Protein AF-A0A8H3CSJ6-F1 (afdb_monomer)

Structure (mmCIF, N/CA/C/O backbone):
data_AF-A0A8H3CSJ6-F1
#
_entry.id   AF-A0A8H3CSJ6-F1
#
loop_
_atom_site.group_PDB
_atom_site.id
_atom_site.type_symbol
_atom_site.label_atom_id
_atom_site.label_alt_id
_atom_site.label_comp_id
_atom_site.label_asym_id
_atom_site.label_entity_id
_atom_site.label_seq_id
_atom_site.pdbx_PDB_ins_code
_atom_site.Cartn_x
_atom_site.Cartn_y
_atom_site.Cartn_z
_atom_site.occupancy
_atom_site.B_iso_or_equiv
_atom_site.auth_seq_id
_atom_site.auth_comp_id
_atom_site.auth_asym_id
_atom_site.auth_atom_id
_atom_site.pdbx_PDB_model_num
ATOM 1 N N . MET A 1 1 ? 85.152 37.910 -17.059 1.00 31.69 1 MET A N 1
ATOM 2 C CA . MET A 1 1 ? 85.546 37.016 -15.948 1.00 31.69 1 MET A CA 1
ATOM 3 C C . MET A 1 1 ? 84.298 36.693 -15.149 1.00 31.69 1 MET A C 1
ATOM 5 O O . MET A 1 1 ? 83.543 37.608 -14.858 1.00 31.69 1 MET A O 1
ATOM 9 N N . SER A 1 2 ? 84.054 35.402 -14.923 1.00 34.91 2 SER A N 1
ATOM 10 C CA . SER A 1 2 ? 82.862 34.812 -14.300 1.00 34.91 2 SER A CA 1
ATOM 11 C C . SER A 1 2 ? 82.467 35.415 -12.955 1.00 34.91 2 SER A C 1
ATOM 13 O O . SER A 1 2 ? 83.353 35.704 -12.164 1.00 34.91 2 SER A O 1
ATOM 15 N N . TYR A 1 3 ? 81.162 35.417 -12.657 1.00 25.59 3 TYR A N 1
ATOM 16 C CA . TYR A 1 3 ? 80.629 34.898 -11.392 1.00 25.59 3 TYR A CA 1
ATOM 17 C C . TYR A 1 3 ? 79.232 34.289 -11.597 1.00 25.59 3 TYR A C 1
ATOM 19 O O . TYR A 1 3 ? 78.453 34.725 -12.438 1.00 25.59 3 TYR A O 1
ATOM 27 N N . SER A 1 4 ? 79.008 33.213 -10.850 1.00 28.86 4 SER A N 1
ATOM 28 C CA . SER A 1 4 ? 77.866 32.300 -10.814 1.00 28.86 4 SER A CA 1
ATOM 29 C C . SER A 1 4 ? 76.972 32.600 -9.596 1.00 28.86 4 SER A C 1
ATOM 31 O O . SER A 1 4 ? 77.434 33.279 -8.681 1.00 28.86 4 SER A O 1
ATOM 33 N N . GLN A 1 5 ? 75.795 31.951 -9.568 1.00 28.33 5 GLN A N 1
ATOM 34 C CA . GLN A 1 5 ? 74.904 31.619 -8.430 1.00 28.33 5 GLN A CA 1
ATOM 35 C C . GLN A 1 5 ? 73.711 32.559 -8.179 1.00 28.33 5 GLN A C 1
ATOM 37 O O . GLN A 1 5 ? 73.871 33.767 -8.238 1.00 28.33 5 GLN A O 1
ATOM 42 N N . VAL A 1 6 ? 72.483 32.124 -7.852 1.00 28.08 6 VAL A N 1
ATOM 43 C CA . VAL A 1 6 ? 71.784 30.824 -7.658 1.00 28.08 6 VAL A CA 1
ATOM 44 C C . VAL A 1 6 ? 70.265 31.164 -7.633 1.00 28.08 6 VAL A C 1
ATOM 46 O O . VAL A 1 6 ? 69.931 32.305 -7.307 1.00 28.08 6 VAL A O 1
ATOM 49 N N . PRO A 1 7 ? 69.331 30.248 -7.968 1.00 28.28 7 PRO A N 1
ATOM 50 C CA . PRO A 1 7 ? 67.890 30.527 -7.993 1.00 28.28 7 PRO A CA 1
ATOM 51 C C . PRO A 1 7 ? 67.292 30.556 -6.579 1.00 28.28 7 PRO A C 1
ATOM 53 O O . PRO A 1 7 ? 67.583 29.683 -5.763 1.00 28.28 7 PRO A O 1
ATOM 56 N N . THR A 1 8 ? 66.437 31.540 -6.302 1.00 30.16 8 THR A N 1
ATOM 57 C CA . THR A 1 8 ? 65.719 31.689 -5.030 1.00 30.16 8 THR A CA 1
ATOM 58 C C . THR A 1 8 ? 64.590 30.671 -4.898 1.00 30.16 8 THR A C 1
ATOM 60 O O . THR A 1 8 ? 63.797 30.470 -5.818 1.00 30.16 8 THR A O 1
ATOM 63 N N . THR A 1 9 ? 64.561 30.052 -3.726 1.00 31.62 9 THR A N 1
ATOM 64 C CA . THR A 1 9 ? 63.668 29.006 -3.235 1.00 31.62 9 THR A CA 1
ATOM 65 C C . THR A 1 9 ? 62.201 29.417 -3.136 1.00 31.62 9 THR A C 1
ATOM 67 O O . THR A 1 9 ? 61.870 30.577 -2.897 1.00 31.62 9 THR A O 1
ATOM 70 N N . GLU A 1 10 ? 61.348 28.404 -3.301 1.00 41.97 10 GLU A N 1
ATOM 71 C CA . GLU A 1 10 ? 59.942 28.348 -2.906 1.00 41.97 10 GLU A CA 1
ATOM 72 C C . GLU A 1 10 ? 59.722 28.846 -1.471 1.00 41.97 10 GLU A C 1
ATOM 74 O O . GLU A 1 10 ? 60.423 28.396 -0.572 1.00 41.97 10 GLU A O 1
ATOM 79 N N . GLU A 1 11 ? 58.709 29.689 -1.258 1.00 39.94 11 GLU A N 1
ATOM 80 C CA . GLU A 1 11 ? 57.775 29.589 -0.129 1.00 39.94 11 GLU A CA 1
ATOM 81 C C . GLU A 1 11 ? 56.570 30.530 -0.337 1.00 39.94 11 GLU A C 1
ATOM 83 O O . GLU A 1 11 ? 56.642 31.518 -1.066 1.00 39.94 11 GLU A O 1
ATOM 88 N N . ASP A 1 12 ? 55.447 30.164 0.285 1.00 38.66 12 ASP A N 1
ATOM 89 C CA . ASP A 1 12 ? 54.192 30.914 0.431 1.00 38.66 12 ASP A CA 1
ATOM 90 C C . ASP A 1 12 ? 53.223 31.031 -0.758 1.00 38.66 12 ASP A C 1
ATOM 92 O O . ASP A 1 12 ? 52.835 32.106 -1.218 1.00 38.66 12 ASP A O 1
ATOM 96 N N . ARG A 1 13 ? 52.635 29.888 -1.141 1.00 38.59 13 ARG A N 1
ATOM 97 C CA . ARG A 1 13 ? 51.234 29.877 -1.604 1.00 38.59 13 ARG A CA 1
ATOM 98 C C . ARG A 1 13 ? 50.317 29.542 -0.430 1.00 38.59 13 ARG A C 1
ATOM 100 O O . ARG A 1 13 ? 50.088 28.376 -0.123 1.00 38.59 13 ARG A O 1
ATOM 107 N N . GLY A 1 14 ? 49.797 30.580 0.221 1.00 35.53 14 GLY A N 1
ATOM 108 C CA . GLY A 1 14 ? 48.877 30.452 1.350 1.00 35.53 14 GLY A CA 1
ATOM 109 C C . GLY A 1 14 ? 47.605 29.659 1.023 1.00 35.53 14 GLY A C 1
ATOM 110 O O . GLY A 1 14 ? 47.104 29.674 -0.102 1.00 35.53 14 GLY A O 1
ATOM 111 N N . PHE A 1 15 ? 47.048 29.007 2.047 1.00 38.28 15 PHE A N 1
ATOM 112 C CA . PHE A 1 15 ? 45.800 28.224 2.039 1.00 38.28 15 PHE A CA 1
ATOM 113 C C . PHE A 1 15 ? 44.623 28.922 1.318 1.00 38.28 15 PHE A C 1
ATOM 115 O O . PHE A 1 15 ? 43.821 28.273 0.646 1.00 38.28 15 PHE A O 1
ATOM 122 N N . LEU A 1 16 ? 44.567 30.257 1.372 1.00 35.78 16 LEU A N 1
ATOM 123 C CA . LEU A 1 16 ? 43.549 31.077 0.704 1.00 35.78 16 LEU A CA 1
ATOM 124 C C . LEU A 1 16 ? 43.687 31.133 -0.831 1.00 35.78 16 LEU A C 1
ATOM 126 O O . LEU A 1 16 ? 42.684 31.309 -1.519 1.00 35.78 16 LEU A O 1
ATOM 130 N N . ALA A 1 17 ? 44.878 30.909 -1.398 1.00 41.12 17 ALA A N 1
ATOM 131 C CA . ALA A 1 17 ? 45.072 30.849 -2.852 1.00 41.12 17 ALA A CA 1
ATOM 132 C C . ALA A 1 17 ? 44.450 29.584 -3.477 1.00 41.12 17 ALA A C 1
ATOM 134 O O . ALA A 1 17 ? 44.108 29.577 -4.659 1.00 41.12 17 ALA A O 1
ATOM 135 N N . CYS A 1 18 ? 44.254 28.524 -2.682 1.00 44.62 18 CYS A N 1
ATOM 136 C CA . CYS A 1 18 ? 43.509 27.333 -3.096 1.00 44.62 18 CYS A CA 1
ATOM 137 C C . CYS A 1 18 ? 41.996 27.610 -3.178 1.00 44.62 18 CYS A C 1
ATOM 139 O O . CYS A 1 18 ? 41.322 27.092 -4.065 1.00 44.62 18 CYS A O 1
ATOM 141 N N . LEU A 1 19 ? 41.477 28.481 -2.303 1.00 39.69 19 LEU A N 1
ATOM 142 C CA . LEU A 1 19 ? 40.059 28.856 -2.255 1.00 39.69 19 LEU A CA 1
ATOM 143 C C . LEU A 1 19 ? 39.655 29.850 -3.355 1.00 39.69 19 LEU A C 1
ATOM 145 O O . LEU A 1 19 ? 38.495 29.868 -3.751 1.00 39.69 19 LEU A O 1
ATOM 149 N N . TYR A 1 20 ? 40.600 30.637 -3.881 1.00 38.25 20 TYR A N 1
ATOM 150 C CA . TYR A 1 20 ? 40.352 31.615 -4.952 1.00 38.25 20 TYR A CA 1
ATOM 151 C C . TYR A 1 20 ? 40.709 31.121 -6.360 1.00 38.25 20 TYR A C 1
ATOM 153 O O . TYR A 1 20 ? 40.625 31.879 -7.332 1.00 38.25 20 TYR A O 1
ATOM 161 N N . LYS A 1 21 ? 41.102 29.848 -6.509 1.00 37.47 21 LYS A N 1
ATOM 162 C CA . LYS A 1 21 ? 41.295 29.265 -7.835 1.00 37.47 21 LYS A CA 1
ATOM 163 C C . LYS A 1 21 ? 39.927 29.112 -8.491 1.00 37.47 21 LYS A C 1
ATOM 165 O O . LYS A 1 21 ? 39.160 28.222 -8.138 1.00 37.47 21 LYS A O 1
ATOM 170 N N . ASN A 1 22 ? 39.648 29.987 -9.454 1.00 39.75 22 ASN A N 1
ATOM 171 C CA . ASN A 1 22 ? 38.456 29.931 -10.288 1.00 39.75 22 ASN A CA 1
ATOM 172 C C . ASN A 1 22 ? 38.307 28.489 -10.837 1.00 39.75 22 ASN A C 1
ATOM 174 O O . ASN A 1 22 ? 39.217 28.027 -11.548 1.00 39.75 22 ASN A O 1
ATOM 178 N N . PRO A 1 23 ? 37.237 27.745 -10.483 1.00 48.97 23 PRO A N 1
ATOM 179 C CA . PRO A 1 23 ? 37.109 26.311 -10.776 1.00 48.97 23 PRO A CA 1
ATOM 180 C C . PRO A 1 23 ? 36.985 25.999 -12.277 1.00 48.97 23 PRO A C 1
ATOM 182 O O . PRO A 1 23 ? 36.924 24.834 -12.668 1.00 48.97 23 PRO A O 1
ATOM 185 N N . ASP A 1 24 ? 36.965 27.033 -13.116 1.00 44.69 24 ASP A N 1
ATOM 186 C CA . ASP A 1 24 ? 36.770 26.967 -14.563 1.00 44.69 24 ASP A CA 1
ATOM 187 C C . ASP A 1 24 ? 38.071 26.872 -15.374 1.00 44.69 24 ASP A C 1
ATOM 189 O O . ASP A 1 24 ? 38.022 26.790 -16.595 1.00 44.69 24 ASP A O 1
ATOM 193 N N . SER A 1 25 ? 39.247 26.876 -14.739 1.00 45.69 25 SER A N 1
ATOM 194 C CA . SER A 1 25 ? 40.476 27.265 -15.450 1.00 45.69 25 SER A CA 1
ATOM 195 C C . SER A 1 25 ? 41.419 26.164 -15.954 1.00 45.69 25 SER A C 1
ATOM 197 O O . SER A 1 25 ? 42.442 26.528 -16.520 1.00 45.69 25 SER A O 1
ATOM 199 N N . SER A 1 26 ? 41.196 24.847 -15.787 1.00 45.44 26 SER A N 1
ATOM 200 C CA . SER A 1 26 ? 42.234 23.896 -16.288 1.00 45.44 26 SER A CA 1
ATOM 201 C C . SER A 1 26 ? 41.904 22.411 -16.486 1.00 45.44 26 SER A C 1
ATOM 203 O O . SER A 1 26 ? 42.832 21.619 -16.639 1.00 45.44 26 SER A O 1
ATOM 205 N N . SER A 1 27 ? 40.647 21.961 -16.549 1.00 50.31 27 SER A N 1
ATOM 206 C CA . SER A 1 27 ? 40.427 20.604 -17.078 1.00 50.31 27 SER A CA 1
ATOM 207 C C . SER A 1 27 ? 39.079 20.447 -17.765 1.00 50.31 27 SER A C 1
ATOM 209 O O . SER A 1 27 ? 38.030 20.564 -17.133 1.00 50.31 27 SER A O 1
ATOM 211 N N . GLY A 1 28 ? 39.102 20.089 -19.053 1.00 49.66 28 GLY A N 1
ATOM 212 C CA . GLY A 1 28 ? 37.902 19.653 -19.777 1.00 49.66 28 GLY A CA 1
ATOM 213 C C . GLY A 1 28 ? 37.159 18.531 -19.038 1.00 49.66 28 GLY A C 1
ATOM 214 O O . GLY A 1 28 ? 35.939 18.455 -19.098 1.00 49.66 28 GLY A O 1
ATOM 215 N N . GLY A 1 29 ? 37.868 17.741 -18.219 1.00 50.50 29 GLY A N 1
ATOM 216 C CA . GLY A 1 29 ? 37.278 16.748 -17.323 1.00 50.50 29 GLY A CA 1
ATOM 217 C C . GLY A 1 29 ? 36.380 17.324 -16.217 1.00 50.50 29 GLY A C 1
ATOM 218 O O . GLY A 1 29 ? 35.370 16.710 -15.898 1.00 50.50 29 GLY A O 1
ATOM 219 N N . GLN A 1 30 ? 36.684 18.484 -15.625 1.00 49.53 30 GLN A N 1
ATOM 220 C CA . GLN A 1 30 ? 35.821 19.117 -14.609 1.00 49.53 30 GLN A CA 1
ATOM 221 C C . GLN A 1 30 ? 34.599 19.810 -15.222 1.00 49.53 30 GLN A C 1
ATOM 223 O O . GLN A 1 30 ? 33.528 19.804 -14.615 1.00 49.53 30 GLN A O 1
ATOM 228 N N . GLN A 1 31 ? 34.733 20.356 -16.430 1.00 45.75 31 GLN A N 1
ATOM 229 C CA . GLN A 1 31 ? 33.619 20.935 -17.187 1.00 45.75 31 GLN A CA 1
ATOM 230 C C . GLN A 1 31 ? 32.661 19.839 -17.687 1.00 45.75 31 GLN A C 1
ATOM 232 O O . GLN A 1 31 ? 31.451 19.945 -17.499 1.00 45.75 31 GLN A O 1
ATOM 237 N N . PHE A 1 32 ? 33.207 18.726 -18.192 1.00 48.03 32 PHE A N 1
ATOM 238 C CA . PHE A 1 32 ? 32.466 17.502 -18.516 1.00 48.03 32 PHE A CA 1
ATOM 239 C C . PHE A 1 32 ? 31.749 16.919 -17.286 1.00 48.03 32 PHE A C 1
ATOM 241 O O . PHE A 1 32 ? 30.570 16.579 -17.355 1.00 48.03 32 PHE A O 1
ATOM 248 N N . LYS A 1 33 ? 32.415 16.889 -16.120 1.00 51.12 33 LYS A N 1
ATOM 249 C CA . LYS A 1 33 ? 31.808 16.478 -14.838 1.00 51.12 33 LYS A CA 1
ATOM 250 C C . LYS A 1 33 ? 30.641 17.376 -14.421 1.00 51.12 33 LYS A C 1
ATOM 252 O O . LYS A 1 33 ? 29.641 16.860 -13.935 1.00 51.12 33 LYS A O 1
ATOM 257 N N . ARG A 1 34 ? 30.736 18.694 -14.626 1.00 54.09 34 ARG A N 1
ATOM 258 C CA . ARG A 1 34 ? 29.648 19.635 -14.307 1.00 54.09 34 ARG A CA 1
ATOM 259 C C . ARG A 1 34 ? 28.454 19.478 -15.247 1.00 54.09 34 ARG A C 1
ATOM 261 O O . ARG A 1 34 ? 27.321 19.489 -14.783 1.00 54.09 34 ARG A O 1
ATOM 268 N N . LEU A 1 35 ? 28.694 19.265 -16.540 1.00 48.34 35 LEU A N 1
ATOM 269 C CA . LEU A 1 35 ? 27.633 18.982 -17.515 1.00 48.34 35 LEU A CA 1
ATOM 270 C C . LEU A 1 35 ? 26.906 17.657 -17.218 1.00 48.34 35 LEU A C 1
ATOM 272 O O . LEU A 1 35 ? 25.707 17.570 -17.449 1.00 48.34 35 LEU A O 1
ATOM 276 N N . HIS A 1 36 ? 27.591 16.667 -16.633 1.00 51.31 36 HIS A N 1
ATOM 277 C CA . HIS A 1 36 ? 26.962 15.439 -16.128 1.00 51.31 36 HIS A CA 1
ATOM 278 C C . HIS A 1 36 ? 26.239 15.599 -14.778 1.00 51.31 36 HIS A C 1
ATOM 280 O O . HIS A 1 36 ? 25.322 14.829 -14.502 1.00 51.31 36 HIS A O 1
ATOM 286 N N . GLN A 1 37 ? 26.612 16.577 -13.941 1.00 55.19 37 GLN A N 1
ATOM 287 C CA . GLN A 1 37 ? 25.881 16.887 -12.701 1.00 55.19 37 GLN A CA 1
ATOM 288 C C . GLN A 1 37 ? 24.504 17.505 -12.982 1.00 55.19 37 GLN A C 1
ATOM 290 O O . GLN A 1 37 ? 23.554 17.255 -12.243 1.00 55.19 37 GLN A O 1
ATOM 295 N N . TRP A 1 38 ? 24.369 18.274 -14.065 1.00 57.50 38 TRP A N 1
ATOM 296 C CA . TRP A 1 38 ? 23.080 18.796 -14.516 1.00 57.50 38 TRP A CA 1
ATOM 297 C C . TRP A 1 38 ? 22.420 17.804 -15.471 1.00 57.50 38 TRP A C 1
ATOM 299 O O . TRP A 1 38 ? 22.536 17.918 -16.689 1.00 57.50 38 TRP A O 1
ATOM 309 N N . ARG A 1 39 ? 21.694 16.824 -14.919 1.00 67.94 39 ARG A N 1
ATOM 310 C CA . ARG A 1 39 ? 20.805 15.977 -15.727 1.00 67.94 39 ARG A CA 1
ATOM 311 C C . ARG A 1 39 ? 19.790 16.882 -16.432 1.00 67.94 39 ARG A C 1
ATOM 313 O O . ARG A 1 39 ? 19.062 17.603 -15.746 1.00 67.94 39 ARG A O 1
ATOM 320 N N . PRO A 1 40 ? 19.682 16.871 -17.767 1.00 72.06 40 PRO A N 1
ATOM 321 C CA . PRO A 1 40 ? 18.567 17.531 -18.419 1.00 72.06 40 PRO A CA 1
ATOM 322 C C . PRO A 1 40 ? 17.280 16.740 -18.151 1.00 72.06 40 PRO A C 1
ATOM 324 O O . PRO A 1 40 ? 17.291 15.570 -17.758 1.00 72.06 40 PRO A O 1
ATOM 327 N N . ILE A 1 41 ? 16.150 17.411 -18.364 1.00 76.94 41 ILE A N 1
ATOM 328 C CA . ILE A 1 41 ? 14.818 16.881 -18.046 1.00 76.94 41 ILE A CA 1
ATOM 329 C C . ILE A 1 41 ? 14.539 15.577 -18.811 1.00 76.94 41 ILE A C 1
ATOM 331 O O . ILE A 1 41 ? 13.927 14.655 -18.275 1.00 76.94 41 ILE A O 1
ATOM 335 N N . SER A 1 42 ? 15.010 15.485 -20.057 1.00 76.69 42 SER A N 1
ATOM 336 C CA . SER A 1 42 ? 14.818 14.323 -20.927 1.00 76.69 42 SER A CA 1
ATOM 337 C C . SER A 1 42 ? 15.917 14.233 -21.989 1.00 76.69 42 SER A C 1
ATOM 339 O O . SER A 1 42 ? 16.371 15.259 -22.496 1.00 76.69 42 SER A O 1
ATOM 341 N N . TRP A 1 43 ? 16.341 13.013 -22.331 1.00 73.56 43 TRP A N 1
ATOM 342 C CA . TRP A 1 43 ? 17.260 12.739 -23.450 1.00 73.56 43 TRP A CA 1
ATOM 343 C C . TRP A 1 43 ? 16.556 11.961 -24.559 1.00 73.56 43 TRP A C 1
ATOM 345 O O . TRP A 1 43 ? 15.585 11.240 -24.322 1.00 73.56 43 TRP A O 1
ATOM 355 N N . ASN A 1 44 ? 17.063 12.079 -25.783 1.00 74.31 44 ASN A N 1
ATOM 356 C CA . ASN A 1 44 ? 16.606 11.246 -26.885 1.00 74.31 44 ASN A CA 1
ATOM 357 C C . ASN A 1 44 ? 17.352 9.894 -26.863 1.00 74.31 44 ASN A C 1
ATOM 359 O O . ASN A 1 44 ? 18.565 9.894 -27.075 1.00 74.31 44 ASN A O 1
ATOM 363 N N . PRO A 1 45 ? 16.670 8.748 -26.659 1.00 70.38 45 PRO A N 1
ATOM 364 C CA . PRO A 1 45 ? 17.313 7.428 -26.650 1.00 70.38 45 PRO A CA 1
ATOM 365 C C . PRO A 1 45 ? 17.876 7.007 -28.015 1.00 70.38 45 PRO A C 1
ATOM 367 O O . PRO A 1 45 ? 18.708 6.108 -28.084 1.00 70.38 45 PRO A O 1
ATOM 370 N N . PHE A 1 46 ? 17.449 7.654 -29.104 1.00 71.62 46 PHE A N 1
ATOM 371 C CA . PHE A 1 46 ? 17.907 7.353 -30.465 1.00 71.62 46 PHE A CA 1
ATOM 372 C C . PHE A 1 46 ? 19.121 8.184 -30.903 1.00 71.62 46 PHE A C 1
ATOM 374 O O . PHE A 1 46 ? 19.563 8.062 -32.047 1.00 71.62 46 PHE A O 1
ATOM 381 N N . ASP A 1 47 ? 19.665 9.023 -30.018 1.00 65.25 47 ASP A N 1
ATOM 382 C CA . ASP A 1 47 ? 20.888 9.782 -30.269 1.00 65.25 47 ASP A CA 1
ATOM 383 C C . ASP A 1 47 ? 22.113 8.926 -29.898 1.00 65.25 47 ASP A C 1
ATOM 385 O O . ASP A 1 47 ? 22.609 8.938 -28.770 1.00 65.25 47 ASP A O 1
ATOM 389 N N . LEU A 1 48 ? 22.526 8.079 -30.842 1.00 60.47 48 LEU A N 1
ATOM 390 C CA . LEU A 1 48 ? 23.624 7.121 -30.678 1.00 60.47 48 LEU A CA 1
ATOM 391 C C . LEU A 1 48 ? 24.986 7.830 -30.765 1.00 60.47 48 LEU A C 1
ATOM 393 O O . LEU A 1 48 ? 25.107 8.835 -31.459 1.00 60.47 48 LEU A O 1
ATOM 397 N N . CYS A 1 49 ? 26.028 7.286 -30.123 1.00 51.53 49 CYS A N 1
ATOM 398 C CA . CYS A 1 49 ? 27.398 7.737 -30.386 1.00 51.53 49 CYS A CA 1
ATOM 399 C C . CYS A 1 49 ? 27.738 7.542 -31.875 1.00 51.53 49 CYS A C 1
ATOM 401 O O . CYS A 1 49 ? 27.638 6.431 -32.418 1.00 51.53 49 CYS A O 1
ATOM 403 N N . ASP A 1 50 ? 28.151 8.623 -32.528 1.00 42.03 50 ASP A N 1
ATOM 404 C CA . ASP A 1 50 ? 28.969 8.535 -33.730 1.00 42.03 50 ASP A CA 1
ATOM 405 C C . ASP A 1 50 ? 30.398 8.209 -33.275 1.00 42.03 50 ASP A C 1
ATOM 407 O O . ASP A 1 50 ? 30.884 8.778 -32.298 1.00 42.03 50 ASP A O 1
ATOM 411 N N . ASP A 1 51 ? 31.039 7.236 -33.926 1.00 39.88 51 ASP A N 1
ATOM 412 C CA . ASP A 1 51 ? 32.384 6.723 -33.601 1.00 39.88 51 ASP A CA 1
ATOM 413 C C . ASP A 1 51 ? 33.499 7.722 -33.976 1.00 39.88 51 ASP A C 1
ATOM 415 O O . ASP A 1 51 ? 34.640 7.351 -34.245 1.00 39.88 51 ASP A O 1
ATOM 419 N N . ASP A 1 52 ? 33.197 9.016 -33.958 1.00 36.72 52 ASP A N 1
ATOM 420 C CA . ASP A 1 52 ? 34.139 10.069 -34.300 1.00 36.72 52 ASP A CA 1
ATOM 421 C C . ASP A 1 52 ? 34.815 10.540 -33.012 1.00 36.72 52 ASP A C 1
ATOM 423 O O . ASP A 1 52 ? 34.677 11.673 -32.545 1.00 36.72 52 ASP A O 1
ATOM 427 N N . GLY A 1 53 ? 35.572 9.621 -32.415 1.00 36.72 53 GLY A N 1
ATOM 428 C CA . GLY A 1 53 ? 36.629 9.946 -31.470 1.00 36.72 53 GLY A CA 1
ATOM 429 C C . GLY A 1 53 ? 37.761 10.680 -32.184 1.00 36.72 53 GLY A C 1
ATOM 430 O O . GLY A 1 53 ? 38.850 10.138 -32.326 1.00 36.72 53 GLY A O 1
ATOM 431 N N . ILE A 1 54 ? 37.521 11.911 -32.638 1.00 30.39 54 ILE A N 1
ATOM 432 C CA . ILE A 1 54 ? 38.575 12.840 -33.043 1.00 30.39 54 ILE A CA 1
ATOM 433 C C . ILE A 1 54 ? 38.313 14.179 -32.360 1.00 30.39 54 ILE A C 1
ATOM 435 O O . ILE A 1 54 ? 37.274 14.812 -32.533 1.00 30.39 54 ILE A O 1
ATOM 439 N N . LEU A 1 55 ? 39.300 14.577 -31.556 1.00 33.12 55 LEU A N 1
ATOM 440 C CA . LEU A 1 55 ? 39.518 15.917 -31.025 1.00 33.12 55 LEU A CA 1
ATOM 441 C C . LEU A 1 55 ? 39.006 17.004 -31.987 1.00 33.12 55 LEU A C 1
ATOM 443 O O . LEU A 1 55 ? 39.677 17.332 -32.962 1.00 33.12 55 LEU A O 1
ATOM 447 N N . ARG A 1 56 ? 37.870 17.639 -31.675 1.00 25.75 56 ARG A N 1
ATOM 448 C CA . ARG A 1 56 ? 37.594 18.993 -32.177 1.00 25.75 56 ARG A CA 1
ATOM 449 C C . ARG A 1 56 ? 38.426 19.971 -31.357 1.00 25.75 56 ARG A C 1
ATOM 451 O O . ARG A 1 56 ? 37.939 20.586 -30.413 1.00 25.75 56 ARG A O 1
ATOM 458 N N . GLY A 1 57 ? 39.711 20.026 -31.705 1.00 25.12 57 GLY A N 1
ATOM 459 C CA . GLY A 1 57 ? 40.502 21.239 -31.568 1.00 25.12 57 GLY A CA 1
ATOM 460 C C . GLY A 1 57 ? 39.915 22.330 -32.461 1.00 25.12 57 GLY A C 1
ATOM 461 O O . GLY A 1 57 ? 39.192 22.049 -33.418 1.00 25.12 57 GLY A O 1
ATOM 462 N N . GLU A 1 58 ? 40.162 23.562 -32.050 1.00 28.16 58 GLU A N 1
ATOM 463 C CA . GLU A 1 58 ? 39.576 24.796 -32.554 1.00 28.16 58 GLU A CA 1
ATOM 464 C C . GLU A 1 58 ? 39.731 25.006 -34.066 1.00 28.16 58 GLU A C 1
ATOM 466 O O . GLU A 1 58 ? 40.535 24.369 -34.741 1.00 28.16 58 GLU A O 1
ATOM 471 N N . GLY A 1 59 ? 38.865 25.881 -34.577 1.00 27.80 59 GLY A N 1
ATOM 472 C CA . GLY A 1 59 ? 38.549 26.023 -35.987 1.00 27.80 59 GLY A CA 1
ATOM 473 C C . GLY A 1 59 ? 39.676 26.466 -36.905 1.00 27.80 59 GLY A C 1
ATOM 474 O O . GLY A 1 59 ? 40.607 27.145 -36.503 1.00 27.80 59 GLY A O 1
ATOM 475 N N . GLU A 1 60 ? 39.462 26.192 -38.186 1.00 27.27 60 GLU A N 1
ATOM 476 C CA . GLU A 1 60 ? 39.791 27.135 -39.243 1.00 27.27 60 GLU A CA 1
ATOM 477 C C . GLU A 1 60 ? 38.868 26.907 -40.445 1.00 27.27 60 GLU A C 1
ATOM 479 O O . GLU A 1 60 ? 38.404 25.805 -40.738 1.00 27.27 60 GLU A O 1
ATOM 484 N N . HIS A 1 61 ? 38.511 28.033 -41.038 1.00 25.81 61 HIS A N 1
ATOM 485 C CA . HIS A 1 61 ? 37.546 28.260 -42.096 1.00 25.81 61 HIS A CA 1
ATOM 486 C C . HIS A 1 61 ? 38.115 27.911 -43.483 1.00 25.81 61 HIS A C 1
ATOM 488 O O . HIS A 1 61 ? 39.287 28.165 -43.717 1.00 25.81 61 HIS A O 1
ATOM 494 N N . HIS A 1 62 ? 37.224 27.529 -44.414 1.00 25.62 62 HIS A N 1
ATOM 495 C CA . HIS A 1 62 ? 37.373 27.589 -45.886 1.00 25.62 62 HIS A CA 1
ATOM 496 C C . HIS A 1 62 ? 38.509 26.716 -46.476 1.00 25.62 62 HIS A C 1
ATOM 498 O O . HIS A 1 62 ? 39.669 26.832 -46.124 1.00 25.62 62 HIS A O 1
ATOM 504 N N . ILE A 1 63 ? 38.262 25.792 -47.404 1.00 26.50 63 ILE A N 1
ATOM 505 C CA . ILE A 1 63 ? 37.926 26.032 -48.813 1.00 26.50 63 ILE A CA 1
ATOM 506 C C . ILE A 1 63 ? 37.316 24.730 -49.359 1.00 26.50 63 ILE A C 1
ATOM 508 O O . ILE A 1 63 ? 37.920 23.665 -49.271 1.00 26.50 63 ILE A O 1
ATOM 512 N N . GLU A 1 64 ? 36.128 24.835 -49.942 1.00 27.77 64 GLU A N 1
ATOM 513 C CA . GLU A 1 64 ? 35.521 23.816 -50.791 1.00 27.77 64 GLU A CA 1
ATOM 514 C C . GLU A 1 64 ? 35.562 24.380 -52.215 1.00 27.77 64 GLU A C 1
ATOM 516 O O . GLU A 1 64 ? 34.805 25.297 -52.515 1.00 27.77 64 GLU A O 1
ATOM 521 N N . LEU A 1 65 ? 36.500 23.920 -53.050 1.00 28.30 65 LEU A N 1
ATOM 522 C CA . LEU A 1 65 ? 36.354 23.804 -54.507 1.00 28.30 65 LEU A CA 1
ATOM 523 C C . LEU A 1 65 ? 37.614 23.165 -55.113 1.00 28.30 65 LEU A C 1
ATOM 525 O O . LEU A 1 65 ? 38.722 23.500 -54.719 1.00 28.30 65 LEU A O 1
ATOM 529 N N . GLU A 1 66 ? 37.393 22.323 -56.123 1.00 29.58 66 GLU A N 1
ATOM 530 C CA . GLU A 1 66 ? 38.369 21.656 -57.005 1.00 29.58 66 GLU A CA 1
ATOM 531 C C . GLU A 1 66 ? 38.941 20.319 -56.515 1.00 29.58 66 GLU A C 1
ATOM 533 O O . GLU A 1 66 ? 39.812 20.239 -55.656 1.00 29.58 66 GLU A O 1
ATOM 538 N N . GLY A 1 67 ? 38.461 19.237 -57.143 1.00 29.28 67 GLY A N 1
ATOM 539 C CA . GLY A 1 67 ? 39.083 17.921 -57.013 1.00 29.28 67 GLY A CA 1
ATOM 540 C C . GLY A 1 67 ? 38.200 16.698 -57.254 1.00 29.28 67 GLY A C 1
ATOM 541 O O . GLY A 1 67 ? 38.582 15.624 -56.813 1.00 29.28 67 GLY A O 1
ATOM 542 N N . LEU A 1 68 ? 37.036 16.803 -57.909 1.00 26.36 68 LEU A N 1
ATOM 543 C CA . LEU A 1 68 ? 36.263 15.621 -58.328 1.00 26.36 68 LEU A CA 1
ATOM 544 C C . LEU A 1 68 ? 35.747 15.763 -59.765 1.00 26.36 68 LEU A C 1
ATOM 546 O O . LEU A 1 68 ? 34.549 15.765 -60.036 1.00 26.36 68 LEU A O 1
ATOM 550 N N . LEU A 1 69 ? 36.690 15.855 -60.697 1.00 33.69 69 LEU A N 1
ATOM 551 C CA . LEU A 1 69 ? 36.502 15.407 -62.071 1.00 33.69 69 LEU A CA 1
ATOM 552 C C . LEU A 1 69 ? 37.648 14.454 -62.398 1.00 33.69 69 LEU A C 1
ATOM 554 O O . LEU A 1 69 ? 38.681 14.899 -62.873 1.00 33.69 69 LEU A O 1
ATOM 558 N N . GLU A 1 70 ? 37.460 13.159 -62.142 1.00 27.42 70 GLU A N 1
ATOM 559 C CA . GLU A 1 70 ? 37.953 12.123 -63.053 1.00 27.42 70 GLU A CA 1
ATOM 560 C C . GLU A 1 70 ? 37.355 10.739 -62.747 1.00 27.42 70 GLU A C 1
ATOM 562 O O . GLU A 1 70 ? 37.423 10.228 -61.633 1.00 27.42 70 GLU A O 1
ATOM 567 N N . ASN A 1 71 ? 36.844 10.134 -63.822 1.00 24.02 71 ASN A N 1
ATOM 568 C CA . ASN A 1 71 ? 36.565 8.715 -64.061 1.00 24.02 71 ASN A CA 1
ATOM 569 C C . ASN A 1 71 ? 35.203 8.094 -63.651 1.00 24.02 71 ASN A C 1
ATOM 571 O O . ASN A 1 71 ? 35.016 7.656 -62.516 1.00 24.02 71 ASN A O 1
ATOM 575 N N . PRO A 1 72 ? 34.266 7.926 -64.613 1.00 29.84 72 PRO A N 1
ATOM 576 C CA . PRO A 1 72 ? 33.050 7.142 -64.451 1.00 29.84 72 PRO A CA 1
ATOM 577 C C . PRO A 1 72 ? 33.211 5.751 -65.080 1.00 29.84 72 PRO A C 1
ATOM 579 O O . PRO A 1 72 ? 32.948 5.581 -66.265 1.00 29.84 72 PRO A O 1
ATOM 582 N N . GLN A 1 73 ? 33.596 4.739 -64.298 1.00 27.78 73 GLN A N 1
ATOM 583 C CA . GLN A 1 73 ? 33.280 3.335 -64.598 1.00 27.78 73 GLN A CA 1
ATOM 584 C C . GLN A 1 73 ? 33.710 2.422 -63.444 1.00 27.78 73 GLN A C 1
ATOM 586 O O . GLN A 1 73 ? 34.890 2.120 -63.318 1.00 27.78 73 GLN A O 1
ATOM 591 N N . GLN A 1 74 ? 32.753 1.932 -62.646 1.00 25.38 74 GLN A N 1
ATOM 592 C CA . GLN A 1 74 ? 32.773 0.551 -62.141 1.00 25.38 74 GLN A CA 1
ATOM 593 C C . GLN A 1 74 ? 31.445 0.156 -61.474 1.00 25.38 74 GLN A C 1
ATOM 595 O O . GLN A 1 74 ? 31.047 0.673 -60.438 1.00 25.38 74 GLN A O 1
ATOM 600 N N . SER A 1 75 ? 30.779 -0.772 -62.162 1.00 23.91 75 SER A N 1
ATOM 601 C CA . SER A 1 75 ? 29.877 -1.835 -61.717 1.00 23.91 75 SER A CA 1
ATOM 602 C C . SER A 1 75 ? 29.093 -1.687 -60.410 1.00 23.91 75 SER A C 1
ATOM 604 O O . SER A 1 75 ? 29.600 -1.851 -59.302 1.00 23.91 75 SER A O 1
ATOM 606 N N . TYR A 1 76 ? 27.776 -1.589 -60.594 1.00 29.64 76 TYR A N 1
ATOM 607 C CA . TYR A 1 76 ? 26.746 -1.944 -59.627 1.00 29.64 76 TYR A CA 1
ATOM 608 C C . TYR A 1 76 ? 26.983 -3.350 -59.060 1.00 29.64 76 TYR A C 1
ATOM 610 O O . TYR A 1 76 ? 26.760 -4.351 -59.740 1.00 29.64 76 TYR A O 1
ATOM 618 N N . THR A 1 77 ? 27.385 -3.423 -57.793 1.00 26.77 77 THR A N 1
ATOM 619 C CA . THR A 1 77 ? 27.376 -4.673 -57.030 1.00 26.77 77 THR A CA 1
ATOM 620 C C . THR A 1 77 ? 26.824 -4.389 -55.636 1.00 26.77 77 THR A C 1
ATOM 622 O O . THR A 1 77 ? 27.457 -3.718 -54.834 1.00 26.77 77 THR A O 1
ATOM 625 N N . ASN A 1 78 ? 25.604 -4.877 -55.398 1.00 26.84 78 ASN A N 1
ATOM 626 C CA . ASN A 1 78 ? 24.996 -5.202 -54.105 1.00 26.84 78 ASN A CA 1
ATOM 627 C C . ASN A 1 78 ? 25.248 -4.220 -52.947 1.00 26.84 78 ASN A C 1
ATOM 629 O O . ASN A 1 78 ? 26.118 -4.434 -52.104 1.00 26.84 78 ASN A O 1
ATOM 633 N N . VAL A 1 79 ? 24.380 -3.211 -52.823 1.00 28.22 79 VAL A N 1
ATOM 634 C CA . VAL A 1 79 ? 24.176 -2.507 -51.550 1.00 28.22 79 VAL A CA 1
ATOM 635 C C . VAL A 1 79 ? 23.518 -3.493 -50.582 1.00 28.22 79 VAL A C 1
ATOM 637 O O . VAL A 1 79 ? 22.296 -3.629 -50.535 1.00 28.22 79 VAL A O 1
ATOM 640 N N . ALA A 1 80 ? 24.330 -4.229 -49.827 1.00 27.80 80 ALA A N 1
ATOM 641 C CA . ALA A 1 80 ? 23.856 -4.872 -48.615 1.00 27.80 80 ALA A CA 1
ATOM 642 C C . ALA A 1 80 ? 23.355 -3.760 -47.682 1.00 27.80 80 ALA A C 1
ATOM 644 O O . ALA A 1 80 ? 24.124 -2.873 -47.309 1.00 27.80 80 ALA A O 1
ATOM 645 N N . LEU A 1 81 ? 22.063 -3.782 -47.332 1.00 27.94 81 LEU A N 1
ATOM 646 C CA . LEU A 1 81 ? 21.542 -2.949 -46.249 1.00 27.94 81 LEU A CA 1
ATOM 647 C C . LEU A 1 81 ? 22.454 -3.157 -45.030 1.00 27.94 81 LEU A C 1
ATOM 649 O O . LEU A 1 81 ? 22.649 -4.312 -44.634 1.00 27.94 81 LEU A O 1
ATOM 653 N N . PRO A 1 82 ? 23.021 -2.095 -44.430 1.00 31.98 82 PRO A N 1
ATOM 654 C CA . PRO A 1 82 ? 23.835 -2.258 -43.244 1.00 31.98 82 PRO A CA 1
ATOM 655 C C . PRO A 1 82 ? 22.929 -2.830 -42.158 1.00 31.98 82 PRO A C 1
ATOM 657 O O . PRO A 1 82 ? 22.005 -2.170 -41.681 1.00 31.98 82 PRO A O 1
ATOM 660 N N . VAL A 1 83 ? 23.170 -4.088 -41.787 1.00 36.81 83 VAL A N 1
ATOM 661 C CA . VAL A 1 83 ? 22.616 -4.668 -40.567 1.00 36.81 83 VAL A CA 1
ATOM 662 C C . VAL A 1 83 ? 23.209 -3.842 -39.436 1.00 36.81 83 VAL A C 1
ATOM 664 O O . VAL A 1 83 ? 24.362 -4.035 -39.050 1.00 36.81 83 VAL A O 1
ATOM 667 N N . ALA A 1 84 ? 22.449 -2.848 -38.979 1.00 38.94 84 ALA A N 1
ATOM 668 C CA . ALA A 1 84 ? 22.843 -1.978 -37.890 1.00 38.94 84 ALA A CA 1
ATOM 669 C C . ALA A 1 84 ? 23.087 -2.857 -36.660 1.00 38.94 84 ALA A C 1
ATOM 671 O O . ALA A 1 84 ? 22.148 -3.371 -36.051 1.00 38.94 84 ALA A O 1
ATOM 672 N N . LYS A 1 85 ? 24.361 -3.071 -36.316 1.00 37.88 85 LYS A N 1
ATOM 673 C CA . LYS A 1 85 ? 24.731 -3.589 -34.999 1.00 37.88 85 LYS A CA 1
ATOM 674 C C . LYS A 1 85 ? 24.127 -2.632 -33.972 1.00 37.88 85 LYS A C 1
ATOM 676 O O . LYS A 1 85 ? 24.263 -1.418 -34.124 1.00 37.88 85 LYS A O 1
ATOM 681 N N . SER A 1 86 ? 23.433 -3.167 -32.969 1.00 43.59 86 SER A N 1
ATOM 682 C CA . SER A 1 86 ? 22.887 -2.373 -31.868 1.00 43.59 86 SER A CA 1
ATOM 683 C C . SER A 1 86 ? 24.031 -1.600 -31.214 1.00 43.59 86 SER A C 1
ATOM 685 O O . SER A 1 86 ? 24.899 -2.203 -30.580 1.00 43.59 86 SER A O 1
ATOM 687 N N . LYS A 1 87 ? 24.079 -0.282 -31.425 1.00 51.31 87 LYS A N 1
ATOM 688 C CA . LYS A 1 87 ? 25.058 0.580 -30.764 1.00 51.31 87 LYS A CA 1
ATOM 689 C C . LYS A 1 87 ? 24.675 0.701 -29.282 1.00 51.31 87 LYS A C 1
ATOM 691 O O . LYS A 1 87 ? 23.480 0.805 -28.994 1.00 51.31 87 LYS A O 1
ATOM 696 N N . PRO A 1 88 ? 25.644 0.675 -28.351 1.00 54.44 88 PRO A N 1
ATOM 697 C CA . PRO A 1 88 ? 25.361 0.913 -26.941 1.00 54.44 88 PRO A CA 1
ATOM 698 C C . PRO A 1 88 ? 24.754 2.311 -26.749 1.00 54.44 88 PRO A C 1
ATOM 700 O O . PRO A 1 88 ? 25.075 3.244 -27.491 1.00 54.44 88 PRO A O 1
ATOM 703 N N . LEU A 1 89 ? 23.865 2.446 -25.761 1.00 55.34 89 LEU A N 1
ATOM 704 C CA . LEU A 1 89 ? 23.276 3.734 -25.394 1.00 55.34 89 LEU A CA 1
ATOM 705 C C . LEU A 1 89 ? 24.381 4.726 -25.011 1.00 55.34 89 LEU A C 1
ATOM 707 O O . LEU A 1 89 ? 25.350 4.369 -24.342 1.00 55.34 89 LEU A O 1
ATOM 711 N N . ARG A 1 90 ? 24.206 5.988 -25.414 1.00 45.62 90 ARG A N 1
ATOM 712 C CA . ARG A 1 90 ? 25.187 7.066 -25.217 1.00 45.62 90 ARG A CA 1
ATOM 713 C C . ARG A 1 90 ? 25.495 7.345 -23.740 1.00 45.62 90 ARG A C 1
ATOM 715 O O . ARG A 1 90 ? 26.604 7.761 -23.431 1.00 45.62 90 ARG A O 1
ATOM 722 N N . ASN A 1 91 ? 24.540 7.088 -22.843 1.00 54.88 91 ASN A N 1
ATOM 723 C CA . ASN A 1 91 ? 24.713 7.203 -21.395 1.00 54.88 91 ASN A CA 1
ATOM 724 C C . ASN A 1 91 ? 24.010 6.043 -20.688 1.00 54.88 91 ASN A C 1
ATOM 726 O O . ASN A 1 91 ? 22.829 6.181 -20.356 1.00 54.88 91 ASN A O 1
ATOM 730 N N . PRO A 1 92 ? 24.695 4.911 -20.446 1.00 56.56 92 PRO A N 1
ATOM 731 C CA . PRO A 1 92 ? 24.187 3.939 -19.490 1.00 56.56 92 PRO A CA 1
ATOM 732 C C . PRO A 1 92 ? 24.097 4.663 -18.144 1.00 56.56 92 PRO A C 1
ATOM 734 O O . PRO A 1 92 ? 25.098 5.175 -17.642 1.00 56.56 92 PRO A O 1
ATOM 737 N N . GLY A 1 93 ? 22.888 4.834 -17.611 1.00 58.84 93 GLY A N 1
ATOM 738 C CA . GLY A 1 93 ? 22.749 5.534 -16.341 1.00 58.84 93 GLY A CA 1
ATOM 739 C C . GLY A 1 93 ? 23.276 4.717 -15.159 1.00 58.84 93 GLY A C 1
ATOM 740 O O . GLY A 1 93 ? 23.766 3.599 -15.325 1.00 58.84 93 GLY A O 1
ATOM 741 N N . PRO A 1 94 ? 23.244 5.296 -13.957 1.00 64.81 94 PRO A N 1
ATOM 742 C CA . PRO A 1 94 ? 23.980 4.788 -12.821 1.00 64.81 94 PRO A CA 1
ATOM 743 C C . PRO A 1 94 ? 23.410 3.457 -12.324 1.00 64.81 94 PRO A C 1
ATOM 745 O O . PRO A 1 94 ? 22.211 3.312 -12.096 1.00 64.81 94 PRO A O 1
ATOM 748 N N . THR A 1 95 ? 24.306 2.501 -12.082 1.00 68.31 95 THR A N 1
ATOM 749 C CA . THR A 1 95 ? 23.980 1.129 -11.667 1.00 68.31 95 THR A CA 1
ATOM 750 C C . THR A 1 95 ? 23.175 1.061 -10.365 1.00 68.31 95 THR A C 1
ATOM 752 O O . THR A 1 95 ? 22.393 0.133 -10.175 1.00 68.31 95 THR A O 1
ATOM 755 N N . TRP A 1 96 ? 23.336 2.045 -9.472 1.00 73.06 96 TRP A N 1
ATOM 756 C CA . TRP A 1 96 ? 22.672 2.054 -8.166 1.00 73.06 96 TRP A CA 1
ATOM 757 C C . TRP A 1 96 ? 21.150 2.198 -8.268 1.00 73.06 96 TRP A C 1
ATOM 759 O O . TRP A 1 96 ? 20.444 1.621 -7.450 1.00 73.06 96 TRP A O 1
ATOM 769 N N . VAL A 1 97 ? 20.635 2.931 -9.264 1.00 74.44 97 VAL A N 1
ATOM 770 C CA . VAL A 1 97 ? 19.191 3.189 -9.393 1.00 74.44 97 VAL A CA 1
ATOM 771 C C . VAL A 1 97 ? 18.448 1.887 -9.691 1.00 74.44 97 VAL A C 1
ATOM 773 O O . VAL A 1 97 ? 17.430 1.596 -9.066 1.00 74.44 97 VAL A O 1
ATOM 776 N N . ASN A 1 98 ? 19.008 1.070 -10.585 1.00 79.56 98 ASN A N 1
ATOM 777 C CA . ASN A 1 98 ? 18.469 -0.250 -10.910 1.00 79.56 98 ASN A CA 1
ATOM 778 C C . ASN A 1 98 ? 18.582 -1.198 -9.709 1.00 79.56 98 ASN A C 1
ATOM 780 O O . ASN A 1 98 ? 17.614 -1.860 -9.358 1.00 79.56 98 ASN A O 1
ATOM 784 N N . LEU A 1 99 ? 19.723 -1.183 -9.010 1.00 80.19 99 LEU A N 1
ATOM 785 C CA . LEU A 1 99 ? 19.918 -1.990 -7.802 1.00 80.19 99 LEU A CA 1
ATOM 786 C C . LEU A 1 99 ? 18.918 -1.627 -6.691 1.00 80.19 99 LEU A C 1
ATOM 788 O O . LEU A 1 99 ? 18.438 -2.495 -5.967 1.00 80.19 99 LEU A O 1
ATOM 792 N N . PHE A 1 100 ? 18.595 -0.343 -6.551 1.00 76.31 100 PHE A N 1
ATOM 793 C CA . PHE A 1 100 ? 17.636 0.144 -5.566 1.00 76.31 100 PHE A CA 1
ATOM 794 C C . PHE A 1 100 ? 16.199 -0.263 -5.907 1.00 76.31 100 PHE A C 1
ATOM 796 O O . PHE A 1 100 ? 15.427 -0.631 -5.023 1.00 76.31 100 PHE A O 1
ATOM 803 N N . TYR A 1 101 ? 15.855 -0.253 -7.195 1.00 83.75 101 TYR A N 1
ATOM 804 C CA . TYR A 1 101 ? 14.587 -0.783 -7.688 1.00 83.75 101 TYR A CA 1
ATOM 805 C C . TYR A 1 101 ? 14.460 -2.295 -7.433 1.00 83.75 101 TYR A C 1
ATOM 807 O O . TYR A 1 101 ? 13.435 -2.745 -6.916 1.00 83.75 101 TYR A O 1
ATOM 815 N N . ASP A 1 102 ? 15.521 -3.064 -7.703 1.00 87.31 102 ASP A N 1
ATOM 816 C CA . ASP A 1 102 ? 15.579 -4.506 -7.422 1.00 87.31 102 ASP A CA 1
ATOM 817 C C . ASP A 1 102 ? 15.386 -4.796 -5.925 1.00 87.31 102 ASP A C 1
ATOM 819 O O . ASP A 1 102 ? 14.685 -5.734 -5.543 1.00 87.31 102 ASP A O 1
ATOM 823 N N . LEU A 1 103 ? 15.957 -3.955 -5.061 1.00 84.69 103 LEU A N 1
ATOM 824 C CA . LEU A 1 103 ? 15.832 -4.070 -3.611 1.00 84.69 103 LEU A CA 1
ATOM 825 C C . LEU A 1 103 ? 14.416 -3.771 -3.095 1.00 84.69 103 LEU A C 1
ATOM 827 O O . LEU A 1 103 ? 13.948 -4.393 -2.146 1.00 84.69 103 LEU A O 1
ATOM 831 N N . ALA A 1 104 ? 13.696 -2.836 -3.712 1.00 82.94 104 ALA A N 1
ATOM 832 C CA . ALA A 1 104 ? 12.302 -2.584 -3.346 1.00 82.94 104 ALA A CA 1
ATOM 833 C C . ALA A 1 104 ? 11.375 -3.731 -3.764 1.00 82.94 104 ALA A C 1
ATOM 835 O O . ALA A 1 104 ? 10.427 -4.073 -3.047 1.00 82.94 104 ALA A O 1
ATOM 836 N N . TRP A 1 105 ? 11.678 -4.371 -4.895 1.00 87.69 105 TRP A N 1
ATOM 837 C CA . TRP A 1 105 ? 11.014 -5.608 -5.286 1.00 87.69 105 TRP A CA 1
ATOM 838 C C . TRP A 1 105 ? 11.255 -6.722 -4.250 1.00 87.69 105 TRP A C 1
ATOM 840 O O . TRP A 1 105 ? 10.287 -7.343 -3.802 1.00 87.69 105 TRP A O 1
ATOM 850 N N . THR A 1 106 ? 12.495 -6.935 -3.785 1.00 85.56 106 THR A N 1
ATOM 851 C CA . THR A 1 106 ? 12.770 -7.957 -2.751 1.00 85.56 106 THR A CA 1
ATOM 852 C C . THR A 1 106 ? 12.109 -7.634 -1.409 1.00 85.56 106 THR A C 1
ATOM 854 O O . THR A 1 106 ? 11.606 -8.546 -0.752 1.00 85.56 106 THR A O 1
ATOM 857 N N . ALA A 1 107 ? 12.025 -6.358 -1.017 1.00 82.31 107 ALA A N 1
ATOM 858 C CA . ALA A 1 107 ? 11.328 -5.938 0.203 1.00 82.31 107 ALA A CA 1
ATOM 859 C C . ALA A 1 107 ? 9.832 -6.313 0.182 1.00 82.31 107 ALA A C 1
ATOM 861 O O . ALA A 1 107 ? 9.285 -6.774 1.183 1.00 82.31 107 ALA A O 1
ATOM 862 N N . THR A 1 108 ? 9.182 -6.215 -0.984 1.00 82.88 108 THR A N 1
ATOM 863 C CA . THR A 1 108 ? 7.776 -6.629 -1.160 1.00 82.88 108 THR A CA 1
ATOM 864 C C . THR A 1 108 ? 7.570 -8.108 -0.825 1.00 82.88 108 THR A C 1
ATOM 866 O O . THR A 1 108 ? 6.585 -8.487 -0.190 1.00 82.88 108 THR A O 1
ATOM 869 N N . PHE A 1 109 ? 8.525 -8.948 -1.215 1.00 82.69 109 PHE A N 1
ATOM 870 C CA . PHE A 1 109 ? 8.500 -10.385 -0.960 1.00 82.69 109 PHE A CA 1
ATOM 871 C C . PHE A 1 109 ? 8.874 -10.746 0.480 1.00 82.69 109 PHE A C 1
ATOM 873 O O . PHE A 1 109 ? 8.281 -11.657 1.061 1.00 82.69 109 PHE A O 1
ATOM 880 N N . SER A 1 110 ? 9.831 -10.015 1.058 1.00 80.94 110 SER A N 1
ATOM 881 C CA . SER A 1 110 ? 10.200 -10.145 2.469 1.00 80.94 110 SER A CA 1
ATOM 882 C C . SER A 1 110 ? 8.978 -9.932 3.361 1.00 80.94 110 SER A C 1
ATOM 884 O O . SER A 1 110 ? 8.660 -10.793 4.178 1.00 80.94 110 SER A O 1
ATOM 886 N N . SER A 1 111 ? 8.208 -8.866 3.109 1.00 77.00 111 SER A N 1
ATOM 887 C CA . SER A 1 111 ? 6.963 -8.594 3.835 1.00 77.00 111 SER A CA 1
ATOM 888 C C . SER A 1 111 ? 5.942 -9.730 3.700 1.00 77.00 111 SER A C 1
ATOM 890 O O . SER A 1 111 ? 5.370 -10.169 4.694 1.00 77.00 111 SER A O 1
ATOM 892 N N . LEU A 1 112 ? 5.724 -10.266 2.497 1.00 74.56 112 LEU A N 1
ATOM 893 C CA . LEU A 1 112 ? 4.786 -11.381 2.310 1.00 74.56 112 LEU A CA 1
ATOM 894 C C . LEU A 1 112 ? 5.245 -12.651 3.054 1.00 74.56 112 LEU A C 1
ATOM 896 O O . LEU A 1 112 ? 4.431 -13.337 3.659 1.00 74.56 112 LEU A O 1
ATOM 900 N N . THR A 1 113 ? 6.545 -12.951 3.028 1.00 77.19 113 THR A N 1
ATOM 901 C CA . THR A 1 113 ? 7.109 -14.179 3.616 1.00 77.19 113 THR A CA 1
ATOM 902 C C . THR A 1 113 ? 7.179 -14.114 5.141 1.00 77.19 113 THR A C 1
ATOM 904 O O . THR A 1 113 ? 6.940 -15.116 5.802 1.00 77.19 113 THR A O 1
ATOM 907 N N . GLN A 1 114 ? 7.479 -12.945 5.712 1.00 72.25 114 GLN A N 1
ATOM 908 C CA . GLN A 1 114 ? 7.545 -12.752 7.166 1.00 72.25 114 GLN A CA 1
ATOM 909 C C . GLN A 1 114 ? 6.167 -12.784 7.838 1.00 72.25 114 GLN A C 1
ATOM 911 O O . GLN A 1 114 ? 6.083 -13.069 9.027 1.00 72.25 114 GLN A O 1
ATOM 916 N N . ASN A 1 115 ? 5.105 -12.464 7.096 1.00 64.94 115 ASN A N 1
ATOM 917 C CA . ASN A 1 115 ? 3.765 -12.268 7.650 1.00 64.94 115 ASN A CA 1
ATOM 918 C C . ASN A 1 115 ? 2.738 -13.314 7.176 1.00 64.94 115 ASN A C 1
ATOM 920 O O . ASN A 1 115 ? 1.560 -13.185 7.501 1.00 64.94 115 ASN A O 1
ATOM 924 N N . GLY A 1 116 ? 3.143 -14.288 6.357 1.00 64.56 116 GLY A N 1
ATOM 925 C CA . GLY A 1 116 ? 2.269 -15.353 5.872 1.00 64.56 116 GLY A CA 1
ATOM 926 C C . GLY A 1 116 ? 2.300 -16.568 6.797 1.00 64.56 116 GLY A C 1
ATOM 927 O O . GLY A 1 116 ? 3.354 -17.173 6.978 1.00 64.56 116 GLY A O 1
ATOM 928 N N . GLU A 1 117 ? 1.146 -16.952 7.338 1.00 65.25 117 GLU A N 1
ATOM 929 C CA . GLU A 1 117 ? 0.951 -18.269 7.949 1.00 65.25 117 GLU A CA 1
ATOM 930 C C . GLU A 1 117 ? 0.697 -19.271 6.812 1.00 65.25 117 GLU A C 1
ATOM 932 O O . GLU A 1 117 ? -0.331 -19.227 6.140 1.00 65.25 117 GLU A O 1
ATOM 937 N N . PHE A 1 118 ? 1.676 -20.130 6.515 1.00 67.69 118 PHE A N 1
ATOM 938 C CA . PHE A 1 118 ? 1.571 -21.141 5.453 1.00 67.69 118 PHE A CA 1
ATOM 939 C C . PHE A 1 118 ? 0.848 -22.396 5.954 1.00 67.69 118 PHE A C 1
ATOM 941 O O . PHE A 1 118 ? 1.364 -23.512 5.851 1.00 67.69 118 PHE A O 1
ATOM 948 N N . ASP A 1 119 ? -0.344 -22.207 6.511 1.00 70.62 119 ASP A N 1
ATOM 949 C CA . ASP A 1 119 ? -1.083 -23.276 7.178 1.00 70.62 119 ASP A CA 1
ATOM 950 C C . ASP A 1 119 ? -1.907 -24.108 6.188 1.00 70.62 119 ASP A C 1
ATOM 952 O O . ASP A 1 119 ? -2.138 -25.301 6.412 1.00 70.62 119 ASP A O 1
ATOM 956 N N . SER A 1 120 ? -2.317 -23.524 5.054 1.00 75.19 120 SER A N 1
ATOM 957 C CA . SER A 1 120 ? -3.101 -24.211 4.029 1.00 75.19 120 SER A CA 1
ATOM 958 C C . SER A 1 120 ? -2.420 -24.268 2.655 1.00 75.19 120 SER A C 1
ATOM 960 O O . SER A 1 120 ? -1.579 -23.453 2.264 1.00 75.19 120 SER A O 1
ATOM 962 N N . THR A 1 121 ? -2.834 -25.249 1.846 1.00 81.31 121 THR A N 1
ATOM 963 C CA . THR A 1 121 ? -2.394 -25.371 0.446 1.00 81.31 121 THR A CA 1
ATOM 964 C C . THR A 1 121 ? -2.812 -24.170 -0.400 1.00 81.31 121 THR A C 1
ATOM 966 O O . THR A 1 121 ? -2.140 -23.844 -1.378 1.00 81.31 121 THR A O 1
ATOM 969 N N . TRP A 1 122 ? -3.924 -23.520 -0.047 1.00 81.44 122 TRP A N 1
ATOM 970 C CA . TRP A 1 122 ? -4.430 -22.354 -0.764 1.00 81.44 122 TRP A CA 1
ATOM 971 C C . TRP A 1 122 ? -3.590 -21.109 -0.492 1.00 81.44 122 TRP A C 1
ATOM 973 O O . TRP A 1 122 ? -3.333 -20.368 -1.437 1.00 81.44 122 TRP A O 1
ATOM 983 N N . ASP A 1 123 ? -3.035 -20.962 0.712 1.00 79.62 123 ASP A N 1
ATOM 984 C CA . ASP A 1 123 ? -2.115 -19.864 1.043 1.00 79.62 123 ASP A CA 1
ATOM 985 C C . ASP A 1 123 ? -0.844 -19.935 0.185 1.00 79.62 123 ASP A C 1
ATOM 987 O O . ASP A 1 123 ? -0.376 -18.929 -0.350 1.00 79.62 123 ASP A O 1
ATOM 991 N N . THR A 1 124 ? -0.340 -21.150 -0.065 1.00 83.38 124 THR A N 1
ATOM 992 C CA . THR A 1 124 ? 0.808 -21.372 -0.964 1.00 83.38 124 THR A CA 1
ATOM 993 C C . THR A 1 124 ? 0.482 -21.000 -2.415 1.00 83.38 124 THR A C 1
ATOM 995 O O . THR A 1 124 ? 1.311 -20.417 -3.119 1.00 83.38 124 THR A O 1
ATOM 998 N N . VAL A 1 125 ? -0.728 -21.316 -2.890 1.00 86.62 125 VAL A N 1
ATOM 999 C CA . VAL A 1 125 ? -1.175 -20.931 -4.240 1.00 86.62 125 VAL A CA 1
ATOM 1000 C C . VAL A 1 125 ? -1.327 -19.414 -4.340 1.00 86.62 125 VAL A C 1
ATOM 1002 O O . VAL A 1 125 ? -0.848 -18.818 -5.306 1.00 86.62 125 VAL A O 1
ATOM 1005 N N . SER A 1 126 ? -1.942 -18.785 -3.340 1.00 84.06 126 SER A N 1
ATOM 1006 C CA . SER A 1 126 ? -2.113 -17.333 -3.253 1.00 84.06 126 SER A CA 1
ATOM 1007 C C . SER A 1 126 ? -0.767 -16.609 -3.270 1.00 84.06 126 SER A C 1
ATOM 1009 O O . SER A 1 126 ? -0.577 -15.666 -4.044 1.00 84.06 126 SER A O 1
ATOM 1011 N N . TYR A 1 127 ? 0.209 -17.131 -2.529 1.00 84.50 127 TYR A N 1
ATOM 1012 C CA . TYR A 1 127 ? 1.593 -16.674 -2.551 1.00 84.50 127 TYR A CA 1
ATOM 1013 C C . TYR A 1 127 ? 2.241 -16.802 -3.935 1.00 84.50 127 TYR A C 1
ATOM 1015 O O . TYR A 1 127 ? 2.806 -15.835 -4.450 1.00 84.50 127 TYR A O 1
ATOM 1023 N N . ALA A 1 128 ? 2.137 -17.970 -4.577 1.00 87.88 128 ALA A N 1
ATOM 1024 C CA . ALA A 1 128 ? 2.733 -18.207 -5.892 1.00 87.88 128 ALA A CA 1
ATOM 1025 C C . ALA A 1 128 ? 2.132 -17.291 -6.971 1.00 87.88 128 ALA A C 1
ATOM 1027 O O . ALA A 1 128 ? 2.859 -16.742 -7.803 1.00 87.88 128 ALA A O 1
ATOM 1028 N N . VAL A 1 129 ? 0.812 -17.082 -6.940 1.00 88.44 129 VAL A N 1
ATOM 1029 C CA . VAL A 1 129 ? 0.125 -16.149 -7.843 1.00 88.44 129 VAL A CA 1
ATOM 1030 C C . VAL A 1 129 ? 0.644 -14.731 -7.627 1.00 88.44 129 VAL A C 1
ATOM 1032 O O . VAL A 1 129 ? 1.035 -14.078 -8.596 1.00 88.44 129 VAL A O 1
ATOM 1035 N N . PHE A 1 130 ? 0.701 -14.267 -6.376 1.00 87.19 130 PHE A N 1
ATOM 1036 C CA . PHE A 1 130 ? 1.216 -12.939 -6.056 1.00 87.19 130 PHE A CA 1
ATOM 1037 C C . PHE A 1 130 ? 2.664 -12.759 -6.531 1.00 87.19 130 PHE A C 1
ATOM 1039 O O . PHE A 1 130 ? 2.983 -11.758 -7.177 1.00 87.19 130 PHE A O 1
ATOM 1046 N N . PHE A 1 131 ? 3.520 -13.757 -6.291 1.00 88.19 131 PHE A N 1
ATOM 1047 C CA . PHE A 1 131 ? 4.907 -13.759 -6.744 1.00 88.19 131 PHE A CA 1
ATOM 1048 C C . PHE A 1 131 ? 5.011 -13.576 -8.259 1.00 88.19 131 PHE A C 1
ATOM 1050 O O . PHE A 1 131 ? 5.756 -12.713 -8.711 1.00 88.19 131 PHE A O 1
ATOM 1057 N N . VAL A 1 132 ? 4.236 -14.322 -9.053 1.00 90.50 132 VAL A N 1
ATOM 1058 C CA . VAL A 1 132 ? 4.256 -14.201 -10.522 1.00 90.50 132 VAL A CA 1
ATOM 1059 C C . VAL A 1 132 ? 3.830 -12.802 -10.979 1.00 90.50 132 VAL A C 1
ATOM 1061 O O . VAL A 1 132 ? 4.455 -12.240 -11.880 1.00 90.50 132 VAL A O 1
ATOM 1064 N N . VAL A 1 133 ? 2.806 -12.208 -10.353 1.00 90.12 133 VAL A N 1
ATOM 1065 C CA . VAL A 1 133 ? 2.344 -10.849 -10.696 1.00 90.12 133 VAL A CA 1
ATOM 1066 C C . VAL A 1 133 ? 3.416 -9.801 -10.394 1.00 90.12 133 VAL A C 1
ATOM 1068 O O . VAL A 1 133 ? 3.724 -8.965 -11.248 1.00 90.12 133 VAL A O 1
ATOM 1071 N N . VAL A 1 134 ? 3.998 -9.844 -9.195 1.00 90.12 134 VAL A N 1
ATOM 1072 C CA . VAL A 1 134 ? 5.017 -8.883 -8.746 1.00 90.12 134 VAL A CA 1
ATOM 1073 C C . VAL A 1 134 ? 6.344 -9.082 -9.475 1.00 90.12 134 VAL A C 1
ATOM 1075 O O . VAL A 1 134 ? 6.993 -8.109 -9.854 1.00 90.12 134 VAL A O 1
ATOM 1078 N N . TRP A 1 135 ? 6.721 -10.327 -9.757 1.00 91.12 135 TRP A N 1
ATOM 1079 C CA . TRP A 1 135 ? 7.855 -10.641 -10.620 1.00 91.12 135 TRP A CA 1
ATOM 1080 C C . TRP A 1 135 ? 7.658 -10.078 -12.027 1.00 91.12 135 TRP A C 1
ATOM 1082 O O . TRP A 1 135 ? 8.573 -9.464 -12.567 1.00 91.12 135 TRP A O 1
ATOM 1092 N N . TRP A 1 136 ? 6.460 -10.207 -12.610 1.00 92.31 136 TRP A N 1
ATOM 1093 C CA . TRP A 1 136 ? 6.189 -9.624 -13.924 1.00 92.31 136 TRP A CA 1
ATOM 1094 C C . TRP A 1 136 ? 6.206 -8.088 -13.899 1.00 92.31 136 TRP A C 1
ATOM 1096 O O . TRP A 1 136 ? 6.731 -7.473 -14.826 1.00 92.31 136 TRP A O 1
ATOM 1106 N N . LEU A 1 137 ? 5.687 -7.447 -12.839 1.00 92.12 137 LEU A N 1
ATOM 1107 C CA . LEU A 1 137 ? 5.835 -5.997 -12.621 1.00 92.12 137 LEU A CA 1
ATOM 1108 C C . LEU A 1 137 ? 7.306 -5.572 -12.718 1.00 92.12 137 LEU A C 1
ATOM 1110 O O . LEU A 1 137 ? 7.627 -4.698 -13.523 1.00 92.12 137 LEU A O 1
ATOM 1114 N N . TRP A 1 138 ? 8.187 -6.248 -11.982 1.00 92.31 138 TRP A N 1
ATOM 1115 C CA . TRP A 1 138 ? 9.628 -6.003 -12.023 1.00 92.31 138 TRP A CA 1
ATOM 1116 C C . TRP A 1 138 ? 10.238 -6.291 -13.403 1.00 92.31 138 TRP A C 1
ATOM 1118 O O . TRP A 1 138 ? 10.905 -5.432 -13.978 1.00 92.31 138 TRP A O 1
ATOM 1128 N N . ALA A 1 139 ? 9.954 -7.457 -13.988 1.00 90.50 139 ALA A N 1
ATOM 1129 C CA . ALA A 1 139 ? 10.537 -7.879 -15.260 1.00 90.50 139 ALA A CA 1
ATOM 1130 C C . ALA A 1 139 ? 10.161 -6.931 -16.410 1.00 90.50 139 ALA A C 1
ATOM 1132 O O . ALA A 1 139 ? 11.007 -6.577 -17.230 1.00 90.50 139 ALA A O 1
ATOM 1133 N N . SER A 1 140 ? 8.902 -6.482 -16.458 1.00 90.69 140 SER A N 1
ATOM 1134 C CA . SER A 1 140 ? 8.410 -5.542 -17.475 1.00 90.69 140 SER A CA 1
ATOM 1135 C C . SER A 1 140 ? 9.127 -4.183 -17.431 1.00 90.69 140 SER A C 1
ATOM 1137 O O . SER A 1 140 ? 9.415 -3.615 -18.490 1.00 90.69 140 SER A O 1
ATOM 1139 N N . GLN A 1 141 ? 9.467 -3.706 -16.226 1.00 90.88 141 GLN A N 1
ATOM 1140 C CA . GLN A 1 141 ? 10.235 -2.482 -16.001 1.00 90.88 141 GLN A CA 1
ATOM 1141 C C . GLN A 1 141 ? 11.713 -2.683 -16.352 1.00 90.88 141 GLN A C 1
ATOM 1143 O O . GLN A 1 141 ? 12.263 -1.915 -17.137 1.00 90.88 141 GLN A O 1
ATOM 1148 N N . ALA A 1 142 ? 12.333 -3.761 -15.866 1.00 86.69 142 ALA A N 1
ATOM 1149 C CA . ALA A 1 142 ? 13.730 -4.079 -16.158 1.00 86.69 142 ALA A CA 1
ATOM 1150 C C . ALA A 1 142 ? 13.980 -4.219 -17.671 1.00 86.69 142 ALA A C 1
ATOM 1152 O O . ALA A 1 142 ? 14.956 -3.688 -18.199 1.00 86.69 142 ALA A O 1
ATOM 1153 N N . LEU A 1 143 ? 13.061 -4.861 -18.403 1.00 85.88 143 LEU A N 1
ATOM 1154 C CA . LEU A 1 143 ? 13.123 -4.960 -19.866 1.00 85.88 143 LEU A CA 1
ATOM 1155 C C . LEU A 1 143 ? 13.033 -3.597 -20.562 1.00 85.88 143 LEU A C 1
ATOM 1157 O O . LEU A 1 143 ? 13.630 -3.416 -21.625 1.00 85.88 143 LEU A O 1
ATOM 1161 N N . TYR A 1 144 ? 12.282 -2.646 -20.006 1.00 86.94 144 TYR A N 1
ATOM 1162 C CA . TYR A 1 144 ? 12.255 -1.280 -20.522 1.00 86.94 144 TYR A CA 1
ATOM 1163 C C . TYR A 1 144 ? 13.596 -0.579 -20.262 1.00 86.94 144 TYR A C 1
ATOM 1165 O O . TYR A 1 144 ? 14.204 -0.058 -21.202 1.00 86.94 144 TYR A O 1
ATOM 1173 N N . ASP A 1 145 ? 14.099 -0.641 -19.028 1.00 83.12 145 ASP A N 1
ATOM 1174 C CA . ASP A 1 145 ? 15.327 0.050 -18.630 1.00 83.12 145 ASP A CA 1
ATOM 1175 C C . ASP A 1 145 ? 16.560 -0.486 -19.378 1.00 83.12 145 ASP A C 1
ATOM 1177 O O . ASP A 1 145 ? 17.406 0.290 -19.823 1.00 83.12 145 ASP A O 1
ATOM 1181 N N . MET A 1 146 ? 16.629 -1.794 -19.650 1.00 77.62 146 MET A N 1
ATOM 1182 C CA . MET A 1 146 ? 17.698 -2.388 -20.467 1.00 77.62 146 MET A CA 1
ATOM 1183 C C . MET A 1 146 ? 17.776 -1.815 -21.890 1.00 77.62 146 MET A C 1
ATOM 1185 O O . MET A 1 146 ? 18.857 -1.779 -22.476 1.00 77.62 146 MET A O 1
ATOM 1189 N N . ASN A 1 147 ? 16.643 -1.398 -22.464 1.00 76.88 147 ASN A N 1
ATOM 1190 C CA . ASN A 1 147 ? 16.565 -0.971 -23.861 1.00 76.88 147 ASN A CA 1
ATOM 1191 C C . ASN A 1 147 ? 16.574 0.553 -24.035 1.00 76.88 147 ASN A C 1
ATOM 1193 O O . ASN A 1 147 ? 17.071 1.040 -25.051 1.00 76.88 147 ASN A O 1
ATOM 1197 N N . PHE A 1 148 ? 16.007 1.305 -23.085 1.00 79.88 148 PHE A N 1
ATOM 1198 C CA . PHE A 1 148 ? 15.680 2.724 -23.285 1.00 79.88 148 PHE A CA 1
ATOM 1199 C C . PHE A 1 148 ? 16.107 3.657 -22.147 1.00 79.88 148 PHE A C 1
ATOM 1201 O O . PHE A 1 148 ? 15.796 4.847 -22.205 1.00 79.88 148 PHE A O 1
ATOM 1208 N N . TYR A 1 149 ? 16.828 3.174 -21.133 1.00 80.12 149 TYR A N 1
ATOM 1209 C CA . TYR A 1 149 ? 17.242 4.014 -20.009 1.00 80.12 149 TYR A CA 1
ATOM 1210 C C . TYR A 1 149 ? 18.301 5.050 -20.415 1.00 80.12 149 TYR A C 1
ATOM 1212 O O . TYR A 1 149 ? 19.410 4.707 -20.820 1.00 80.12 149 TYR A O 1
ATOM 1220 N N . THR A 1 150 ? 17.973 6.338 -20.279 1.00 71.25 150 THR A N 1
ATOM 1221 C CA . THR A 1 150 ? 18.825 7.456 -20.741 1.00 71.25 150 THR A CA 1
ATOM 1222 C C . THR A 1 150 ? 19.329 8.381 -19.633 1.00 71.25 150 THR A C 1
ATOM 1224 O O . THR A 1 150 ? 19.711 9.515 -19.911 1.00 71.25 150 THR A O 1
ATOM 1227 N N . ASN A 1 151 ? 19.338 7.920 -18.380 1.00 74.94 151 ASN A N 1
ATOM 1228 C CA . ASN A 1 151 ? 19.879 8.655 -17.232 1.00 74.94 151 ASN A CA 1
ATOM 1229 C C . ASN A 1 151 ? 19.399 10.120 -17.082 1.00 74.94 151 ASN A C 1
ATOM 1231 O O . ASN A 1 151 ? 20.198 11.046 -16.930 1.00 74.94 151 ASN A O 1
ATOM 1235 N N . ASP A 1 152 ? 18.091 10.352 -17.142 1.00 79.88 152 ASP A N 1
ATOM 1236 C CA . ASP A 1 152 ? 17.491 11.689 -17.078 1.00 79.88 152 ASP A CA 1
ATOM 1237 C C . ASP A 1 152 ? 16.532 11.841 -15.893 1.00 79.88 152 ASP A C 1
ATOM 1239 O O . ASP A 1 152 ? 16.199 10.864 -15.220 1.00 79.88 152 ASP A O 1
ATOM 1243 N N . TRP A 1 153 ? 16.093 13.075 -15.614 1.00 81.81 153 TRP A N 1
ATOM 1244 C CA . TRP A 1 153 ? 15.156 13.333 -14.511 1.00 81.81 153 TRP A CA 1
ATOM 1245 C C . TRP A 1 153 ? 13.827 12.599 -14.677 1.00 81.81 153 TRP A C 1
ATOM 1247 O O . TRP A 1 153 ? 13.223 12.213 -13.680 1.00 81.81 153 TRP A O 1
ATOM 1257 N N . PHE A 1 154 ? 13.381 12.378 -15.915 1.00 86.69 154 PHE A N 1
ATOM 1258 C CA . PHE A 1 154 ? 12.165 11.620 -16.182 1.00 86.69 154 PHE A CA 1
ATOM 1259 C C . PHE A 1 154 ? 12.284 10.158 -15.735 1.00 86.69 154 PHE A C 1
ATOM 1261 O O . PHE A 1 154 ? 11.428 9.690 -14.992 1.00 86.69 154 PHE A O 1
ATOM 1268 N N . HIS A 1 155 ? 13.330 9.432 -16.146 1.00 84.81 155 HIS A N 1
ATOM 1269 C CA . HIS A 1 155 ? 13.532 8.043 -15.720 1.00 84.81 155 HIS A CA 1
ATOM 1270 C C . HIS A 1 155 ? 13.787 7.960 -14.219 1.00 84.81 155 HIS A C 1
ATOM 1272 O O . HIS A 1 155 ? 13.241 7.091 -13.549 1.00 84.81 155 HIS A O 1
ATOM 1278 N N . LEU A 1 156 ? 14.567 8.898 -13.688 1.00 84.69 156 LEU A N 1
ATOM 1279 C CA . LEU A 1 156 ? 14.873 8.988 -12.269 1.00 84.69 156 LEU A CA 1
ATOM 1280 C C . LEU A 1 156 ? 13.587 9.184 -11.430 1.00 84.69 156 LEU A C 1
ATOM 1282 O O . LEU A 1 156 ? 13.320 8.412 -10.512 1.00 84.69 156 LEU A O 1
ATOM 1286 N N . GLY A 1 157 ? 12.721 10.128 -11.815 1.00 87.25 157 GLY A N 1
ATOM 1287 C CA . GLY A 1 157 ? 11.406 10.317 -11.191 1.00 87.25 157 GLY A CA 1
ATOM 1288 C C . GLY A 1 157 ? 10.447 9.144 -11.420 1.00 87.25 157 GLY A C 1
ATOM 1289 O O . GLY A 1 157 ? 9.683 8.785 -10.531 1.00 87.25 157 GLY A O 1
ATOM 1290 N N . SER A 1 158 ? 10.510 8.497 -12.583 1.00 88.81 158 SER A N 1
ATOM 1291 C CA . SER A 1 158 ? 9.701 7.314 -12.870 1.00 88.81 158 SER A CA 1
ATOM 1292 C C . SER A 1 158 ? 10.073 6.134 -11.975 1.00 88.81 158 SER A C 1
ATOM 1294 O O . SER A 1 158 ? 9.180 5.463 -11.476 1.00 88.81 158 SER A O 1
ATOM 1296 N N . ILE A 1 159 ? 11.365 5.900 -11.736 1.00 86.94 159 ILE A N 1
ATOM 1297 C CA . ILE A 1 159 ? 11.837 4.836 -10.842 1.00 86.94 159 ILE A CA 1
ATOM 1298 C C . ILE A 1 159 ? 11.468 5.153 -9.390 1.00 86.94 159 ILE A C 1
ATOM 1300 O O . ILE A 1 159 ? 11.084 4.247 -8.659 1.00 86.94 159 ILE A O 1
ATOM 1304 N N . PHE A 1 160 ? 11.474 6.428 -8.986 1.00 88.19 160 PHE A N 1
ATOM 1305 C CA . PHE A 1 160 ? 10.933 6.843 -7.687 1.00 88.19 160 PHE A CA 1
ATOM 1306 C C . PHE A 1 160 ? 9.441 6.509 -7.530 1.00 88.19 160 PHE A C 1
ATOM 1308 O O . PHE A 1 160 ? 9.032 5.973 -6.501 1.00 88.19 160 PHE A O 1
ATOM 1315 N N . LEU A 1 161 ? 8.618 6.772 -8.550 1.00 90.56 161 LEU A N 1
ATOM 1316 C CA . LEU A 1 161 ? 7.202 6.391 -8.515 1.00 90.56 161 LEU A CA 1
ATOM 1317 C C . LEU A 1 161 ? 7.034 4.864 -8.458 1.00 90.56 161 LEU A C 1
ATOM 1319 O O . LEU A 1 161 ? 6.225 4.361 -7.679 1.00 90.56 161 LEU A O 1
ATOM 1323 N N . GLN A 1 162 ? 7.844 4.127 -9.218 1.00 90.50 162 GLN A N 1
ATOM 1324 C CA . GLN A 1 162 ? 7.886 2.661 -9.218 1.00 90.50 162 GLN A CA 1
ATOM 1325 C C . GLN A 1 162 ? 8.313 2.084 -7.856 1.00 90.50 162 GLN A C 1
ATOM 1327 O O . GLN A 1 162 ? 7.767 1.076 -7.409 1.00 90.50 162 GLN A O 1
ATOM 1332 N N . LEU A 1 163 ? 9.247 2.742 -7.167 1.00 87.50 163 LEU A N 1
ATOM 1333 C CA . LEU A 1 163 ? 9.644 2.423 -5.796 1.00 87.50 163 LEU A CA 1
ATOM 1334 C C . LEU A 1 163 ? 8.458 2.575 -4.837 1.00 87.50 163 LEU A C 1
ATOM 1336 O O . LEU A 1 163 ? 8.191 1.683 -4.034 1.00 87.50 163 LEU A O 1
ATOM 1340 N N . GLY A 1 164 ? 7.711 3.677 -4.961 1.00 85.94 164 GLY A N 1
ATOM 1341 C CA . GLY A 1 164 ? 6.488 3.912 -4.192 1.00 85.94 164 GLY A CA 1
ATOM 1342 C C . GLY A 1 164 ? 5.431 2.828 -4.419 1.00 85.94 164 GLY A C 1
ATOM 1343 O O . GLY A 1 164 ? 4.798 2.383 -3.464 1.00 85.94 164 GLY A O 1
ATOM 1344 N N . VAL A 1 165 ? 5.286 2.336 -5.656 1.00 91.00 165 VAL A N 1
ATOM 1345 C CA . VAL A 1 165 ? 4.399 1.205 -5.979 1.00 91.00 165 VAL A CA 1
ATOM 1346 C C . VAL A 1 165 ? 4.799 -0.056 -5.216 1.00 91.00 165 VAL A C 1
ATOM 1348 O O . VAL A 1 165 ? 3.935 -0.690 -4.611 1.00 91.00 165 VAL A O 1
ATOM 1351 N N . PHE A 1 166 ? 6.081 -0.430 -5.215 1.00 89.12 166 PHE A N 1
ATOM 1352 C CA . PHE A 1 166 ? 6.528 -1.607 -4.465 1.00 89.12 166 PHE A CA 1
ATOM 1353 C C . PHE A 1 166 ? 6.417 -1.412 -2.953 1.00 89.12 166 PHE A C 1
ATOM 1355 O O . PHE A 1 166 ? 5.997 -2.336 -2.266 1.00 89.12 166 PHE A O 1
ATOM 1362 N N . GLY A 1 167 ? 6.669 -0.207 -2.437 1.00 84.75 167 GLY A N 1
ATOM 1363 C CA . GLY A 1 167 ? 6.407 0.117 -1.031 1.00 84.75 167 GLY A CA 1
ATOM 1364 C C . GLY A 1 167 ? 4.934 -0.072 -0.642 1.00 84.75 167 GLY A C 1
ATOM 1365 O O . GLY A 1 167 ? 4.640 -0.683 0.384 1.00 84.75 167 GLY A O 1
ATOM 1366 N N . LEU A 1 168 ? 3.996 0.377 -1.485 1.00 85.88 168 LEU A N 1
ATOM 1367 C CA . LEU A 1 168 ? 2.555 0.177 -1.272 1.00 85.88 168 LEU A CA 1
ATOM 1368 C C . LEU A 1 168 ? 2.146 -1.297 -1.359 1.00 85.88 168 LEU A C 1
ATOM 1370 O O . LEU A 1 168 ? 1.303 -1.747 -0.581 1.00 85.88 168 LEU A O 1
ATOM 1374 N N . LEU A 1 169 ? 2.729 -2.056 -2.292 1.00 88.75 169 LEU A N 1
ATOM 1375 C CA . LEU A 1 169 ? 2.502 -3.499 -2.382 1.00 88.75 169 LEU A CA 1
ATOM 1376 C C . LEU A 1 169 ? 3.016 -4.197 -1.121 1.00 88.75 169 LEU A C 1
ATOM 1378 O O . LEU A 1 169 ? 2.255 -4.925 -0.497 1.00 88.75 169 LEU A O 1
ATOM 1382 N N . ALA A 1 170 ? 4.246 -3.906 -0.693 1.00 84.00 170 ALA A N 1
ATOM 1383 C CA . ALA A 1 170 ? 4.856 -4.460 0.516 1.00 84.00 170 ALA A CA 1
ATOM 1384 C C . ALA A 1 170 ? 4.028 -4.191 1.784 1.00 84.00 170 ALA A C 1
ATOM 1386 O O . ALA A 1 170 ? 3.972 -5.038 2.672 1.00 84.00 170 ALA A O 1
ATOM 1387 N N . ALA A 1 171 ? 3.365 -3.036 1.856 1.00 80.75 171 ALA A N 1
ATOM 1388 C CA . ALA A 1 171 ? 2.502 -2.658 2.972 1.00 80.75 171 ALA A CA 1
ATOM 1389 C C . ALA A 1 171 ? 1.158 -3.404 3.012 1.00 80.75 171 ALA A C 1
ATOM 1391 O O . ALA A 1 171 ? 0.548 -3.512 4.071 1.00 80.75 171 ALA A O 1
ATOM 1392 N N . THR A 1 172 ? 0.665 -3.883 1.868 1.00 81.56 172 THR A N 1
ATOM 1393 C CA . THR A 1 172 ? -0.705 -4.417 1.724 1.00 81.56 172 THR A CA 1
ATOM 1394 C C . THR A 1 172 ? -0.756 -5.904 1.404 1.00 81.56 172 THR A C 1
ATOM 1396 O O . THR A 1 172 ? -1.835 -6.463 1.230 1.00 81.56 172 THR A O 1
ATOM 1399 N N . THR A 1 173 ? 0.400 -6.567 1.366 1.00 76.56 173 THR A N 1
ATOM 1400 C CA . THR A 1 173 ? 0.531 -8.007 1.112 1.00 76.56 173 THR A CA 1
ATOM 1401 C C . THR A 1 173 ? 0.063 -8.897 2.260 1.00 76.56 173 THR A C 1
ATOM 1403 O O . THR A 1 173 ? -0.224 -10.070 2.027 1.00 76.56 173 THR A O 1
ATOM 1406 N N . ARG A 1 174 ? -0.005 -8.383 3.495 1.00 71.19 174 ARG A N 1
ATOM 1407 C CA . ARG A 1 174 ? -0.434 -9.172 4.660 1.00 71.19 174 ARG A CA 1
ATOM 1408 C C . ARG A 1 174 ? -1.889 -9.618 4.498 1.00 71.19 174 ARG A C 1
ATOM 1410 O O . ARG A 1 174 ? -2.771 -8.792 4.273 1.00 71.19 174 ARG A O 1
ATOM 1417 N N . GLY A 1 175 ? -2.121 -10.926 4.609 1.00 64.94 175 GLY A N 1
ATOM 1418 C CA . GLY A 1 175 ? -3.446 -11.523 4.420 1.00 64.94 175 GLY A CA 1
ATOM 1419 C C . GLY A 1 175 ? -3.923 -11.547 2.964 1.00 64.94 175 GLY A C 1
ATOM 1420 O O . GLY A 1 175 ? -5.126 -11.639 2.723 1.00 64.94 175 GLY A O 1
ATOM 1421 N N . PHE A 1 176 ? -3.019 -11.432 1.980 1.00 76.81 176 PHE A N 1
ATOM 1422 C CA . PHE A 1 176 ? -3.394 -11.619 0.581 1.00 76.81 176 PHE A CA 1
ATOM 1423 C C . PHE A 1 176 ? -3.771 -13.076 0.319 1.00 76.81 176 PHE A C 1
ATOM 1425 O O . PHE A 1 176 ? -2.915 -13.958 0.286 1.00 76.81 176 PHE A O 1
ATOM 1432 N N . ASP A 1 177 ? -5.049 -13.293 0.035 1.00 76.62 177 ASP A N 1
ATOM 1433 C CA . ASP A 1 177 ? -5.551 -14.582 -0.398 1.00 76.62 177 ASP A CA 1
ATOM 1434 C C . ASP A 1 177 ? -6.441 -14.449 -1.649 1.00 76.62 177 ASP A C 1
ATOM 1436 O O . ASP A 1 177 ? -7.310 -13.580 -1.774 1.00 76.62 177 ASP A O 1
ATOM 1440 N N . VAL A 1 178 ? -6.178 -15.316 -2.626 1.00 79.44 178 VAL A N 1
ATOM 1441 C CA . VAL A 1 178 ? -6.889 -15.404 -3.905 1.00 79.44 178 VAL A CA 1
ATOM 1442 C C . VAL A 1 178 ? -8.233 -16.113 -3.737 1.00 79.44 178 VAL A C 1
ATOM 1444 O O . VAL A 1 178 ? -9.138 -15.911 -4.551 1.00 79.44 178 VAL A O 1
ATOM 1447 N N . THR A 1 179 ? -8.393 -16.930 -2.694 1.00 77.69 179 THR A N 1
ATOM 1448 C CA . THR A 1 179 ? -9.640 -17.656 -2.432 1.00 77.69 179 THR A CA 1
ATOM 1449 C C . THR A 1 179 ? -10.687 -16.820 -1.700 1.00 77.69 179 THR A C 1
ATOM 1451 O O . THR A 1 179 ? -11.872 -17.167 -1.702 1.00 77.69 179 THR A O 1
ATOM 1454 N N . THR A 1 180 ? -10.290 -15.662 -1.182 1.00 77.88 180 THR A N 1
ATOM 1455 C CA . THR A 1 180 ? -11.160 -14.703 -0.515 1.00 77.88 180 THR A CA 1
ATOM 1456 C C . THR A 1 180 ? -12.246 -14.191 -1.474 1.00 77.88 180 THR A C 1
ATOM 1458 O O . THR A 1 180 ? -11.978 -13.734 -2.592 1.00 77.88 180 THR A O 1
ATOM 1461 N N . TYR A 1 181 ? -13.505 -14.271 -1.033 1.00 76.38 181 TYR A N 1
ATOM 1462 C CA . TYR A 1 181 ? -14.740 -14.052 -1.808 1.00 76.38 181 TYR A CA 1
ATOM 1463 C C . TYR A 1 181 ? -15.040 -15.100 -2.897 1.00 76.38 181 TYR A C 1
ATOM 1465 O O . TYR A 1 181 ? -16.013 -14.949 -3.644 1.00 76.38 181 TYR A O 1
ATOM 1473 N N . ILE A 1 182 ? -14.239 -16.166 -3.005 1.00 76.88 182 ILE A N 1
ATOM 1474 C CA . ILE A 1 182 ? -14.490 -17.310 -3.898 1.00 76.88 182 ILE A CA 1
ATOM 1475 C C . ILE A 1 182 ? -14.864 -18.555 -3.092 1.00 76.88 182 ILE A C 1
ATOM 1477 O O . ILE A 1 182 ? -15.859 -19.201 -3.419 1.00 76.88 182 ILE A O 1
ATOM 1481 N N . LEU A 1 183 ? -14.065 -18.888 -2.076 1.00 78.00 183 LEU A N 1
ATOM 1482 C CA . LEU A 1 183 ? -14.229 -20.066 -1.220 1.00 78.00 183 LEU A CA 1
ATOM 1483 C C . LEU A 1 183 ? -14.592 -19.697 0.220 1.00 78.00 183 LEU A C 1
ATOM 1485 O O . LEU A 1 183 ? -15.331 -20.443 0.854 1.00 78.00 183 LEU A O 1
ATOM 1489 N N . HIS A 1 184 ? -14.124 -18.553 0.719 1.00 80.56 184 HIS A N 1
ATOM 1490 C CA . HIS A 1 184 ? -14.450 -18.082 2.063 1.00 80.56 184 HIS A CA 1
ATOM 1491 C C . HIS A 1 184 ? -14.559 -16.554 2.121 1.00 80.56 184 HIS A C 1
ATOM 1493 O O . HIS A 1 184 ? -14.064 -15.846 1.237 1.00 80.56 184 HIS A O 1
ATOM 1499 N N . SER A 1 185 ? -15.217 -16.044 3.159 1.00 81.31 185 SER A N 1
ATOM 1500 C CA . SER A 1 185 ? -15.183 -14.623 3.515 1.00 81.31 185 SER A CA 1
ATOM 1501 C C . SER A 1 185 ? -14.002 -14.331 4.456 1.00 81.31 185 SER A C 1
ATOM 1503 O O . SER A 1 185 ? -13.581 -15.223 5.198 1.00 81.31 185 SER A O 1
ATOM 1505 N N . PRO A 1 186 ? -13.448 -13.107 4.449 1.00 80.06 186 PRO A N 1
ATOM 1506 C CA . PRO A 1 186 ? -12.487 -12.661 5.458 1.00 80.06 186 PRO A CA 1
ATOM 1507 C C . PRO A 1 186 ? -12.960 -12.946 6.893 1.00 80.06 186 PRO A C 1
ATOM 1509 O O . PRO A 1 186 ? -14.143 -12.807 7.205 1.00 80.06 186 PRO A O 1
ATOM 1512 N N . GLY A 1 187 ? -12.040 -13.396 7.751 1.00 71.94 187 GLY A N 1
ATOM 1513 C CA . GLY A 1 187 ? -12.325 -13.702 9.159 1.00 71.94 187 GLY A CA 1
ATOM 1514 C C . GLY A 1 187 ? -13.127 -14.985 9.412 1.00 71.94 187 GLY A C 1
ATOM 1515 O O . GLY A 1 187 ? -13.348 -15.340 10.565 1.00 71.94 187 GLY A O 1
ATOM 1516 N N . MET A 1 188 ? -13.548 -15.711 8.369 1.00 78.44 188 MET A N 1
ATOM 1517 C CA . MET A 1 188 ? -14.291 -16.966 8.507 1.00 78.44 188 MET A CA 1
ATOM 1518 C C . MET A 1 188 ? -13.634 -18.088 7.708 1.00 78.44 188 MET A C 1
ATOM 1520 O O . MET A 1 188 ? -13.567 -18.051 6.483 1.00 78.44 188 MET A O 1
ATOM 1524 N N . SER A 1 189 ? -13.184 -19.131 8.402 1.00 72.88 189 SER A N 1
ATOM 1525 C CA . SER A 1 189 ? -12.556 -20.288 7.760 1.00 72.88 189 SER A CA 1
ATOM 1526 C C . SER A 1 189 ? -13.603 -21.174 7.082 1.00 72.88 189 SER A C 1
ATOM 1528 O O . SER A 1 189 ? -14.460 -21.754 7.746 1.00 72.88 189 SER A O 1
ATOM 1530 N N . GLY A 1 190 ? -13.543 -21.287 5.751 1.00 73.31 190 GLY A N 1
ATOM 1531 C CA . GLY A 1 190 ? -14.369 -22.221 4.970 1.00 73.31 190 GLY A CA 1
ATOM 1532 C C . GLY A 1 190 ? -15.857 -21.865 4.840 1.00 73.31 190 GLY A C 1
ATOM 1533 O O . GLY A 1 190 ? -16.620 -22.660 4.291 1.00 73.31 190 GLY A O 1
ATOM 1534 N N . VAL A 1 191 ? -16.279 -20.686 5.312 1.00 80.62 191 VAL A N 1
ATOM 1535 C CA . VAL A 1 191 ? -17.654 -20.184 5.175 1.00 80.62 191 VAL A CA 1
ATOM 1536 C C . VAL A 1 191 ? -17.665 -18.986 4.235 1.00 80.62 191 VAL A C 1
ATOM 1538 O O . VAL A 1 191 ? -16.924 -18.021 4.422 1.00 80.62 191 VAL A O 1
ATOM 1541 N N . LEU A 1 192 ? -18.528 -19.044 3.222 1.00 83.56 192 LEU A N 1
ATOM 1542 C CA . LEU A 1 192 ? -18.734 -17.968 2.263 1.00 83.56 192 LEU A CA 1
ATOM 1543 C C . LEU A 1 192 ? -20.033 -17.228 2.588 1.00 83.56 192 LEU A C 1
ATOM 1545 O O . LEU A 1 192 ? -21.125 -17.693 2.268 1.00 83.56 192 LEU A O 1
ATOM 1549 N N . ASP A 1 193 ? -19.891 -16.056 3.190 1.00 82.50 193 ASP A N 1
ATOM 1550 C CA . ASP A 1 193 ? -20.996 -15.171 3.551 1.00 82.50 193 ASP A CA 1
ATOM 1551 C C . ASP A 1 193 ? -20.607 -13.712 3.233 1.00 82.50 193 ASP A C 1
ATOM 1553 O O . ASP A 1 193 ? -20.014 -13.013 4.066 1.00 82.50 193 ASP A O 1
ATOM 1557 N N . PRO A 1 194 ? -20.790 -13.279 1.969 1.00 79.62 194 PRO A N 1
ATOM 1558 C CA . PRO A 1 194 ? -20.431 -11.942 1.523 1.00 79.62 194 PRO A CA 1
ATOM 1559 C C . PRO A 1 194 ? -21.512 -10.944 1.949 1.00 79.62 194 PRO A C 1
ATOM 1561 O O . PRO A 1 194 ? -22.576 -10.859 1.334 1.00 79.62 194 PRO A O 1
ATOM 1564 N N . MET A 1 195 ? -21.214 -10.160 2.980 1.00 79.19 195 MET A N 1
ATOM 1565 C CA . MET A 1 195 ? -22.093 -9.106 3.489 1.00 79.19 195 MET A CA 1
ATOM 1566 C C . MET A 1 195 ? -21.555 -7.720 3.109 1.00 79.19 195 MET A C 1
ATOM 1568 O O . MET A 1 195 ? -20.340 -7.547 2.953 1.00 79.19 195 MET A O 1
ATOM 1572 N N . PRO A 1 196 ? -22.420 -6.708 2.922 1.00 81.69 196 PRO A N 1
ATOM 1573 C CA . PRO A 1 196 ? -21.950 -5.335 2.862 1.00 81.69 196 PRO A CA 1
ATOM 1574 C C . PRO A 1 196 ? -21.381 -4.943 4.229 1.00 81.69 196 PRO A C 1
ATOM 1576 O O . PRO A 1 196 ? -21.808 -5.431 5.274 1.00 81.69 196 PRO A O 1
ATOM 1579 N N . MET A 1 197 ? -20.425 -4.019 4.218 1.00 78.31 197 MET A N 1
ATOM 1580 C CA . MET A 1 197 ? -19.713 -3.599 5.427 1.00 78.31 197 MET A CA 1
ATOM 1581 C C . MET A 1 197 ? -20.643 -3.070 6.529 1.00 78.31 197 MET A C 1
ATOM 1583 O O . MET A 1 197 ? -20.351 -3.181 7.712 1.00 78.31 197 MET A O 1
ATOM 1587 N N . THR A 1 198 ? -21.787 -2.516 6.130 1.00 78.62 198 THR A N 1
ATOM 1588 C CA . THR A 1 198 ? -22.796 -1.931 7.016 1.00 78.62 198 THR A CA 1
ATOM 1589 C C . THR A 1 198 ? -23.542 -2.930 7.886 1.00 78.62 198 THR A C 1
ATOM 1591 O O . THR A 1 198 ? -24.199 -2.485 8.830 1.00 78.62 198 THR A O 1
ATOM 1594 N N . ASP A 1 199 ? -23.485 -4.214 7.534 1.00 82.44 199 ASP A N 1
ATOM 1595 C CA . ASP A 1 199 ? -24.289 -5.278 8.139 1.00 82.44 199 ASP A CA 1
ATOM 1596 C C . ASP A 1 199 ? -23.436 -6.171 9.058 1.00 82.44 199 ASP A C 1
ATOM 1598 O O . ASP A 1 199 ? -23.966 -7.030 9.760 1.00 82.44 199 ASP A O 1
ATOM 1602 N N . ILE A 1 200 ? -22.115 -5.958 9.084 1.00 81.56 200 ILE A N 1
ATOM 1603 C CA . ILE A 1 200 ? -21.185 -6.682 9.952 1.00 81.56 200 ILE A CA 1
ATOM 1604 C C . ILE A 1 200 ? -21.174 -6.004 11.323 1.00 81.56 200 ILE A C 1
ATOM 1606 O O . ILE A 1 200 ? -20.698 -4.881 11.472 1.00 81.56 200 ILE A O 1
ATOM 1610 N N . THR A 1 201 ? -21.705 -6.697 12.327 1.00 80.94 201 THR A N 1
ATOM 1611 C CA . THR A 1 201 ? -21.792 -6.201 13.711 1.00 80.94 201 THR A CA 1
ATOM 1612 C C . THR A 1 201 ? -20.665 -6.704 14.609 1.00 80.94 201 THR A C 1
ATOM 1614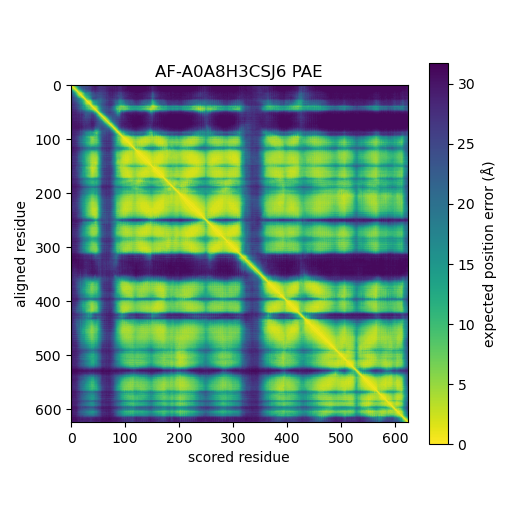 O O . THR A 1 201 ? -20.460 -6.159 15.690 1.00 80.94 201 THR A O 1
ATOM 1617 N N . ASP A 1 202 ? -19.978 -7.769 14.196 1.00 83.94 202 ASP A N 1
ATOM 1618 C CA . ASP A 1 202 ? -18.881 -8.373 14.947 1.00 83.94 202 ASP A CA 1
ATOM 1619 C C . ASP A 1 202 ? -17.561 -7.623 14.676 1.00 83.94 202 ASP A C 1
ATOM 1621 O O . ASP A 1 202 ? -17.164 -7.532 13.508 1.00 83.94 202 ASP A O 1
ATOM 1625 N N . PRO A 1 203 ? -16.881 -7.081 15.706 1.00 82.44 203 PRO A N 1
ATOM 1626 C CA . PRO A 1 203 ? -15.670 -6.285 15.519 1.00 82.44 203 PRO A CA 1
ATOM 1627 C C . PRO A 1 203 ? -14.508 -7.031 14.851 1.00 82.44 203 PRO A C 1
ATOM 1629 O O . PRO A 1 203 ? -13.839 -6.470 13.981 1.00 82.44 203 PRO A O 1
ATOM 1632 N N . ASP A 1 204 ? -14.281 -8.299 15.199 1.00 82.44 204 ASP A N 1
ATOM 1633 C CA . ASP A 1 204 ? -13.151 -9.070 14.661 1.00 82.44 204 ASP A CA 1
ATOM 1634 C C . ASP A 1 204 ? -13.374 -9.417 13.180 1.00 82.44 204 ASP A C 1
ATOM 1636 O O . ASP A 1 204 ? -12.495 -9.236 12.322 1.00 82.44 204 ASP A O 1
ATOM 1640 N N . ARG A 1 205 ? -14.604 -9.821 12.836 1.00 84.56 205 ARG A N 1
ATOM 1641 C CA . ARG A 1 205 ? -15.027 -9.989 11.441 1.00 84.56 205 ARG A CA 1
ATOM 1642 C C . ARG A 1 205 ? -14.968 -8.673 10.661 1.00 84.56 205 ARG A C 1
ATOM 1644 O O . ARG A 1 205 ? -14.562 -8.670 9.502 1.00 84.56 205 ARG A O 1
ATOM 1651 N N . TYR A 1 206 ? -15.350 -7.551 11.267 1.00 84.12 206 TYR A N 1
ATOM 1652 C CA . TYR A 1 206 ? -15.305 -6.251 10.598 1.00 84.12 206 TYR A CA 1
ATOM 1653 C C . TYR A 1 206 ? -13.877 -5.826 10.256 1.00 84.12 206 TYR A C 1
ATOM 1655 O O . TYR A 1 206 ? -13.611 -5.424 9.124 1.00 84.12 206 TYR A O 1
ATOM 1663 N N . ASN A 1 207 ? -12.948 -5.953 11.205 1.00 81.19 207 ASN A N 1
ATOM 1664 C CA . ASN A 1 207 ? -11.551 -5.565 11.012 1.00 81.19 207 ASN A CA 1
ATOM 1665 C C . ASN A 1 207 ? -10.859 -6.415 9.941 1.00 81.19 207 ASN A C 1
ATOM 1667 O O . ASN A 1 207 ? -10.127 -5.884 9.098 1.00 81.19 207 ASN A O 1
ATOM 1671 N N . SER A 1 208 ? -11.125 -7.724 9.925 1.00 82.31 208 SER A N 1
ATOM 1672 C CA . SER A 1 208 ? -10.604 -8.626 8.890 1.00 82.31 208 SER A CA 1
ATOM 1673 C C . SER A 1 208 ? -11.190 -8.317 7.506 1.00 82.31 208 SER A C 1
ATOM 1675 O O . SER A 1 208 ? -10.442 -8.240 6.527 1.00 82.31 208 SER A O 1
ATOM 1677 N N . GLU A 1 209 ? -12.494 -8.040 7.414 1.00 84.81 209 GLU A N 1
ATOM 1678 C CA . GLU A 1 209 ? -13.149 -7.608 6.172 1.00 84.81 209 GLU A CA 1
ATOM 1679 C C . GLU A 1 209 ? -12.600 -6.260 5.675 1.00 84.81 209 GLU A C 1
ATOM 1681 O O . GLU A 1 209 ? -12.280 -6.118 4.491 1.00 84.81 209 GLU A O 1
ATOM 1686 N N . MET A 1 210 ? -12.449 -5.278 6.572 1.00 82.31 210 MET A N 1
ATOM 1687 C CA . MET A 1 210 ? -11.919 -3.943 6.267 1.00 82.31 210 MET A CA 1
ATOM 1688 C C . MET A 1 210 ? -10.528 -4.042 5.673 1.00 82.31 210 MET A C 1
ATOM 1690 O O . MET A 1 210 ? -10.277 -3.547 4.571 1.00 82.31 210 MET A O 1
ATOM 1694 N N . THR A 1 211 ? -9.649 -4.744 6.381 1.00 80.75 211 THR A N 1
ATOM 1695 C CA . THR A 1 211 ? -8.260 -4.928 5.982 1.00 80.75 211 THR A CA 1
ATOM 1696 C C . THR A 1 211 ? -8.191 -5.633 4.630 1.00 80.75 211 THR A C 1
ATOM 1698 O O . THR A 1 211 ? -7.544 -5.129 3.716 1.00 80.75 211 THR A O 1
ATOM 1701 N N . ALA A 1 212 ? -8.939 -6.723 4.428 1.00 83.88 212 ALA A N 1
ATOM 1702 C CA . ALA A 1 212 ? -8.955 -7.437 3.151 1.00 83.88 212 ALA A CA 1
ATOM 1703 C C . ALA A 1 212 ? -9.466 -6.566 1.987 1.00 83.88 212 ALA A C 1
ATOM 1705 O O . ALA A 1 212 ? -8.878 -6.559 0.900 1.00 83.88 212 ALA A O 1
ATOM 1706 N N . ARG A 1 213 ? -10.547 -5.797 2.189 1.00 85.00 213 ARG A N 1
ATOM 1707 C CA . ARG A 1 213 ? -11.102 -4.903 1.155 1.00 85.00 213 ARG A CA 1
ATOM 1708 C C . ARG A 1 213 ? -10.145 -3.768 0.816 1.00 85.00 213 ARG A C 1
ATOM 1710 O O . ARG A 1 213 ? -9.942 -3.485 -0.368 1.00 85.00 213 ARG A O 1
ATOM 1717 N N . VAL A 1 214 ? -9.574 -3.106 1.820 1.00 83.69 214 VAL A N 1
ATOM 1718 C CA . VAL A 1 214 ? -8.639 -1.992 1.621 1.00 83.69 214 VAL A CA 1
ATOM 1719 C C . VAL A 1 214 ? -7.350 -2.489 0.971 1.00 83.69 214 VAL A C 1
ATOM 1721 O O . VAL A 1 214 ? -6.958 -1.937 -0.058 1.00 83.69 214 VAL A O 1
ATOM 1724 N N . SER A 1 215 ? -6.757 -3.575 1.469 1.00 84.88 215 SER A N 1
ATOM 1725 C CA . SER A 1 215 ? -5.551 -4.177 0.890 1.00 84.88 215 SER A CA 1
ATOM 1726 C C . SER A 1 215 ? -5.756 -4.567 -0.573 1.00 84.88 215 SER A C 1
ATOM 1728 O O . SER A 1 215 ? -4.975 -4.156 -1.430 1.00 84.88 215 SER A O 1
ATOM 1730 N N . LEU A 1 216 ? -6.856 -5.251 -0.919 1.00 86.81 216 LEU A N 1
ATOM 1731 C CA . LEU A 1 216 ? -7.149 -5.596 -2.317 1.00 86.81 216 LEU A CA 1
ATOM 1732 C C . LEU A 1 216 ? -7.314 -4.361 -3.212 1.00 86.81 216 LEU A C 1
ATOM 1734 O O . LEU A 1 216 ? -6.853 -4.369 -4.355 1.00 86.81 216 LEU A O 1
ATOM 1738 N N . ARG A 1 217 ? -7.951 -3.292 -2.716 1.00 87.44 217 ARG A N 1
ATOM 1739 C CA . ARG A 1 217 ? -8.108 -2.031 -3.462 1.00 87.44 217 ARG A CA 1
ATOM 1740 C C . ARG A 1 217 ? -6.765 -1.352 -3.711 1.00 87.44 217 ARG A C 1
ATOM 1742 O O . ARG A 1 217 ? -6.554 -0.847 -4.815 1.00 87.44 217 ARG A O 1
ATOM 1749 N N . VAL A 1 218 ? -5.878 -1.340 -2.717 1.00 87.75 218 VAL A N 1
ATOM 1750 C CA . VAL A 1 218 ? -4.536 -0.757 -2.838 1.00 87.75 218 VAL A CA 1
ATOM 1751 C C . VAL A 1 218 ? -3.671 -1.595 -3.774 1.00 87.75 218 VAL A C 1
ATOM 1753 O O . VAL A 1 218 ? -3.085 -1.024 -4.684 1.00 87.75 218 VAL A O 1
ATOM 1756 N N . ILE A 1 219 ? -3.658 -2.927 -3.659 1.00 89.75 219 ILE A N 1
ATOM 1757 C CA . ILE A 1 219 ? -2.917 -3.808 -4.584 1.00 89.75 219 ILE A CA 1
ATOM 1758 C C . ILE A 1 219 ? -3.390 -3.588 -6.026 1.00 89.75 219 ILE A C 1
ATOM 1760 O O . ILE A 1 219 ? -2.577 -3.370 -6.925 1.00 89.75 219 ILE A O 1
ATOM 1764 N N . ALA A 1 220 ? -4.707 -3.591 -6.249 1.00 91.06 220 ALA A N 1
ATOM 1765 C CA . ALA A 1 220 ? -5.304 -3.348 -7.560 1.00 91.06 220 ALA A CA 1
ATOM 1766 C C . ALA A 1 220 ? -4.887 -1.995 -8.150 1.00 91.06 220 ALA A C 1
ATOM 1768 O O . ALA A 1 220 ? -4.531 -1.907 -9.327 1.00 91.06 220 ALA A O 1
ATOM 1769 N N . PHE A 1 221 ? -4.909 -0.951 -7.321 1.00 91.69 221 PHE A N 1
ATOM 1770 C CA . PHE A 1 221 ? -4.485 0.388 -7.706 1.00 91.69 221 PHE A CA 1
ATOM 1771 C C . PHE A 1 221 ? -2.984 0.451 -8.012 1.00 91.69 221 PHE A C 1
ATOM 1773 O O . PHE A 1 221 ? -2.603 0.980 -9.053 1.00 91.69 221 PHE A O 1
ATOM 1780 N N . SER A 1 222 ? -2.145 -0.132 -7.154 1.00 92.19 222 SER A N 1
ATOM 1781 C CA . SER A 1 222 ? -0.686 -0.184 -7.294 1.00 92.19 222 SER A CA 1
ATOM 1782 C C . SER A 1 222 ? -0.257 -0.904 -8.576 1.00 92.19 222 SER A C 1
ATOM 1784 O O . SER A 1 222 ? 0.620 -0.427 -9.296 1.00 92.19 222 SER A O 1
ATOM 1786 N N . ILE A 1 223 ? -0.915 -2.014 -8.928 1.00 92.56 223 ILE A N 1
ATOM 1787 C CA . ILE A 1 223 ? -0.664 -2.698 -10.204 1.00 92.56 223 ILE A CA 1
ATOM 1788 C C . ILE A 1 223 ? -1.079 -1.795 -11.374 1.00 92.56 223 ILE A C 1
ATOM 1790 O O . ILE A 1 223 ? -0.298 -1.612 -12.307 1.00 92.56 223 ILE A O 1
ATOM 1794 N N . ALA A 1 224 ? -2.272 -1.191 -11.324 1.00 93.50 224 ALA A N 1
ATOM 1795 C CA . ALA A 1 224 ? -2.771 -0.336 -12.402 1.00 93.50 224 ALA A CA 1
ATOM 1796 C C . ALA A 1 224 ? -1.883 0.901 -12.634 1.00 93.50 224 ALA A C 1
ATOM 1798 O O . ALA A 1 224 ? -1.526 1.193 -13.777 1.00 93.50 224 ALA A O 1
ATOM 1799 N N . ILE A 1 225 ? -1.477 1.602 -11.569 1.00 94.00 225 ILE A N 1
ATOM 1800 C CA . ILE A 1 225 ? -0.635 2.802 -11.670 1.00 94.00 225 ILE A CA 1
ATOM 1801 C C . ILE A 1 225 ? 0.772 2.467 -12.178 1.00 94.00 225 ILE A C 1
ATOM 1803 O O . ILE A 1 225 ? 1.305 3.210 -12.998 1.00 94.00 225 ILE A O 1
ATOM 1807 N N . SER A 1 226 ? 1.331 1.312 -11.801 1.00 94.69 226 SER A N 1
ATOM 1808 C CA . SER A 1 226 ? 2.601 0.821 -12.354 1.00 94.69 226 SER A CA 1
ATOM 1809 C C . SER A 1 226 ? 2.552 0.707 -13.880 1.00 94.69 226 SER A C 1
ATOM 1811 O O . SER A 1 226 ? 3.455 1.172 -14.580 1.00 94.69 226 SER A O 1
ATOM 1813 N N . ARG A 1 227 ? 1.443 0.175 -14.421 1.00 93.81 227 ARG A N 1
ATOM 1814 C CA . ARG A 1 227 ? 1.235 0.076 -15.877 1.00 93.81 227 ARG A CA 1
ATOM 1815 C C . ARG A 1 227 ? 1.080 1.432 -16.543 1.00 93.81 227 ARG A C 1
ATOM 1817 O O . ARG A 1 227 ? 1.597 1.605 -17.641 1.00 93.81 227 ARG A O 1
ATOM 1824 N N . VAL A 1 228 ? 0.446 2.404 -15.885 1.00 94.94 228 VAL A N 1
ATOM 1825 C CA . VAL A 1 228 ? 0.383 3.786 -16.392 1.00 94.94 228 VAL A CA 1
ATOM 1826 C C . VAL A 1 228 ? 1.777 4.385 -16.500 1.00 94.94 228 VAL A C 1
ATOM 1828 O O . VAL A 1 228 ? 2.105 4.968 -17.530 1.00 94.94 228 VAL A O 1
ATOM 1831 N N . ILE A 1 229 ? 2.610 4.224 -15.470 1.00 94.62 229 ILE A N 1
ATOM 1832 C CA . ILE A 1 229 ? 3.963 4.783 -15.473 1.00 94.62 229 ILE A CA 1
ATOM 1833 C C . ILE A 1 229 ? 4.799 4.148 -16.596 1.00 94.62 229 ILE A C 1
ATOM 1835 O O . ILE A 1 229 ? 5.403 4.866 -17.395 1.00 94.62 229 ILE A O 1
ATOM 1839 N N . LEU A 1 230 ? 4.747 2.820 -16.737 1.00 93.12 230 LEU A N 1
ATOM 1840 C CA . LEU A 1 230 ? 5.429 2.092 -17.815 1.00 93.12 230 LEU A CA 1
ATOM 1841 C C . LEU A 1 230 ? 4.875 2.444 -19.211 1.00 93.12 230 LEU A C 1
ATOM 1843 O O . LEU A 1 230 ? 5.617 2.535 -20.191 1.00 93.12 230 LEU A O 1
ATOM 1847 N N . LEU A 1 231 ? 3.568 2.690 -19.325 1.00 93.88 231 LEU A N 1
ATOM 1848 C CA . LEU A 1 231 ? 2.948 3.150 -20.566 1.00 93.88 231 LEU A CA 1
ATOM 1849 C C . LEU A 1 231 ? 3.455 4.545 -20.950 1.00 93.88 231 LEU A C 1
ATOM 1851 O O . LEU A 1 231 ? 3.808 4.761 -22.108 1.00 93.88 231 LEU A O 1
ATOM 1855 N N . LEU A 1 232 ? 3.535 5.481 -20.001 1.00 93.25 232 LEU A N 1
ATOM 1856 C CA . LEU A 1 232 ? 4.073 6.826 -20.240 1.00 93.25 232 LEU A CA 1
ATOM 1857 C C . LEU A 1 232 ? 5.534 6.776 -20.704 1.00 93.25 232 LEU A C 1
ATOM 1859 O O . LEU A 1 232 ? 5.910 7.496 -21.630 1.00 93.25 232 LEU A O 1
ATOM 1863 N N . GLN A 1 233 ? 6.334 5.889 -20.111 1.00 92.00 233 GLN A N 1
ATOM 1864 C CA . GLN A 1 233 ? 7.707 5.604 -20.526 1.00 92.00 233 GLN A CA 1
ATOM 1865 C C . GLN A 1 233 ? 7.785 5.133 -21.995 1.00 92.00 233 GLN A C 1
ATOM 1867 O O . GLN A 1 233 ? 8.487 5.738 -22.809 1.00 92.00 233 GLN A O 1
ATOM 1872 N N . HIS A 1 234 ? 7.004 4.122 -22.391 1.00 89.75 234 HIS A N 1
ATOM 1873 C CA . HIS A 1 234 ? 6.991 3.631 -23.781 1.00 89.75 234 HIS A CA 1
ATOM 1874 C C . HIS A 1 234 ? 6.409 4.634 -24.786 1.00 89.75 234 HIS A C 1
ATOM 1876 O O . HIS A 1 234 ? 6.925 4.768 -25.899 1.00 89.75 234 HIS A O 1
ATOM 1882 N N . LEU A 1 235 ? 5.360 5.374 -24.413 1.00 90.31 235 LEU A N 1
ATOM 1883 C CA . LEU A 1 235 ? 4.784 6.432 -25.253 1.00 90.31 235 LEU A CA 1
ATOM 1884 C C . LEU A 1 235 ? 5.799 7.544 -25.520 1.00 90.31 235 LEU A C 1
ATOM 1886 O O . LEU A 1 235 ? 5.900 8.037 -26.646 1.00 90.31 235 LEU A O 1
ATOM 1890 N N . ARG A 1 236 ? 6.596 7.902 -24.510 1.00 89.19 236 ARG A N 1
ATOM 1891 C CA . ARG A 1 236 ? 7.704 8.844 -24.661 1.00 89.19 236 ARG A CA 1
ATOM 1892 C C . ARG A 1 236 ? 8.722 8.326 -25.681 1.00 89.19 236 ARG A C 1
ATOM 1894 O O . ARG A 1 236 ? 9.093 9.072 -26.587 1.00 89.19 236 ARG A O 1
ATOM 1901 N N . VAL A 1 237 ? 9.164 7.072 -25.568 1.00 86.75 237 VAL A N 1
ATOM 1902 C CA . VAL A 1 237 ? 10.119 6.475 -26.522 1.00 86.75 237 VAL A CA 1
ATOM 1903 C C . VAL A 1 237 ? 9.562 6.512 -27.949 1.00 86.75 237 VAL A C 1
ATOM 1905 O O . VAL A 1 237 ? 10.264 6.926 -28.871 1.00 86.75 237 VAL A O 1
ATOM 1908 N N . LEU A 1 238 ? 8.284 6.178 -28.142 1.00 85.69 238 LEU A N 1
ATOM 1909 C CA . LEU A 1 238 ? 7.628 6.298 -29.448 1.00 85.69 238 LEU A CA 1
ATOM 1910 C C . LEU A 1 238 ? 7.620 7.738 -29.980 1.00 85.69 238 LEU A C 1
ATOM 1912 O O . LEU A 1 238 ? 7.904 7.957 -31.161 1.00 85.69 238 LEU A O 1
ATOM 1916 N N . ALA A 1 239 ? 7.336 8.722 -29.124 1.00 85.69 239 ALA A N 1
ATOM 1917 C CA . ALA A 1 239 ? 7.349 10.130 -29.507 1.00 85.69 239 ALA A CA 1
ATOM 1918 C C . ALA A 1 239 ? 8.745 10.577 -29.976 1.00 85.69 239 ALA A C 1
ATOM 1920 O O . ALA A 1 239 ? 8.864 11.211 -31.029 1.00 85.69 239 ALA A O 1
ATOM 1921 N N . TYR A 1 240 ? 9.809 10.183 -29.265 1.00 83.25 240 TYR A N 1
ATOM 1922 C CA . TYR A 1 240 ? 11.189 10.463 -29.679 1.00 83.25 240 TYR A CA 1
ATOM 1923 C C . TYR A 1 240 ? 11.573 9.750 -30.974 1.00 83.25 240 TYR A C 1
ATOM 1925 O O . TYR A 1 240 ? 12.231 10.358 -31.822 1.00 83.25 240 TYR A O 1
ATOM 1933 N N . ALA A 1 241 ? 11.138 8.504 -31.177 1.00 81.69 241 ALA A N 1
ATOM 1934 C CA . ALA A 1 241 ? 11.380 7.782 -32.425 1.00 81.69 241 ALA A CA 1
ATOM 1935 C C . ALA A 1 241 ? 10.769 8.537 -33.614 1.00 81.69 241 ALA A C 1
ATOM 1937 O O . ALA A 1 241 ? 11.443 8.802 -34.613 1.00 81.69 241 ALA A O 1
ATOM 1938 N N . HIS A 1 242 ? 9.509 8.957 -33.477 1.00 82.00 242 HIS A N 1
ATOM 1939 C CA . HIS A 1 242 ? 8.793 9.684 -34.522 1.00 82.00 242 HIS A CA 1
ATOM 1940 C C . HIS A 1 242 ? 9.393 11.077 -34.777 1.00 82.00 242 HIS A C 1
ATOM 1942 O O . HIS A 1 242 ? 9.525 11.503 -35.927 1.00 82.00 242 HIS A O 1
ATOM 1948 N N . PHE A 1 243 ? 9.800 11.789 -33.721 1.00 82.00 243 PHE A N 1
ATOM 1949 C CA . PHE A 1 243 ? 10.463 13.088 -33.847 1.00 82.00 243 PHE A CA 1
ATOM 1950 C C . PHE A 1 243 ? 11.832 12.973 -34.536 1.00 82.00 243 PHE A C 1
ATOM 1952 O O . PHE A 1 243 ? 12.151 13.772 -35.416 1.00 82.00 243 PHE A O 1
ATOM 1959 N N . THR A 1 244 ? 12.612 11.939 -34.207 1.00 76.44 244 THR A N 1
ATOM 1960 C CA . THR A 1 244 ? 13.939 11.694 -34.797 1.00 76.44 244 THR A CA 1
ATOM 1961 C C . THR A 1 244 ? 13.845 11.390 -36.292 1.00 76.44 244 THR A C 1
ATOM 1963 O O . THR A 1 244 ? 14.592 11.964 -37.086 1.00 76.44 244 THR A O 1
ATOM 1966 N N . VAL A 1 245 ? 12.878 10.556 -36.695 1.00 76.75 245 VAL A N 1
ATOM 1967 C CA . VAL A 1 245 ? 12.599 10.265 -38.113 1.00 76.75 245 VAL A CA 1
ATOM 1968 C C . VAL A 1 245 ? 12.153 11.524 -38.861 1.00 76.75 245 VAL A C 1
ATOM 1970 O O . VAL A 1 245 ? 12.605 11.772 -39.977 1.00 76.75 245 VAL A O 1
ATOM 1973 N N . ARG A 1 246 ? 11.309 12.361 -38.242 1.00 75.62 246 ARG A N 1
ATOM 1974 C CA . ARG A 1 246 ? 10.842 13.621 -38.845 1.00 75.62 246 ARG A CA 1
ATOM 1975 C C . ARG A 1 246 ? 11.971 14.639 -39.039 1.00 75.62 246 ARG A C 1
ATOM 1977 O O . ARG A 1 246 ? 11.939 15.382 -40.018 1.00 75.62 246 ARG A O 1
ATOM 1984 N N . SER A 1 247 ? 12.935 14.683 -38.118 1.00 70.50 247 SER A N 1
ATOM 1985 C CA . SER A 1 247 ? 14.057 15.631 -38.139 1.00 70.50 247 SER A CA 1
ATOM 1986 C C . SER A 1 247 ? 15.148 15.247 -39.153 1.00 70.50 247 SER A C 1
ATOM 1988 O O . SER A 1 247 ? 15.657 16.108 -39.866 1.00 70.50 247 SER A O 1
ATOM 1990 N N . ARG A 1 248 ? 15.456 13.949 -39.319 1.00 67.00 248 ARG A N 1
ATOM 1991 C CA . ARG A 1 248 ? 16.473 13.437 -40.272 1.00 67.00 248 ARG A CA 1
ATOM 1992 C C . ARG A 1 248 ? 15.947 13.300 -41.712 1.00 67.00 248 ARG A C 1
ATOM 1994 O O . ARG A 1 248 ? 16.132 12.273 -42.369 1.00 67.00 248 ARG A O 1
ATOM 2001 N N . ARG A 1 249 ? 15.267 14.341 -42.199 1.00 46.38 249 ARG A N 1
ATOM 2002 C CA . ARG A 1 249 ? 14.566 14.403 -43.492 1.00 46.38 249 ARG A CA 1
ATOM 2003 C C . ARG A 1 249 ? 15.557 14.272 -44.665 1.00 46.38 249 ARG A C 1
ATOM 2005 O O . ARG A 1 249 ? 16.069 15.266 -45.158 1.00 46.38 249 ARG A O 1
ATOM 2012 N N . GLY A 1 250 ? 15.841 13.038 -45.088 1.00 50.94 250 GLY A N 1
ATOM 2013 C CA . GLY A 1 250 ? 16.746 12.745 -46.212 1.00 50.94 250 GLY A CA 1
ATOM 2014 C C . GLY A 1 250 ? 17.196 11.284 -46.334 1.00 50.94 250 GLY A C 1
ATOM 2015 O O . GLY A 1 250 ? 17.558 10.855 -47.423 1.00 50.94 250 GLY A O 1
ATOM 2016 N N . SER A 1 251 ? 17.119 10.492 -45.260 1.00 52.69 251 SER A N 1
ATOM 2017 C CA . SER A 1 251 ? 17.445 9.059 -45.284 1.00 52.69 251 SER A CA 1
ATOM 2018 C C . SER A 1 251 ? 16.226 8.235 -44.857 1.00 52.69 251 SER A C 1
ATOM 2020 O O . SER A 1 251 ? 15.476 8.652 -43.972 1.00 52.69 251 SER A O 1
ATOM 2022 N N . ALA A 1 252 ? 15.976 7.108 -45.531 1.00 52.41 252 ALA A N 1
ATOM 2023 C CA . ALA A 1 252 ? 14.761 6.291 -45.428 1.00 52.41 252 ALA A CA 1
ATOM 2024 C C . ALA A 1 252 ? 14.669 5.508 -44.101 1.00 52.41 252 ALA A C 1
ATOM 2026 O O . ALA A 1 252 ? 14.641 4.278 -44.076 1.00 52.41 252 ALA A O 1
ATOM 2027 N N . TYR A 1 253 ? 14.634 6.216 -42.975 1.00 61.12 253 TYR A N 1
ATOM 2028 C CA . TYR A 1 253 ? 14.448 5.623 -41.658 1.00 61.12 253 TYR A CA 1
ATOM 2029 C C . TYR A 1 253 ? 12.955 5.394 -41.395 1.00 61.12 253 TYR A C 1
ATOM 2031 O O . TYR A 1 253 ? 12.171 6.338 -41.332 1.00 61.12 253 TYR A O 1
ATOM 2039 N N . TYR A 1 254 ? 12.555 4.132 -41.227 1.00 65.44 254 TYR A N 1
ATOM 2040 C CA . TYR A 1 254 ? 11.220 3.749 -40.766 1.00 65.44 254 TYR A CA 1
ATOM 2041 C C . TYR A 1 254 ? 11.273 3.363 -39.285 1.00 65.44 254 TYR A C 1
ATOM 2043 O O . TYR A 1 254 ? 12.224 2.722 -38.835 1.00 65.44 254 TYR A O 1
ATOM 2051 N N . VAL A 1 255 ? 10.244 3.726 -38.514 1.00 69.38 255 VAL A N 1
ATOM 2052 C CA . VAL A 1 255 ? 10.130 3.257 -37.126 1.00 69.38 255 VAL A CA 1
ATOM 2053 C C . VAL A 1 255 ? 9.839 1.750 -37.155 1.00 69.38 255 VAL A C 1
ATOM 2055 O O . VAL A 1 255 ? 8.886 1.331 -37.821 1.00 69.38 255 VAL A O 1
ATOM 2058 N N . PRO A 1 256 ? 10.630 0.905 -36.472 1.00 73.56 256 PRO A N 1
ATOM 2059 C CA . PRO A 1 256 ? 10.419 -0.534 -36.504 1.00 73.56 256 PRO A CA 1
ATOM 2060 C C . PRO A 1 256 ? 9.057 -0.897 -35.897 1.00 73.56 256 PRO A C 1
ATOM 2062 O O . PRO A 1 256 ? 8.684 -0.416 -34.826 1.00 73.56 256 PRO A O 1
ATOM 2065 N N . LYS A 1 257 ? 8.322 -1.806 -36.556 1.00 70.31 257 LYS A N 1
ATOM 2066 C CA . LYS A 1 257 ? 7.024 -2.314 -36.062 1.00 70.31 257 LYS A CA 1
ATOM 2067 C C . LYS A 1 257 ? 7.130 -2.923 -34.656 1.00 70.31 257 LYS A C 1
ATOM 2069 O O . LYS A 1 257 ? 6.187 -2.821 -33.883 1.00 70.31 257 LYS A O 1
ATOM 2074 N N . SER A 1 258 ? 8.294 -3.483 -34.316 1.00 69.62 258 SER A N 1
ATOM 2075 C CA . SER A 1 258 ? 8.608 -4.040 -32.991 1.00 69.62 258 SER A CA 1
ATOM 2076 C C . SER A 1 258 ? 8.454 -3.017 -31.851 1.00 69.62 258 SER A C 1
ATOM 2078 O O . SER A 1 258 ? 8.030 -3.387 -30.763 1.00 69.62 258 SER A O 1
ATOM 2080 N N . LEU A 1 259 ? 8.671 -1.720 -32.110 1.00 79.94 259 LEU A N 1
ATOM 2081 C CA . LEU A 1 259 ? 8.549 -0.668 -31.092 1.00 79.94 259 LEU A CA 1
ATOM 2082 C C . LEU A 1 259 ? 7.087 -0.316 -30.749 1.00 79.94 259 LEU A C 1
ATOM 2084 O O . LEU A 1 259 ? 6.816 0.206 -29.676 1.00 79.94 259 LEU A O 1
ATOM 2088 N N . HIS A 1 260 ? 6.136 -0.607 -31.644 1.00 78.50 260 HIS A N 1
ATOM 2089 C CA . HIS A 1 260 ? 4.718 -0.283 -31.441 1.00 78.50 260 HIS A CA 1
ATOM 2090 C C . HIS A 1 260 ? 3.950 -1.380 -30.691 1.00 78.50 260 HIS A C 1
ATOM 2092 O O . HIS A 1 260 ? 2.901 -1.104 -30.117 1.00 78.50 260 HIS A O 1
ATOM 2098 N N . ILE A 1 261 ? 4.453 -2.618 -30.688 1.00 83.50 261 ILE A N 1
ATOM 2099 C CA . ILE A 1 261 ? 3.757 -3.769 -30.098 1.00 83.50 261 ILE A CA 1
ATOM 2100 C C . ILE A 1 261 ? 3.641 -3.629 -28.562 1.00 83.50 261 ILE A C 1
ATOM 2102 O O . ILE A 1 261 ? 2.504 -3.638 -28.076 1.00 83.50 261 ILE A O 1
ATOM 2106 N N . PRO A 1 262 ? 4.736 -3.389 -27.796 1.00 84.94 262 PRO A N 1
ATOM 2107 C CA . PRO A 1 262 ? 4.673 -3.225 -26.339 1.00 84.94 262 PRO A CA 1
ATOM 2108 C C . PRO A 1 262 ? 3.652 -2.183 -25.850 1.00 84.94 262 PRO A C 1
ATOM 2110 O O . PRO A 1 262 ? 2.803 -2.551 -25.036 1.00 84.94 262 PRO A O 1
ATOM 2113 N N . PRO A 1 263 ? 3.629 -0.931 -26.359 1.00 87.25 263 PRO A N 1
ATOM 2114 C CA . PRO A 1 263 ? 2.685 0.078 -25.881 1.00 87.25 263 PRO A CA 1
ATOM 2115 C C . PRO A 1 263 ? 1.227 -0.252 -26.215 1.00 87.25 263 PRO A C 1
ATOM 2117 O O . PRO A 1 263 ? 0.359 0.012 -25.391 1.00 87.25 263 PRO A O 1
ATOM 2120 N N . ILE A 1 264 ? 0.926 -0.872 -27.363 1.00 88.50 264 ILE A N 1
ATOM 2121 C CA . ILE A 1 264 ? -0.452 -1.285 -27.693 1.00 88.50 264 ILE A CA 1
ATOM 2122 C C . ILE A 1 264 ? -0.945 -2.348 -26.702 1.00 88.50 264 ILE A C 1
ATOM 2124 O O . ILE A 1 264 ? -2.049 -2.232 -26.168 1.00 88.50 264 ILE A O 1
ATOM 2128 N N . GLY A 1 265 ? -0.113 -3.356 -26.416 1.00 88.62 265 GLY A N 1
ATOM 2129 C CA . GLY A 1 265 ? -0.425 -4.366 -25.401 1.00 88.62 265 GLY A CA 1
ATOM 2130 C C . GLY A 1 265 ? -0.588 -3.759 -24.005 1.00 88.62 265 GLY A C 1
ATOM 2131 O O . GLY A 1 265 ? -1.529 -4.106 -23.293 1.00 88.62 265 GLY A O 1
ATOM 2132 N N . LEU A 1 266 ? 0.266 -2.795 -23.645 1.00 91.69 266 LEU A N 1
ATOM 2133 C CA . LEU A 1 266 ? 0.190 -2.071 -22.374 1.00 91.69 266 LEU A CA 1
ATOM 2134 C C . LEU A 1 266 ? -1.067 -1.210 -22.246 1.00 91.69 266 LEU A C 1
ATOM 2136 O O . LEU A 1 266 ? -1.631 -1.167 -21.160 1.00 91.69 266 LEU A O 1
ATOM 2140 N N . VAL A 1 267 ? -1.551 -0.561 -23.310 1.00 94.12 267 VAL A N 1
ATOM 2141 C CA . VAL A 1 267 ? -2.821 0.194 -23.269 1.00 94.12 267 VAL A CA 1
ATOM 2142 C C . VAL A 1 267 ? -3.989 -0.733 -22.932 1.00 94.12 267 VAL A C 1
ATOM 2144 O O . VAL A 1 267 ? -4.789 -0.420 -22.050 1.00 94.12 267 VAL A O 1
ATOM 2147 N N . ILE A 1 268 ? -4.064 -1.893 -23.593 1.00 93.31 268 ILE A N 1
ATOM 2148 C CA . ILE A 1 268 ? -5.118 -2.888 -23.346 1.00 93.31 268 ILE A CA 1
ATOM 2149 C C . ILE A 1 268 ? -5.000 -3.443 -21.920 1.00 93.31 268 ILE A C 1
ATOM 2151 O O . ILE A 1 268 ? -5.984 -3.458 -21.184 1.00 93.31 268 ILE A O 1
ATOM 2155 N N . SER A 1 269 ? -3.791 -3.839 -21.510 1.00 93.94 269 SER A N 1
ATOM 2156 C CA . SER A 1 269 ? -3.494 -4.330 -20.156 1.00 93.94 269 SER A CA 1
ATOM 2157 C C . SER A 1 269 ? -3.883 -3.301 -19.085 1.00 93.94 269 SER A C 1
ATOM 2159 O O . SER A 1 269 ? -4.619 -3.614 -18.151 1.00 93.94 269 SER A O 1
ATOM 2161 N N . THR A 1 270 ? -3.496 -2.035 -19.270 1.00 93.62 270 THR A N 1
ATOM 2162 C CA . THR A 1 270 ? -3.813 -0.928 -18.354 1.00 93.62 270 THR A CA 1
ATOM 2163 C C . THR A 1 270 ? -5.323 -0.748 -18.209 1.00 93.62 270 THR A C 1
ATOM 2165 O O . THR A 1 270 ? -5.823 -0.659 -17.088 1.00 93.62 270 THR A O 1
ATOM 2168 N N . ALA A 1 271 ? -6.076 -0.759 -19.315 1.00 94.50 271 ALA A N 1
ATOM 2169 C CA . ALA A 1 271 ? -7.534 -0.664 -19.268 1.00 94.50 271 ALA A CA 1
ATOM 2170 C C . ALA A 1 271 ? -8.159 -1.819 -18.465 1.00 94.50 271 ALA A C 1
ATOM 2172 O O . ALA A 1 271 ? -9.023 -1.583 -17.621 1.00 94.50 271 ALA A O 1
ATOM 2173 N N . LEU A 1 272 ? -7.684 -3.054 -18.664 1.00 93.94 272 LEU A N 1
ATOM 2174 C CA . LEU A 1 272 ? -8.158 -4.226 -17.920 1.00 93.94 272 LEU A CA 1
ATOM 2175 C C . LEU A 1 272 ? -7.865 -4.116 -16.417 1.00 93.94 272 LEU A C 1
ATOM 2177 O O . LEU A 1 272 ? -8.744 -4.411 -15.604 1.00 93.94 272 LEU A O 1
ATOM 2181 N N . PHE A 1 273 ? -6.680 -3.630 -16.035 1.00 93.50 273 PHE A N 1
ATOM 2182 C CA . PHE A 1 273 ? -6.334 -3.403 -14.630 1.00 93.50 273 PHE A CA 1
ATOM 2183 C C . PHE A 1 273 ? -7.189 -2.309 -13.978 1.00 93.50 273 PHE A C 1
ATOM 2185 O O . PHE A 1 273 ? -7.636 -2.494 -12.846 1.00 93.50 273 PHE A O 1
ATOM 2192 N N . PHE A 1 274 ? -7.501 -1.215 -14.682 1.00 93.94 274 PHE A N 1
ATOM 2193 C CA . PHE A 1 274 ? -8.412 -0.184 -14.163 1.00 93.94 274 PHE A CA 1
ATOM 2194 C C . PHE A 1 274 ? -9.856 -0.669 -14.036 1.00 93.94 274 PHE A C 1
ATOM 2196 O O . PHE A 1 274 ? -10.525 -0.326 -13.060 1.00 93.94 274 PHE A O 1
ATOM 2203 N N . ILE A 1 275 ? -10.341 -1.484 -14.978 1.00 93.25 275 ILE A N 1
ATOM 2204 C CA . ILE A 1 275 ? -11.673 -2.100 -14.877 1.00 93.25 275 ILE A CA 1
ATOM 2205 C C . ILE A 1 275 ? -11.719 -3.029 -13.660 1.00 93.25 275 ILE A C 1
ATOM 2207 O O . ILE A 1 275 ? -12.655 -2.953 -12.862 1.00 93.25 275 ILE A O 1
ATOM 2211 N N . ALA A 1 276 ? -10.690 -3.857 -13.466 1.00 90.69 276 ALA A N 1
ATOM 2212 C CA . ALA A 1 276 ? -10.591 -4.725 -12.298 1.00 90.69 276 ALA A CA 1
ATOM 2213 C C . ALA A 1 276 ? -10.525 -3.923 -10.987 1.00 90.69 276 ALA A C 1
ATOM 2215 O O . ALA A 1 276 ? -11.231 -4.252 -10.035 1.00 90.69 276 ALA A O 1
ATOM 2216 N N . TRP A 1 277 ? -9.766 -2.824 -10.950 1.00 92.12 277 TRP A N 1
ATOM 2217 C CA . TRP A 1 277 ? -9.761 -1.904 -9.810 1.00 92.12 277 TRP A CA 1
ATOM 2218 C C . TRP A 1 277 ? -11.147 -1.287 -9.555 1.00 92.12 277 TRP A C 1
ATOM 2220 O O . TRP A 1 277 ? -11.616 -1.257 -8.415 1.00 92.12 277 TRP A O 1
ATOM 2230 N N . GLY A 1 278 ? -11.865 -0.881 -10.604 1.00 90.19 278 GLY A N 1
ATOM 2231 C CA . GLY A 1 278 ? -13.251 -0.418 -10.504 1.00 90.19 278 GLY A CA 1
ATOM 2232 C C . GLY A 1 278 ? -14.175 -1.456 -9.859 1.00 90.19 278 GLY A C 1
ATOM 2233 O O . GLY A 1 278 ? -14.941 -1.122 -8.954 1.00 90.19 278 GLY A O 1
ATOM 2234 N N . ILE A 1 279 ? -14.036 -2.730 -10.242 1.00 90.19 279 ILE A N 1
ATOM 2235 C CA . ILE A 1 279 ? -14.789 -3.842 -9.644 1.00 90.19 279 ILE A CA 1
ATOM 2236 C C . ILE A 1 279 ? -14.441 -4.006 -8.159 1.00 90.19 279 ILE A C 1
ATOM 2238 O O . ILE A 1 279 ? -15.358 -4.147 -7.352 1.00 90.19 279 ILE A O 1
ATOM 2242 N N . THR A 1 280 ? -13.163 -3.914 -7.766 1.00 86.94 280 THR A N 1
ATOM 2243 C CA . THR A 1 280 ? -12.751 -4.017 -6.345 1.00 86.94 280 THR A CA 1
ATOM 2244 C C . THR A 1 280 ? -13.283 -2.890 -5.454 1.00 86.94 280 THR A C 1
ATOM 2246 O O . THR A 1 280 ? -13.404 -3.063 -4.240 1.00 86.94 280 THR A O 1
ATOM 2249 N N . ARG A 1 281 ? -13.627 -1.729 -6.028 1.00 85.94 281 ARG A N 1
ATOM 2250 C CA . ARG A 1 281 ? -14.274 -0.639 -5.279 1.00 85.94 281 ARG A CA 1
ATOM 2251 C C . ARG A 1 281 ? -15.772 -0.851 -5.091 1.00 85.94 281 ARG A C 1
ATOM 2253 O O . ARG A 1 281 ? -16.331 -0.326 -4.136 1.00 85.94 281 ARG A O 1
ATOM 2260 N N . SER A 1 282 ? -16.408 -1.602 -5.983 1.00 86.44 282 SER A N 1
ATOM 2261 C CA . SER A 1 282 ? -17.842 -1.875 -5.929 1.00 86.44 282 SER A CA 1
ATOM 2262 C C . SER A 1 282 ? -18.181 -3.037 -4.988 1.00 86.44 282 SER A C 1
ATOM 2264 O O . SER A 1 282 ? -17.418 -3.996 -4.883 1.00 86.44 282 SER A O 1
ATOM 2266 N N . GLU A 1 283 ? -19.383 -3.024 -4.408 1.00 80.81 283 GLU A N 1
ATOM 2267 C CA . GLU A 1 283 ? -19.928 -4.170 -3.652 1.00 80.81 283 GLU A CA 1
ATOM 2268 C C . GLU A 1 283 ? -20.070 -5.435 -4.518 1.00 80.81 283 GLU A C 1
ATOM 2270 O O . GLU A 1 283 ? -20.118 -6.556 -4.015 1.00 80.81 283 GLU A O 1
ATOM 2275 N N . PHE A 1 284 ? -20.087 -5.285 -5.848 1.00 82.19 284 PHE A N 1
ATOM 2276 C CA . PHE A 1 284 ? -20.062 -6.419 -6.767 1.00 82.19 284 PHE A CA 1
ATOM 2277 C C . PHE A 1 284 ? -18.759 -7.225 -6.652 1.00 82.19 284 PHE A C 1
ATOM 2279 O O . PHE A 1 284 ? -18.795 -8.444 -6.807 1.00 82.19 284 PHE A O 1
ATOM 2286 N N . GLY A 1 285 ? -17.629 -6.587 -6.325 1.00 77.19 285 GLY A N 1
ATOM 2287 C CA . GLY A 1 285 ? -16.327 -7.247 -6.172 1.00 77.19 285 GLY A CA 1
ATOM 2288 C C . GLY A 1 285 ? -16.225 -8.209 -4.981 1.00 77.19 285 GLY A C 1
ATOM 2289 O O . GLY A 1 285 ? -15.350 -9.078 -4.995 1.00 77.19 285 GLY A O 1
ATOM 2290 N N . ALA A 1 286 ? -17.122 -8.074 -3.996 1.00 77.81 286 ALA A N 1
ATOM 2291 C CA . ALA A 1 286 ? -17.251 -8.968 -2.841 1.00 77.81 286 ALA A CA 1
ATOM 2292 C C . ALA A 1 286 ? -18.193 -10.160 -3.107 1.00 77.81 286 ALA A C 1
ATOM 2294 O O . ALA A 1 286 ? -18.236 -11.113 -2.335 1.00 77.81 286 ALA A O 1
ATOM 2295 N N . ARG A 1 287 ? -18.942 -10.148 -4.219 1.00 82.81 287 ARG A N 1
ATOM 2296 C CA . ARG A 1 287 ? -19.756 -11.294 -4.653 1.00 82.81 287 ARG A CA 1
ATOM 2297 C C . ARG A 1 287 ? -18.895 -12.295 -5.416 1.00 82.81 287 ARG A C 1
ATOM 2299 O O . ARG A 1 287 ? -17.997 -11.896 -6.151 1.00 82.81 287 ARG A O 1
ATOM 2306 N N . VAL A 1 288 ? -19.262 -13.576 -5.379 1.00 83.38 288 VAL A N 1
ATOM 2307 C CA . VAL A 1 288 ? -18.543 -14.662 -6.080 1.00 83.38 288 VAL A CA 1
ATOM 2308 C C . VAL A 1 288 ? -18.307 -14.362 -7.563 1.00 83.38 288 VAL A C 1
ATOM 2310 O O . VAL A 1 288 ? -17.215 -14.576 -8.088 1.00 83.38 288 VAL A O 1
ATOM 2313 N N . SER A 1 289 ? -19.320 -13.841 -8.260 1.00 85.31 289 SER A N 1
ATOM 2314 C CA . SER A 1 289 ? -19.216 -13.510 -9.685 1.00 85.31 289 SER A CA 1
ATOM 2315 C C . SER A 1 289 ? -18.237 -12.365 -9.948 1.00 85.31 289 SER A C 1
ATOM 2317 O O . SER A 1 289 ? -17.440 -12.447 -10.882 1.00 85.31 289 SER A O 1
ATOM 2319 N N . GLY A 1 290 ? -18.267 -11.312 -9.127 1.00 84.62 290 GLY A N 1
ATOM 2320 C CA . GLY A 1 290 ? -17.353 -10.180 -9.268 1.00 84.62 290 GLY A CA 1
ATOM 2321 C C . GLY A 1 290 ? -15.935 -10.521 -8.829 1.00 84.62 290 GLY A C 1
ATOM 2322 O O . GLY A 1 290 ? -14.983 -10.096 -9.482 1.00 84.62 290 GLY A O 1
ATOM 2323 N N . ALA A 1 291 ? -15.789 -11.366 -7.806 1.00 84.38 291 ALA A N 1
ATOM 2324 C CA . ALA A 1 291 ? -14.510 -11.900 -7.363 1.00 84.38 291 ALA A CA 1
ATOM 2325 C C . ALA A 1 291 ? -13.841 -12.767 -8.441 1.00 84.38 291 ALA A C 1
ATOM 2327 O O . ALA A 1 291 ? -12.650 -12.627 -8.695 1.00 84.38 291 ALA A O 1
ATOM 2328 N N . ARG A 1 292 ? -14.596 -13.603 -9.161 1.00 87.81 292 ARG A N 1
ATOM 2329 C CA . ARG A 1 292 ? -14.055 -14.336 -10.319 1.00 87.81 292 ARG A CA 1
ATOM 2330 C C . ARG A 1 292 ? -13.677 -13.392 -11.458 1.00 87.81 292 ARG A C 1
ATOM 2332 O O . ARG A 1 292 ? -12.597 -13.520 -12.029 1.00 87.81 292 ARG A O 1
ATOM 2339 N N . LEU A 1 293 ? -14.540 -12.421 -11.767 1.00 90.12 293 LEU A N 1
ATOM 2340 C CA . LEU A 1 293 ? -14.313 -11.485 -12.867 1.00 90.12 293 LEU A CA 1
ATOM 2341 C C . LEU A 1 293 ? -13.049 -10.638 -12.660 1.00 90.12 293 LEU A C 1
ATOM 2343 O O . LEU A 1 293 ? -12.272 -10.494 -13.600 1.00 90.12 293 LEU A O 1
ATOM 2347 N N . LYS A 1 294 ? -12.798 -10.122 -11.446 1.00 89.25 294 LYS A N 1
ATOM 2348 C CA . LYS A 1 294 ? -11.596 -9.311 -11.161 1.00 89.25 294 LYS A CA 1
ATOM 2349 C C . LYS A 1 294 ? -10.297 -10.090 -11.419 1.00 89.25 294 LYS A C 1
ATOM 2351 O O . LYS A 1 294 ? -9.413 -9.561 -12.089 1.00 89.25 294 LYS A O 1
ATOM 2356 N N . TYR A 1 295 ? -10.198 -11.348 -10.975 1.00 88.56 295 TYR A N 1
ATOM 2357 C CA . TYR A 1 295 ? -8.987 -12.156 -11.174 1.00 88.56 295 TYR A CA 1
ATOM 2358 C C . TYR A 1 295 ? -8.820 -12.602 -12.629 1.00 88.56 295 TYR A C 1
ATOM 2360 O O . TYR A 1 295 ? -7.701 -12.609 -13.135 1.00 88.56 295 TYR A O 1
ATOM 2368 N N . ILE A 1 296 ? -9.918 -12.903 -13.335 1.00 91.19 296 ILE A N 1
ATOM 2369 C CA . ILE A 1 296 ? -9.877 -13.194 -14.778 1.00 91.19 296 ILE A CA 1
ATOM 2370 C C . ILE A 1 296 ? -9.355 -11.978 -15.550 1.00 91.19 296 ILE A C 1
ATOM 2372 O O . ILE A 1 296 ? -8.485 -12.121 -16.409 1.00 91.19 296 ILE A O 1
ATOM 2376 N N . LEU A 1 297 ? -9.841 -10.776 -15.225 1.00 91.69 297 LEU A N 1
ATOM 2377 C CA . LEU A 1 297 ? -9.377 -9.539 -15.853 1.00 91.69 297 LEU A CA 1
ATOM 2378 C C . LEU A 1 297 ? -7.886 -9.296 -15.587 1.00 91.69 297 LEU A C 1
ATOM 2380 O O . LEU A 1 297 ? -7.151 -9.022 -16.534 1.00 91.69 297 LEU A O 1
ATOM 2384 N N . TRP A 1 298 ? -7.415 -9.484 -14.351 1.00 90.12 298 TRP A N 1
ATOM 2385 C CA . TRP A 1 298 ? -5.984 -9.401 -14.022 1.00 90.12 298 TRP A CA 1
ATOM 2386 C C . TRP A 1 298 ? -5.134 -10.401 -14.800 1.00 90.12 298 TRP A C 1
ATOM 2388 O O . TRP A 1 298 ? -4.138 -10.016 -15.413 1.00 90.12 298 TRP A O 1
ATOM 2398 N N . ALA A 1 299 ? -5.535 -11.674 -14.809 1.00 90.88 299 ALA A N 1
ATOM 2399 C CA . ALA A 1 299 ? -4.815 -12.722 -15.522 1.00 90.88 299 ALA A CA 1
ATOM 2400 C C . ALA A 1 299 ? -4.757 -12.424 -17.027 1.00 90.88 299 ALA A C 1
ATOM 2402 O O . ALA A 1 299 ? -3.698 -12.534 -17.641 1.00 90.88 299 ALA A O 1
ATOM 2403 N N . SER A 1 300 ? -5.871 -11.975 -17.615 1.00 92.38 300 SER A N 1
ATOM 2404 C CA . SER A 1 300 ? -5.920 -11.606 -19.032 1.00 92.38 300 SER A CA 1
ATOM 2405 C C . SER A 1 300 ? -5.012 -10.416 -19.363 1.00 92.38 300 SER A C 1
ATOM 2407 O O . SER A 1 300 ? -4.294 -10.470 -20.360 1.00 92.38 300 SER A O 1
ATOM 2409 N N . GLY A 1 301 ? -4.970 -9.387 -18.505 1.00 91.44 301 GLY A N 1
ATOM 2410 C CA . GLY A 1 301 ? -4.081 -8.234 -18.667 1.00 91.44 301 GLY A CA 1
ATOM 2411 C C . GLY A 1 301 ? -2.608 -8.641 -18.670 1.00 91.44 301 GLY A C 1
ATOM 2412 O O . GLY A 1 301 ? -1.876 -8.287 -19.596 1.00 91.44 301 GLY A O 1
ATOM 2413 N N . LEU A 1 302 ? -2.198 -9.476 -17.706 1.00 91.12 302 LEU A N 1
ATOM 2414 C CA . LEU A 1 302 ? -0.835 -10.019 -17.646 1.00 91.12 302 LEU A CA 1
ATOM 2415 C C . LEU A 1 302 ? -0.483 -10.843 -18.885 1.00 91.12 302 LEU A C 1
ATOM 2417 O O . LEU A 1 302 ? 0.577 -10.644 -19.470 1.00 91.12 302 LEU A O 1
ATOM 2421 N N . VAL A 1 303 ? -1.366 -11.746 -19.317 1.00 92.75 303 VAL A N 1
ATOM 2422 C CA . VAL A 1 303 ? -1.110 -12.602 -20.487 1.00 92.75 303 VAL A CA 1
ATOM 2423 C C . VAL A 1 303 ? -0.962 -11.772 -21.763 1.00 92.75 303 VAL A C 1
ATOM 2425 O O . VAL A 1 303 ? -0.056 -12.035 -22.554 1.00 92.75 303 VAL A O 1
ATOM 2428 N N . ILE A 1 304 ? -1.803 -10.751 -21.959 1.00 92.25 304 ILE A N 1
ATOM 2429 C CA . ILE A 1 304 ? -1.709 -9.835 -23.109 1.00 92.25 304 ILE A CA 1
ATOM 2430 C C . ILE A 1 304 ? -0.368 -9.096 -23.103 1.00 92.25 304 ILE A C 1
ATOM 2432 O O . ILE A 1 304 ? 0.266 -8.948 -24.149 1.00 92.25 304 ILE A O 1
ATOM 2436 N N . GLU A 1 305 ? 0.090 -8.665 -21.931 1.00 90.38 305 GLU A N 1
ATOM 2437 C CA . GLU A 1 305 ? 1.365 -7.973 -21.772 1.00 90.38 305 GLU A CA 1
ATOM 2438 C C . GLU A 1 305 ? 2.556 -8.899 -22.054 1.00 90.38 305 GLU A C 1
ATOM 2440 O O . GLU A 1 305 ? 3.398 -8.574 -22.894 1.00 90.38 305 GLU A O 1
ATOM 2445 N N . ILE A 1 306 ? 2.583 -10.096 -21.458 1.00 89.44 306 ILE A N 1
ATOM 2446 C CA . ILE A 1 306 ? 3.605 -11.126 -21.714 1.00 89.44 306 ILE A CA 1
ATOM 2447 C C . ILE A 1 306 ? 3.662 -11.464 -23.208 1.00 89.44 306 ILE A C 1
ATOM 2449 O O . ILE A 1 306 ? 4.735 -11.530 -23.818 1.00 89.44 306 ILE A O 1
ATOM 2453 N N . PHE A 1 307 ? 2.500 -11.628 -23.839 1.00 88.19 307 PHE A N 1
ATOM 2454 C CA . PHE A 1 307 ? 2.412 -11.905 -25.267 1.00 88.19 307 PHE A CA 1
ATOM 2455 C C . PHE A 1 307 ? 2.932 -10.741 -26.122 1.00 88.19 307 PHE A C 1
ATOM 2457 O O . PHE A 1 307 ? 3.580 -10.958 -27.144 1.00 88.19 307 PHE A O 1
ATOM 2464 N N . SER A 1 308 ? 2.709 -9.500 -25.696 1.00 85.50 308 SER A N 1
ATOM 2465 C CA . SER A 1 308 ? 3.227 -8.311 -26.373 1.00 85.50 308 SER A CA 1
ATOM 2466 C C . SER A 1 308 ? 4.762 -8.248 -26.339 1.00 85.50 308 SER A C 1
ATOM 2468 O O . SER A 1 308 ? 5.409 -8.081 -27.377 1.00 85.50 308 SER A O 1
ATOM 2470 N N . TYR A 1 309 ? 5.364 -8.485 -25.170 1.00 81.81 309 TYR A N 1
ATOM 2471 C CA . TYR A 1 309 ? 6.821 -8.463 -24.991 1.00 81.81 309 TYR A CA 1
ATOM 2472 C C . TYR A 1 309 ? 7.530 -9.631 -25.692 1.00 81.81 309 TYR A C 1
ATOM 2474 O O . TYR A 1 309 ? 8.586 -9.441 -26.295 1.00 81.81 309 TYR A O 1
ATOM 2482 N N . THR A 1 310 ? 6.939 -10.830 -25.706 1.00 79.50 310 THR A N 1
ATOM 2483 C CA . THR A 1 310 ? 7.503 -11.988 -26.434 1.00 79.50 310 THR A CA 1
ATOM 2484 C C . THR A 1 310 ? 7.479 -11.814 -27.955 1.00 79.50 310 THR A C 1
ATOM 2486 O O . THR A 1 310 ? 8.289 -12.414 -28.666 1.00 79.50 310 THR A O 1
ATOM 2489 N N . GLN A 1 311 ? 6.599 -10.958 -28.482 1.00 71.81 311 GLN A N 1
ATOM 2490 C CA . GLN A 1 311 ? 6.569 -10.627 -29.906 1.00 71.81 311 GLN A CA 1
ATOM 2491 C C . GLN A 1 311 ? 7.601 -9.570 -30.324 1.00 71.81 311 GLN A C 1
ATOM 2493 O O . GLN A 1 311 ? 7.942 -9.507 -31.506 1.00 71.81 311 GLN A O 1
ATOM 2498 N N . MET A 1 312 ? 8.158 -8.799 -29.385 1.00 63.56 312 MET A N 1
ATOM 2499 C CA . MET A 1 312 ? 9.173 -7.773 -29.655 1.00 63.56 312 MET A CA 1
ATOM 2500 C C . MET A 1 312 ? 10.440 -8.327 -30.362 1.00 63.56 312 MET A C 1
ATOM 2502 O O . MET A 1 312 ? 10.835 -7.746 -31.379 1.00 63.56 312 MET A O 1
ATOM 2506 N N . PRO A 1 313 ? 11.040 -9.471 -29.954 1.00 56.81 313 PRO A N 1
ATOM 2507 C CA . PRO A 1 313 ? 12.172 -10.091 -30.667 1.00 56.81 313 PRO A CA 1
ATOM 2508 C C . PRO A 1 313 ? 11.772 -10.995 -31.855 1.00 56.81 313 PRO A C 1
ATOM 2510 O O . PRO A 1 313 ? 12.634 -11.481 -32.597 1.00 56.81 313 PRO A O 1
ATOM 2513 N N . ARG A 1 314 ? 10.472 -11.248 -32.074 1.00 45.34 314 ARG A N 1
ATOM 2514 C CA . ARG A 1 314 ? 9.971 -12.316 -32.964 1.00 45.34 314 ARG A CA 1
ATOM 2515 C C . ARG A 1 314 ? 10.108 -12.040 -34.469 1.00 45.34 314 ARG A C 1
ATOM 2517 O O . ARG A 1 314 ? 9.760 -12.901 -35.267 1.00 45.34 314 ARG A O 1
ATOM 2524 N N . ASN A 1 315 ? 10.685 -10.909 -34.877 1.00 48.88 315 ASN A N 1
ATOM 2525 C CA . ASN A 1 315 ? 10.937 -10.615 -36.295 1.00 48.88 315 ASN A CA 1
ATOM 2526 C C . ASN A 1 315 ? 12.362 -10.963 -36.774 1.00 48.88 315 ASN A C 1
ATOM 2528 O O . ASN A 1 315 ? 12.718 -10.622 -37.897 1.00 48.88 315 ASN A O 1
ATOM 2532 N N . GLY A 1 316 ? 13.167 -11.674 -35.971 1.00 46.00 316 GLY A N 1
ATOM 2533 C CA . GLY A 1 316 ? 14.471 -12.194 -36.422 1.00 46.00 316 GLY A CA 1
ATOM 2534 C C . GLY A 1 316 ? 14.899 -13.546 -35.840 1.00 46.00 316 GLY A C 1
ATOM 2535 O O . GLY A 1 316 ? 15.656 -14.271 -36.482 1.00 46.00 316 GLY A O 1
ATOM 2536 N N . TRP A 1 317 ? 14.418 -13.922 -34.651 1.00 38.91 317 TRP A N 1
ATOM 2537 C CA . TRP A 1 317 ? 14.957 -15.083 -33.928 1.00 38.91 317 TRP A CA 1
ATOM 2538 C C . TRP A 1 317 ? 14.353 -16.436 -34.355 1.00 38.91 317 TRP A C 1
ATOM 2540 O O . TRP A 1 317 ? 15.095 -17.389 -34.579 1.00 38.91 317 TRP A O 1
ATOM 2550 N N . LEU A 1 318 ? 13.031 -16.516 -34.578 1.00 36.94 318 LEU A N 1
ATOM 2551 C CA . LEU A 1 318 ? 12.369 -17.770 -34.985 1.00 36.94 318 LEU A CA 1
ATOM 2552 C C . LEU A 1 318 ? 12.792 -18.247 -36.387 1.00 36.94 318 LEU A C 1
ATOM 2554 O O . LEU A 1 318 ? 12.893 -19.447 -36.619 1.00 36.94 318 LEU A O 1
ATOM 2558 N N . TRP A 1 319 ? 13.087 -17.321 -37.308 1.00 38.16 319 TRP A N 1
ATOM 2559 C CA . TRP A 1 319 ? 13.552 -17.660 -38.661 1.00 38.16 319 TRP A CA 1
ATOM 2560 C C . TRP A 1 319 ? 14.980 -18.233 -38.638 1.00 38.16 319 TRP A C 1
ATOM 2562 O O . TRP A 1 319 ? 15.274 -19.202 -39.332 1.00 38.16 319 TRP A O 1
ATOM 2572 N N . LYS A 1 320 ? 15.854 -17.700 -37.769 1.00 43.16 320 LYS A N 1
ATOM 2573 C CA . LYS A 1 320 ? 17.228 -18.195 -37.580 1.00 43.16 320 LYS A CA 1
ATOM 2574 C C . LYS A 1 320 ? 17.284 -19.593 -36.963 1.00 43.16 320 LYS A C 1
ATOM 2576 O O . LYS A 1 320 ? 18.185 -20.351 -37.294 1.00 43.16 320 LYS A O 1
ATOM 2581 N N . TRP A 1 321 ? 16.339 -19.933 -36.088 1.00 38.50 321 TRP A N 1
ATOM 2582 C CA . TRP A 1 321 ? 16.286 -21.255 -35.460 1.00 38.50 321 TRP A CA 1
ATOM 2583 C C . TRP A 1 321 ? 15.612 -22.315 -36.348 1.00 38.50 321 TRP A C 1
ATOM 2585 O O . TRP A 1 321 ? 16.069 -23.451 -36.378 1.00 38.50 321 TRP A O 1
ATOM 2595 N N . LEU A 1 322 ? 14.581 -21.951 -37.124 1.00 37.88 322 LEU A N 1
ATOM 2596 C CA . LEU A 1 322 ? 13.878 -22.899 -38.004 1.00 37.88 322 LEU A CA 1
ATOM 2597 C C . LEU A 1 322 ? 14.593 -23.177 -39.338 1.00 37.88 322 LEU A C 1
ATOM 2599 O O . LEU A 1 322 ? 14.352 -24.223 -39.931 1.00 37.88 322 LEU A O 1
ATOM 2603 N N . TRP A 1 323 ? 15.461 -22.273 -39.810 1.00 41.34 323 TRP A N 1
ATOM 2604 C CA . TRP A 1 323 ? 16.085 -22.375 -41.140 1.00 41.34 323 TRP A CA 1
ATOM 2605 C C . TRP A 1 323 ? 17.572 -21.979 -41.182 1.00 41.34 323 TRP A C 1
ATOM 2607 O O . TRP A 1 323 ? 18.160 -21.890 -42.258 1.00 41.34 323 TRP A O 1
ATOM 2617 N N . GLY A 1 324 ? 18.212 -21.766 -40.028 1.00 33.34 324 GLY A N 1
ATOM 2618 C CA . GLY A 1 324 ? 19.663 -21.585 -39.916 1.00 33.34 324 GLY A CA 1
ATOM 2619 C C . GLY A 1 324 ? 20.403 -22.916 -40.008 1.00 33.34 324 GLY A C 1
ATOM 2620 O O . GLY A 1 324 ? 20.997 -23.373 -39.035 1.00 33.34 324 GLY A O 1
ATOM 2621 N N . GLY A 1 325 ? 20.317 -23.560 -41.169 1.00 33.75 325 GLY A N 1
ATOM 2622 C CA . GLY A 1 325 ? 21.097 -24.743 -41.492 1.00 33.75 325 GLY A CA 1
ATOM 2623 C C . GLY A 1 325 ? 22.562 -24.382 -41.714 1.00 33.75 325 GLY A C 1
ATOM 2624 O O . GLY A 1 325 ? 22.871 -23.643 -42.639 1.00 33.75 325 GLY A O 1
ATOM 2625 N N . GLY A 1 326 ? 23.422 -24.950 -40.866 1.00 37.62 326 GLY A N 1
ATOM 2626 C CA . GLY A 1 326 ? 24.802 -25.322 -41.173 1.00 37.62 326 GLY A CA 1
ATOM 2627 C C . GLY A 1 326 ? 25.786 -24.190 -41.450 1.00 37.62 326 GLY A C 1
ATOM 2628 O O . GLY A 1 326 ? 25.900 -23.747 -42.577 1.00 37.62 326 GLY A O 1
ATOM 2629 N N . ASP A 1 327 ? 26.608 -23.864 -40.452 1.00 32.16 327 ASP A N 1
ATOM 2630 C CA . ASP A 1 327 ? 28.042 -23.698 -40.703 1.00 32.16 327 ASP A CA 1
ATOM 2631 C C . ASP A 1 327 ? 28.833 -24.206 -39.497 1.00 32.16 327 ASP A C 1
ATOM 2633 O O . ASP A 1 327 ? 29.077 -23.535 -38.494 1.00 32.16 327 ASP A O 1
ATOM 2637 N N . SER A 1 328 ? 29.196 -25.479 -39.603 1.00 35.78 328 SER A N 1
ATOM 2638 C CA . SER A 1 328 ? 30.172 -26.158 -38.771 1.00 35.78 328 SER A CA 1
ATOM 2639 C C . SER A 1 328 ? 31.579 -25.708 -39.169 1.00 35.78 328 SER A C 1
ATOM 2641 O O . SER A 1 328 ? 32.195 -26.315 -40.046 1.00 35.78 328 SER A O 1
ATOM 2643 N N . HIS A 1 329 ? 32.133 -24.693 -38.505 1.00 33.09 329 HIS A N 1
ATOM 2644 C CA . HIS A 1 329 ? 33.580 -24.474 -38.532 1.00 33.09 329 HIS A CA 1
ATOM 2645 C C . HIS A 1 329 ? 34.257 -25.217 -37.380 1.00 33.09 329 HIS A C 1
ATOM 2647 O O . HIS A 1 329 ? 34.508 -24.709 -36.291 1.00 33.09 329 HIS A O 1
ATOM 2653 N N . LEU A 1 330 ? 34.528 -26.480 -37.701 1.00 30.19 330 LEU A N 1
ATOM 2654 C CA . LEU A 1 330 ? 35.490 -27.386 -37.097 1.00 30.19 330 LEU A CA 1
ATOM 2655 C C . LEU A 1 330 ? 36.843 -26.671 -36.896 1.00 30.19 330 LEU A C 1
ATOM 2657 O O . LEU A 1 330 ? 37.506 -26.290 -37.864 1.00 30.19 330 LEU A O 1
ATOM 2661 N N . GLY A 1 331 ? 37.256 -26.492 -35.640 1.00 32.50 331 GLY A N 1
ATOM 2662 C CA . GLY A 1 331 ? 38.583 -25.991 -35.290 1.00 32.50 331 GLY A CA 1
ATOM 2663 C C . GLY A 1 331 ? 39.672 -26.969 -35.736 1.00 32.50 331 GLY A C 1
ATOM 2664 O O . GLY A 1 331 ? 39.719 -28.107 -35.276 1.00 32.50 331 GLY A O 1
ATOM 2665 N N . LYS A 1 332 ? 40.552 -26.527 -36.639 1.00 28.78 332 LYS A N 1
ATOM 2666 C CA . LYS A 1 332 ? 41.800 -27.226 -36.981 1.00 28.78 332 LYS A CA 1
ATOM 2667 C C . LYS A 1 332 ? 42.895 -26.862 -35.963 1.00 28.78 332 LYS A C 1
ATOM 2669 O O . LYS A 1 332 ? 43.061 -25.672 -35.694 1.00 28.78 332 LYS A O 1
ATOM 2674 N N . PRO A 1 333 ? 43.665 -27.829 -35.432 1.00 31.28 333 PRO A N 1
ATOM 2675 C CA . PRO A 1 333 ? 44.789 -27.558 -34.543 1.00 31.28 333 PRO A CA 1
ATOM 2676 C C . PRO A 1 333 ? 46.126 -27.391 -35.295 1.00 31.28 333 PRO A C 1
ATOM 2678 O O . PRO A 1 333 ? 46.376 -28.067 -36.287 1.00 31.28 333 PRO A O 1
ATOM 2681 N N . LEU A 1 334 ? 46.959 -26.504 -34.733 1.00 30.73 334 LEU A N 1
ATOM 2682 C CA . LEU A 1 334 ? 48.434 -26.424 -34.725 1.00 30.73 334 LEU A CA 1
ATOM 2683 C C . LEU A 1 334 ? 49.237 -26.585 -36.035 1.00 30.73 334 LEU A C 1
ATOM 2685 O O . LEU A 1 334 ? 49.359 -27.667 -36.599 1.00 30.73 334 LEU A O 1
ATOM 2689 N N . GLY A 1 335 ? 49.966 -25.517 -36.381 1.00 30.34 335 GLY A N 1
ATOM 2690 C CA . GLY A 1 335 ? 51.217 -25.567 -37.145 1.00 30.34 335 GLY A CA 1
ATOM 2691 C C . GLY A 1 335 ? 52.370 -24.969 -36.314 1.00 30.34 335 GLY A C 1
ATOM 2692 O O . GLY A 1 335 ? 52.128 -24.007 -35.581 1.00 30.34 335 GLY A O 1
ATOM 2693 N N . PRO A 1 336 ? 53.598 -25.521 -36.369 1.00 35.19 336 PRO A N 1
ATOM 2694 C CA . PRO A 1 336 ? 54.708 -25.117 -35.508 1.00 35.19 336 PRO A CA 1
ATOM 2695 C C . PRO A 1 336 ? 55.493 -23.946 -36.112 1.00 35.19 336 PRO A C 1
ATOM 2697 O O . PRO A 1 336 ? 55.768 -23.932 -37.311 1.00 35.19 336 PRO A O 1
ATOM 2700 N N . MET A 1 337 ? 55.922 -22.994 -35.280 1.00 31.52 337 MET A N 1
ATOM 2701 C CA . MET A 1 337 ? 56.865 -21.949 -35.684 1.00 31.52 337 MET A CA 1
ATOM 2702 C C . MET A 1 337 ? 58.161 -22.102 -34.880 1.00 31.52 337 MET A C 1
ATOM 2704 O O . MET A 1 337 ? 58.163 -22.042 -33.652 1.00 31.52 337 MET A O 1
ATOM 2708 N N . ALA A 1 338 ? 59.242 -22.387 -35.605 1.00 31.78 338 ALA A N 1
ATOM 2709 C CA . ALA A 1 338 ? 60.602 -22.564 -35.107 1.00 31.78 338 ALA A CA 1
ATOM 2710 C C . ALA A 1 338 ? 61.223 -21.225 -34.634 1.00 31.78 338 ALA A C 1
ATOM 2712 O O . ALA A 1 338 ? 60.741 -20.157 -35.018 1.00 31.78 338 ALA A O 1
ATOM 2713 N N . PRO A 1 339 ? 62.283 -21.260 -33.801 1.00 33.09 339 PRO A N 1
ATOM 2714 C CA . PRO A 1 339 ? 62.714 -20.120 -33.000 1.00 33.09 339 PRO A CA 1
ATOM 2715 C C . PRO A 1 339 ? 63.652 -19.182 -33.770 1.00 33.09 339 PRO A C 1
ATOM 2717 O O . PRO A 1 339 ? 64.620 -19.620 -34.392 1.00 33.09 339 PRO A O 1
ATOM 2720 N N . ALA A 1 340 ? 63.404 -17.875 -33.677 1.00 31.44 340 ALA A N 1
ATOM 2721 C CA . ALA A 1 340 ? 64.350 -16.856 -34.116 1.00 31.44 340 ALA A CA 1
ATOM 2722 C C . ALA A 1 340 ? 65.360 -16.555 -32.999 1.00 31.44 340 ALA A C 1
ATOM 2724 O O . ALA A 1 340 ? 65.004 -16.347 -31.839 1.00 31.44 340 ALA A O 1
ATOM 2725 N N . ALA A 1 341 ? 66.630 -16.573 -33.3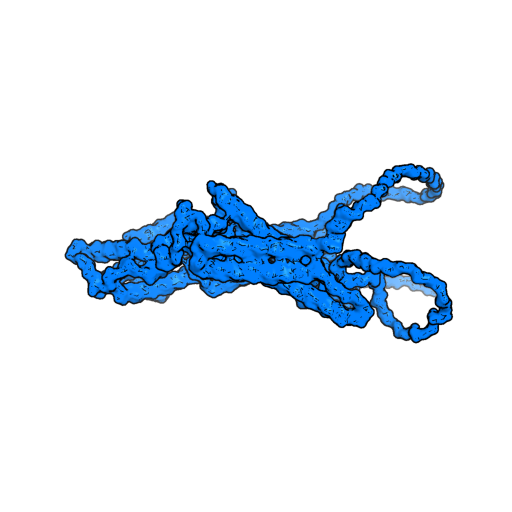88 1.00 31.73 341 ALA A N 1
ATOM 2726 C CA . ALA A 1 341 ? 67.799 -16.491 -32.537 1.00 31.73 341 ALA A CA 1
ATOM 2727 C C . ALA A 1 341 ? 67.925 -15.175 -31.751 1.00 31.73 341 ALA A C 1
ATOM 2729 O O . ALA A 1 341 ? 67.624 -14.079 -32.221 1.00 31.73 341 ALA A O 1
ATOM 2730 N N . SER A 1 342 ? 68.476 -15.338 -30.554 1.00 30.36 342 SER A N 1
ATOM 2731 C CA . SER A 1 342 ? 68.961 -14.333 -29.618 1.00 30.36 342 SER A CA 1
ATOM 2732 C C . SER A 1 342 ? 69.924 -13.313 -30.237 1.00 30.36 342 SER A C 1
ATOM 2734 O O . SER A 1 342 ? 70.947 -13.692 -30.810 1.00 30.36 342 SER A O 1
ATOM 2736 N N . LYS A 1 343 ? 69.698 -12.023 -29.964 1.00 32.75 343 LYS A N 1
ATOM 2737 C CA . LYS A 1 343 ? 70.781 -11.037 -29.847 1.00 32.75 343 LYS A CA 1
ATOM 2738 C C . LYS A 1 343 ? 70.860 -10.559 -28.402 1.00 32.75 343 LYS A C 1
ATOM 2740 O O . LYS A 1 343 ? 69.981 -9.865 -27.906 1.00 32.75 343 LYS A O 1
ATOM 2745 N N . LEU A 1 344 ? 71.931 -11.001 -27.750 1.00 29.64 344 LEU A N 1
ATOM 2746 C CA . LEU A 1 344 ? 72.403 -10.545 -26.453 1.00 29.64 344 LEU A CA 1
ATOM 2747 C C . LEU A 1 344 ? 72.762 -9.055 -26.553 1.00 29.64 344 LEU A C 1
ATOM 2749 O O . LEU A 1 344 ? 73.557 -8.660 -27.406 1.00 29.64 344 LEU A O 1
ATOM 2753 N N . THR A 1 345 ? 72.242 -8.232 -25.654 1.00 31.89 345 THR A N 1
ATOM 2754 C CA . THR A 1 345 ? 72.910 -6.985 -25.272 1.00 31.89 345 THR A CA 1
ATOM 2755 C C . THR A 1 345 ? 72.912 -6.944 -23.757 1.00 31.89 345 THR A C 1
ATOM 2757 O O . THR A 1 345 ? 71.892 -6.744 -23.105 1.00 31.89 345 THR A O 1
ATOM 2760 N N . THR A 1 346 ? 74.070 -7.270 -23.202 1.00 33.38 346 THR A N 1
ATOM 2761 C CA . THR A 1 346 ? 74.379 -7.235 -21.781 1.00 33.38 346 THR A CA 1
ATOM 2762 C C . THR A 1 346 ? 74.418 -5.780 -21.331 1.00 33.38 346 THR A C 1
ATOM 2764 O O . THR A 1 346 ? 75.254 -5.003 -21.789 1.00 33.38 346 THR A O 1
ATOM 2767 N N . THR A 1 347 ? 73.542 -5.396 -20.409 1.00 36.44 347 THR A N 1
ATOM 2768 C CA . THR A 1 347 ? 73.720 -4.167 -19.631 1.00 36.44 347 THR A CA 1
ATOM 2769 C C . THR A 1 347 ? 73.312 -4.446 -18.188 1.00 36.44 347 THR A C 1
ATOM 2771 O O . THR A 1 347 ? 72.147 -4.677 -17.890 1.00 36.44 347 THR A O 1
ATOM 2774 N N . SER A 1 348 ? 74.341 -4.537 -17.340 1.00 35.62 348 SER A N 1
ATOM 2775 C CA . SER A 1 348 ? 74.366 -4.477 -15.871 1.00 35.62 348 SER A CA 1
ATOM 2776 C C . SER A 1 348 ? 73.050 -4.734 -15.117 1.00 35.62 348 SER A C 1
ATOM 2778 O O . SER A 1 348 ? 72.214 -3.840 -14.973 1.00 35.62 348 SER A O 1
ATOM 2780 N N . ILE A 1 349 ? 72.936 -5.919 -14.511 1.00 35.56 349 ILE A N 1
ATOM 2781 C CA . ILE A 1 349 ? 71.956 -6.197 -13.456 1.00 35.56 349 ILE A CA 1
ATOM 2782 C C . ILE A 1 349 ? 72.373 -5.394 -12.217 1.00 35.56 349 ILE A C 1
ATOM 2784 O O . ILE A 1 349 ? 73.266 -5.790 -11.473 1.00 35.56 349 ILE A O 1
ATOM 2788 N N . SER A 1 350 ? 71.731 -4.247 -11.999 1.00 37.50 350 SER A N 1
ATOM 2789 C CA . SER A 1 350 ? 71.615 -3.677 -10.658 1.00 37.50 350 SER A CA 1
ATOM 2790 C C . SER A 1 350 ? 70.597 -4.536 -9.914 1.00 37.50 350 SER A C 1
ATOM 2792 O O . SER A 1 350 ? 69.449 -4.644 -10.345 1.00 37.50 350 SER A O 1
ATOM 2794 N N . SER A 1 351 ? 71.017 -5.196 -8.836 1.00 41.38 351 SER A N 1
ATOM 2795 C CA . SER A 1 351 ? 70.135 -5.966 -7.961 1.00 41.38 351 SER A CA 1
ATOM 2796 C C . SER A 1 351 ? 69.168 -5.023 -7.235 1.00 41.38 351 SER A C 1
ATOM 2798 O O . SER A 1 351 ? 69.379 -4.667 -6.077 1.00 41.38 351 SER A O 1
ATOM 2800 N N . ARG A 1 352 ? 68.101 -4.596 -7.914 1.00 45.16 352 ARG A N 1
ATOM 2801 C CA . ARG A 1 352 ? 66.879 -4.170 -7.235 1.00 45.16 352 ARG A CA 1
ATOM 2802 C C . ARG A 1 352 ? 66.140 -5.439 -6.850 1.00 45.16 352 ARG A C 1
ATOM 2804 O O . ARG A 1 352 ? 65.777 -6.226 -7.720 1.00 45.16 352 ARG A O 1
ATOM 2811 N N . THR A 1 353 ? 65.953 -5.646 -5.553 1.00 40.69 353 THR A N 1
ATOM 2812 C CA . THR A 1 353 ? 64.962 -6.583 -5.024 1.00 40.69 353 THR A CA 1
ATOM 2813 C C . THR A 1 353 ? 63.635 -6.309 -5.726 1.00 40.69 353 THR A C 1
ATOM 2815 O O . THR A 1 353 ? 63.011 -5.276 -5.500 1.00 40.69 353 THR A O 1
ATOM 2818 N N . LEU A 1 354 ? 63.256 -7.194 -6.648 1.00 47.16 354 LEU A N 1
ATOM 2819 C CA . LEU A 1 354 ? 61.944 -7.185 -7.275 1.00 47.16 354 LEU A CA 1
ATOM 2820 C C . LEU A 1 354 ? 60.973 -7.681 -6.208 1.00 47.16 354 LEU A C 1
ATOM 2822 O O . LEU A 1 354 ? 60.945 -8.871 -5.893 1.00 47.16 354 LEU A O 1
ATOM 2826 N N . GLU A 1 355 ? 60.248 -6.751 -5.589 1.00 48.56 355 GLU A N 1
ATOM 2827 C CA . GLU A 1 355 ? 59.122 -7.100 -4.730 1.00 48.56 355 GLU A CA 1
ATOM 2828 C C . GLU A 1 355 ? 58.160 -7.987 -5.527 1.00 48.56 355 GLU A C 1
ATOM 2830 O O . GLU A 1 355 ? 57.883 -7.720 -6.702 1.00 48.56 355 GLU A O 1
ATOM 2835 N N . LEU A 1 356 ? 57.689 -9.072 -4.905 1.00 43.59 356 LEU A N 1
ATOM 2836 C CA . LEU A 1 356 ? 56.685 -9.937 -5.513 1.00 43.59 356 LEU A CA 1
ATOM 2837 C C . LEU A 1 356 ? 55.465 -9.066 -5.861 1.00 43.59 356 LEU A C 1
ATOM 2839 O O . LEU A 1 356 ? 54.917 -8.438 -4.950 1.00 43.59 356 LEU A O 1
ATOM 2843 N N . PRO A 1 357 ? 55.014 -9.010 -7.127 1.00 48.72 357 PRO A N 1
ATOM 2844 C CA . PRO A 1 357 ? 53.820 -8.257 -7.466 1.00 48.72 357 PRO A CA 1
ATOM 2845 C C . PRO A 1 357 ? 52.633 -8.906 -6.756 1.00 48.72 357 PRO A C 1
ATOM 2847 O O . PRO A 1 357 ? 52.269 -10.049 -7.038 1.00 48.72 357 PRO A O 1
ATOM 2850 N N . ILE A 1 358 ? 52.058 -8.187 -5.794 1.00 56.62 358 ILE A N 1
ATOM 2851 C CA . ILE A 1 358 ? 50.870 -8.639 -5.078 1.00 56.62 358 ILE A CA 1
ATOM 2852 C C . ILE A 1 358 ? 49.713 -8.603 -6.084 1.00 56.62 358 ILE A C 1
ATOM 2854 O O . ILE A 1 358 ? 49.427 -7.538 -6.639 1.00 56.62 358 ILE A O 1
ATOM 2858 N N . PRO A 1 359 ? 49.040 -9.732 -6.362 1.00 44.25 359 PRO A N 1
ATOM 2859 C CA . PRO A 1 359 ? 47.882 -9.721 -7.238 1.00 44.25 359 PRO A CA 1
ATOM 2860 C C . PRO A 1 359 ? 46.770 -8.898 -6.581 1.00 44.25 359 PRO A C 1
ATOM 2862 O O . PRO A 1 359 ? 46.275 -9.235 -5.506 1.00 44.25 359 PRO A O 1
ATOM 2865 N N . HIS A 1 360 ? 46.372 -7.806 -7.228 1.00 56.44 360 HIS A N 1
ATOM 2866 C CA . HIS A 1 360 ? 45.225 -7.009 -6.811 1.00 56.44 360 HIS A CA 1
ATOM 2867 C C . HIS A 1 360 ? 43.965 -7.527 -7.509 1.00 56.44 360 HIS A C 1
ATOM 2869 O O . HIS A 1 360 ? 43.928 -7.657 -8.730 1.00 56.44 360 HIS A O 1
ATOM 2875 N N . SER A 1 361 ? 42.918 -7.831 -6.740 1.00 58.56 361 SER A N 1
ATOM 2876 C CA . SER A 1 361 ? 41.596 -8.116 -7.302 1.00 58.56 361 SER A CA 1
ATOM 2877 C C . SER A 1 361 ? 40.994 -6.845 -7.904 1.00 58.56 361 SER A C 1
ATOM 2879 O O . SER A 1 361 ? 41.071 -5.788 -7.282 1.00 58.56 361 SER A O 1
ATOM 2881 N N . ASN A 1 362 ? 40.280 -6.961 -9.025 1.00 57.62 362 ASN A N 1
ATOM 2882 C CA . ASN A 1 362 ? 39.564 -5.845 -9.670 1.00 57.62 362 ASN A CA 1
ATOM 2883 C C . ASN A 1 362 ? 38.358 -5.309 -8.861 1.00 57.62 362 ASN A C 1
ATOM 2885 O O . ASN A 1 362 ? 37.608 -4.467 -9.348 1.00 57.62 362 ASN A O 1
ATOM 2889 N N . VAL A 1 363 ? 38.134 -5.804 -7.638 1.00 64.00 363 VAL A N 1
ATOM 2890 C CA . VAL A 1 363 ? 37.045 -5.364 -6.760 1.00 64.00 363 VAL A CA 1
ATOM 2891 C C . VAL A 1 363 ? 37.474 -4.103 -6.017 1.00 64.00 363 VAL A C 1
ATOM 2893 O O . VAL A 1 363 ? 38.404 -4.126 -5.211 1.00 64.00 363 VAL A O 1
ATOM 2896 N N . THR A 1 364 ? 36.772 -2.999 -6.260 1.00 70.06 364 THR A N 1
ATOM 2897 C CA . THR A 1 364 ? 37.030 -1.729 -5.578 1.00 70.06 364 THR A CA 1
ATOM 2898 C C . THR A 1 364 ? 36.321 -1.683 -4.221 1.00 70.06 364 THR A C 1
ATOM 2900 O O . THR A 1 364 ? 35.191 -2.150 -4.062 1.00 70.06 364 THR A O 1
ATOM 2903 N N . LEU A 1 365 ? 36.972 -1.080 -3.219 1.00 70.88 365 LEU A N 1
ATOM 2904 C CA . LEU A 1 365 ? 36.377 -0.839 -1.895 1.00 70.88 365 LEU A CA 1
ATOM 2905 C C . LEU A 1 365 ? 35.064 -0.043 -2.001 1.00 70.88 365 LEU A C 1
ATOM 2907 O O . LEU A 1 365 ? 34.114 -0.305 -1.267 1.00 70.88 365 LEU A O 1
ATOM 2911 N N . ARG A 1 366 ? 35.003 0.886 -2.961 1.00 70.31 366 ARG A N 1
ATOM 2912 C CA . ARG A 1 366 ? 33.813 1.674 -3.290 1.00 70.31 366 ARG A CA 1
ATOM 2913 C C . ARG A 1 366 ? 32.628 0.786 -3.669 1.00 70.31 366 ARG A C 1
ATOM 2915 O O . ARG A 1 366 ? 31.586 0.913 -3.043 1.00 70.31 366 ARG A O 1
ATOM 2922 N N . SER A 1 367 ? 32.805 -0.145 -4.612 1.00 70.69 367 SER A N 1
ATOM 2923 C CA . SER A 1 367 ? 31.728 -1.048 -5.048 1.00 70.69 367 SER A CA 1
ATOM 2924 C C . SER A 1 367 ? 31.148 -1.860 -3.881 1.00 70.69 367 SER A C 1
ATOM 2926 O O . SER A 1 367 ? 29.940 -2.072 -3.796 1.00 70.69 367 SER A O 1
ATOM 2928 N N . ARG A 1 368 ? 31.992 -2.258 -2.919 1.00 78.75 368 ARG A N 1
ATOM 2929 C CA . ARG A 1 368 ? 31.548 -2.971 -1.710 1.00 78.75 368 ARG A CA 1
ATOM 2930 C C . ARG A 1 368 ? 30.794 -2.069 -0.733 1.00 78.75 368 ARG A C 1
ATOM 2932 O O . ARG A 1 368 ? 29.789 -2.506 -0.178 1.00 78.75 368 ARG A O 1
ATOM 2939 N N . LEU A 1 369 ? 31.249 -0.832 -0.531 1.00 79.06 369 LEU A N 1
ATOM 2940 C CA . LEU A 1 369 ? 30.579 0.128 0.352 1.00 79.06 369 LEU A CA 1
ATOM 2941 C C . LEU A 1 369 ? 29.265 0.658 -0.237 1.00 79.06 369 LEU A C 1
ATOM 2943 O O . LEU A 1 369 ? 28.297 0.845 0.498 1.00 79.06 369 LEU A O 1
ATOM 2947 N N . GLU A 1 370 ? 29.187 0.827 -1.555 1.00 78.38 370 GLU A N 1
ATOM 2948 C CA . GLU A 1 370 ? 27.936 1.081 -2.280 1.00 78.38 370 GLU A CA 1
ATOM 2949 C C . GLU A 1 370 ? 26.941 -0.069 -2.092 1.00 78.38 370 GLU A C 1
ATOM 2951 O O . GLU A 1 370 ? 25.789 0.176 -1.733 1.00 78.38 370 GLU A O 1
ATOM 2956 N N . GLY A 1 371 ? 27.396 -1.319 -2.226 1.00 79.81 371 GLY A N 1
ATOM 2957 C CA . GLY A 1 371 ? 26.570 -2.500 -1.969 1.00 79.81 371 GLY A CA 1
ATOM 2958 C C . GLY A 1 371 ? 26.028 -2.559 -0.537 1.00 79.81 371 GLY A C 1
ATOM 2959 O O . GLY A 1 371 ? 24.823 -2.699 -0.350 1.00 79.81 371 GLY A O 1
ATOM 2960 N N . ILE A 1 372 ? 26.884 -2.388 0.480 1.00 84.81 372 ILE A N 1
ATOM 2961 C CA . ILE A 1 372 ? 26.460 -2.409 1.896 1.00 84.81 372 ILE A CA 1
ATOM 2962 C C . ILE A 1 372 ? 25.456 -1.288 2.196 1.00 84.81 372 ILE A C 1
ATOM 2964 O O . ILE A 1 372 ? 24.435 -1.534 2.833 1.00 84.81 372 ILE A O 1
ATOM 2968 N N . THR A 1 373 ? 25.715 -0.069 1.716 1.00 85.62 373 THR A N 1
ATOM 2969 C CA . THR A 1 373 ? 24.801 1.066 1.933 1.00 85.62 373 THR A CA 1
ATOM 2970 C C . THR A 1 373 ? 23.450 0.811 1.272 1.00 85.62 373 THR A C 1
ATOM 2972 O O . THR A 1 373 ? 22.416 1.090 1.870 1.00 85.62 373 THR A O 1
ATOM 2975 N N . THR A 1 374 ? 23.450 0.213 0.076 1.00 83.88 374 THR A N 1
ATOM 2976 C CA . THR A 1 374 ? 22.213 -0.192 -0.604 1.00 83.88 374 THR A CA 1
ATOM 2977 C C . THR A 1 374 ? 21.421 -1.171 0.256 1.00 83.88 374 THR A C 1
ATOM 2979 O O . THR A 1 374 ? 20.251 -0.922 0.514 1.00 83.88 374 THR A O 1
ATOM 2982 N N . ILE A 1 375 ? 22.062 -2.226 0.772 1.00 84.75 375 ILE A N 1
ATOM 2983 C CA . ILE A 1 375 ? 21.412 -3.228 1.635 1.00 84.75 375 ILE A CA 1
ATOM 2984 C C . ILE A 1 375 ? 20.801 -2.576 2.883 1.00 84.75 375 ILE A C 1
ATOM 2986 O O . ILE A 1 375 ? 19.651 -2.852 3.213 1.00 84.75 375 ILE A O 1
ATOM 2990 N N . ILE A 1 376 ? 21.533 -1.674 3.543 1.00 87.31 376 ILE A N 1
ATOM 2991 C CA . ILE A 1 376 ? 21.049 -0.957 4.734 1.00 87.31 376 ILE A CA 1
ATOM 2992 C C . ILE A 1 376 ? 19.819 -0.098 4.411 1.00 87.31 376 ILE A C 1
ATOM 2994 O O . ILE A 1 376 ? 18.858 -0.086 5.181 1.00 87.31 376 ILE A O 1
ATOM 2998 N N . LEU A 1 377 ? 19.818 0.599 3.271 1.00 86.31 377 LEU A N 1
ATOM 2999 C CA . LEU A 1 377 ? 18.646 1.358 2.827 1.00 86.31 377 LEU A CA 1
ATOM 3000 C C . LEU A 1 377 ? 17.448 0.435 2.559 1.00 86.31 377 LEU A C 1
ATOM 3002 O O . LEU A 1 377 ? 16.326 0.788 2.912 1.00 86.31 377 LEU A O 1
ATOM 3006 N N . GLY A 1 378 ? 17.679 -0.749 1.985 1.00 83.44 378 GLY A N 1
ATOM 3007 C CA . GLY A 1 378 ? 16.638 -1.760 1.770 1.00 83.44 378 GLY A CA 1
ATOM 3008 C C . GLY A 1 378 ? 16.008 -2.263 3.054 1.00 83.44 378 GLY A C 1
ATOM 3009 O O . GLY A 1 378 ? 14.785 -2.330 3.140 1.00 83.44 378 GLY A O 1
ATOM 3010 N N . GLU A 1 379 ? 16.827 -2.553 4.064 1.00 84.56 379 GLU A N 1
ATOM 3011 C CA . GLU A 1 379 ? 16.328 -2.965 5.377 1.00 84.56 379 GLU A CA 1
ATOM 3012 C C . GLU A 1 379 ? 15.488 -1.855 6.026 1.00 84.56 379 GLU A C 1
ATOM 3014 O O . GLU A 1 379 ? 14.408 -2.110 6.558 1.00 84.56 379 GLU A O 1
ATOM 3019 N N . GLY A 1 380 ? 15.911 -0.592 5.897 1.00 85.81 380 GLY A N 1
ATOM 3020 C CA . GLY A 1 380 ? 15.109 0.545 6.349 1.00 85.81 380 GLY A CA 1
ATOM 3021 C C . GLY A 1 380 ? 13.769 0.677 5.615 1.00 85.81 380 GLY A C 1
ATOM 3022 O O . GLY A 1 380 ? 12.749 0.921 6.259 1.00 85.81 380 GLY A O 1
ATOM 3023 N N . ILE A 1 381 ? 13.742 0.466 4.292 1.00 83.56 381 ILE A N 1
ATOM 3024 C CA . ILE A 1 381 ? 12.498 0.439 3.501 1.00 83.56 381 ILE A CA 1
ATOM 3025 C C . ILE A 1 381 ? 11.586 -0.691 3.968 1.00 83.56 381 ILE A C 1
ATOM 3027 O O . ILE A 1 381 ? 10.392 -0.461 4.140 1.00 83.56 381 ILE A O 1
ATOM 3031 N N . ASN A 1 382 ? 12.133 -1.886 4.206 1.00 81.62 382 ASN A N 1
ATOM 3032 C CA . ASN A 1 382 ? 11.370 -3.026 4.709 1.00 81.62 382 ASN A CA 1
ATOM 3033 C C . ASN A 1 382 ? 10.731 -2.704 6.073 1.00 81.62 382 ASN A C 1
ATOM 3035 O O . ASN A 1 382 ? 9.537 -2.927 6.271 1.00 81.62 382 ASN A O 1
ATOM 3039 N N . GLY A 1 383 ? 11.489 -2.074 6.979 1.00 80.38 383 GLY A N 1
ATOM 3040 C CA . GLY A 1 383 ? 10.984 -1.617 8.274 1.00 80.38 383 GLY A CA 1
ATOM 3041 C C . GLY A 1 383 ? 9.867 -0.569 8.173 1.00 80.38 383 GLY A C 1
ATOM 3042 O O . GLY A 1 383 ? 8.898 -0.642 8.927 1.00 80.38 383 GLY A O 1
ATOM 3043 N N . ILE A 1 384 ? 9.966 0.382 7.238 1.00 84.00 384 ILE A N 1
ATOM 3044 C CA . ILE A 1 384 ? 8.921 1.394 6.985 1.00 84.00 384 ILE A CA 1
ATOM 3045 C C . ILE A 1 384 ? 7.691 0.762 6.311 1.00 84.00 384 ILE A C 1
ATOM 3047 O O . ILE A 1 384 ? 6.559 1.098 6.645 1.00 84.00 384 ILE A O 1
ATOM 3051 N N . ALA A 1 385 ? 7.882 -0.183 5.390 1.00 79.56 385 ALA A N 1
ATOM 3052 C CA . ALA A 1 385 ? 6.780 -0.895 4.746 1.00 79.56 385 ALA A CA 1
ATOM 3053 C C . ALA A 1 385 ? 5.963 -1.723 5.751 1.00 79.56 385 ALA A C 1
ATOM 3055 O O . ALA A 1 385 ? 4.735 -1.746 5.674 1.00 79.56 385 ALA A O 1
ATOM 3056 N N . GLY A 1 386 ? 6.625 -2.337 6.736 1.00 76.94 386 GLY A N 1
ATOM 3057 C CA . GLY A 1 386 ? 5.953 -3.065 7.813 1.00 76.94 386 GLY A CA 1
ATOM 3058 C C . GLY A 1 386 ? 5.044 -2.182 8.675 1.00 76.94 386 GLY A C 1
ATOM 3059 O O . GLY A 1 386 ? 3.968 -2.625 9.073 1.00 76.94 386 GLY A O 1
ATOM 3060 N N . THR A 1 387 ? 5.424 -0.923 8.929 1.00 80.75 387 THR A N 1
ATOM 3061 C CA . THR A 1 387 ? 4.595 0.004 9.722 1.00 80.75 387 THR A CA 1
ATOM 3062 C C . THR A 1 387 ? 3.415 0.573 8.939 1.00 80.75 387 THR A C 1
ATOM 3064 O O . THR A 1 387 ? 2.374 0.852 9.534 1.00 80.75 387 THR A O 1
ATOM 3067 N N . LEU A 1 388 ? 3.525 0.682 7.608 1.00 80.06 388 LEU A N 1
ATOM 3068 C CA . LEU A 1 388 ? 2.407 1.074 6.742 1.00 80.06 388 LEU A CA 1
ATOM 3069 C C . LEU A 1 388 ? 1.208 0.133 6.878 1.00 80.06 388 LEU A C 1
ATOM 3071 O O . LEU A 1 388 ? 0.074 0.597 6.797 1.00 80.06 388 LEU A O 1
ATOM 3075 N N . TYR A 1 389 ? 1.432 -1.160 7.119 1.00 77.19 389 TYR A N 1
ATOM 3076 C CA . TYR A 1 389 ? 0.328 -2.092 7.330 1.00 77.19 389 TYR A CA 1
ATOM 3077 C C . TYR A 1 389 ? -0.512 -1.727 8.555 1.00 77.19 389 TYR A C 1
ATOM 3079 O O . TYR A 1 389 ? -1.725 -1.594 8.431 1.00 77.19 389 TYR A O 1
ATOM 3087 N N . SER A 1 390 ? 0.128 -1.522 9.714 1.00 76.88 390 SER A N 1
ATOM 3088 C CA . SER A 1 390 ? -0.569 -1.169 10.960 1.00 76.88 390 SER A CA 1
ATOM 3089 C C . SER A 1 390 ? -1.403 0.103 10.800 1.00 76.88 390 SER A C 1
ATOM 3091 O O . SER A 1 390 ? -2.492 0.219 11.353 1.00 76.88 390 SER A O 1
ATOM 3093 N N . ILE A 1 391 ? -0.915 1.033 9.979 1.00 77.56 391 ILE A N 1
ATOM 3094 C CA . ILE A 1 391 ? -1.612 2.269 9.623 1.00 77.56 391 ILE A CA 1
ATOM 3095 C C . ILE A 1 391 ? -2.829 2.003 8.732 1.00 77.56 391 ILE A C 1
ATOM 3097 O O . ILE A 1 391 ? -3.868 2.623 8.920 1.00 77.56 391 ILE A O 1
ATOM 3101 N N . ILE A 1 392 ? -2.715 1.098 7.761 1.00 74.19 392 ILE A N 1
ATOM 3102 C CA . ILE A 1 392 ? -3.815 0.754 6.850 1.00 74.19 392 ILE A CA 1
ATOM 3103 C C . ILE A 1 392 ? -4.905 -0.049 7.570 1.00 74.19 392 ILE A C 1
ATOM 3105 O O . ILE A 1 392 ? -6.081 0.104 7.241 1.00 74.19 392 ILE A O 1
ATOM 3109 N N . SER A 1 393 ? -4.532 -0.880 8.548 1.00 73.00 393 SER A N 1
ATOM 3110 C CA . SER A 1 393 ? -5.483 -1.597 9.405 1.00 73.00 393 SER A CA 1
ATOM 3111 C C . SER A 1 393 ? -6.131 -0.704 10.464 1.00 73.00 393 SER A C 1
ATOM 3113 O O . SER A 1 393 ? -7.160 -1.078 11.019 1.00 73.00 393 SER A O 1
ATOM 3115 N N . ALA A 1 394 ? -5.541 0.457 10.765 1.00 72.75 394 ALA A N 1
ATOM 3116 C CA . ALA A 1 394 ? -6.106 1.382 11.731 1.00 72.75 394 ALA A CA 1
ATOM 3117 C C . ALA A 1 394 ? -7.334 2.114 11.146 1.00 72.75 394 ALA A C 1
ATOM 3119 O O . ALA A 1 394 ? -7.333 2.522 9.979 1.00 72.75 394 ALA A O 1
ATOM 3120 N N . PRO A 1 395 ? -8.390 2.319 11.948 1.00 63.81 395 PRO A N 1
ATOM 3121 C CA . PRO A 1 395 ? -9.549 3.096 11.531 1.00 63.81 395 PRO A CA 1
ATOM 3122 C C . PRO A 1 395 ? -9.178 4.570 11.313 1.00 63.81 395 PRO A C 1
ATOM 3124 O O . PRO A 1 395 ? -8.535 5.190 12.155 1.00 63.81 395 PRO A O 1
ATOM 3127 N N . GLY A 1 396 ? -9.618 5.141 10.187 1.00 61.59 396 GLY A N 1
ATOM 3128 C CA . GLY A 1 396 ? -9.426 6.562 9.872 1.00 61.59 396 GLY A CA 1
ATOM 3129 C C . GLY A 1 396 ? -8.069 6.886 9.236 1.00 61.59 396 GLY A C 1
ATOM 3130 O O . GLY A 1 396 ? -7.147 7.366 9.888 1.00 61.59 396 GLY A O 1
ATOM 3131 N N . LEU A 1 397 ? -7.963 6.692 7.917 1.00 62.22 397 LEU A N 1
ATOM 3132 C CA . LEU A 1 397 ? -6.835 7.180 7.114 1.00 62.22 397 LEU A CA 1
ATOM 3133 C C . LEU A 1 397 ? -7.016 8.678 6.825 1.00 62.22 397 LEU A C 1
ATOM 3135 O O . LEU A 1 397 ? -7.634 9.070 5.835 1.00 62.22 397 LEU A O 1
ATOM 3139 N N . GLU A 1 398 ? -6.495 9.524 7.709 1.00 64.50 398 GLU A N 1
ATOM 3140 C CA . GLU A 1 398 ? -6.566 10.977 7.549 1.00 64.50 398 GLU A CA 1
ATOM 3141 C C . GLU A 1 398 ? -5.471 11.538 6.620 1.00 64.50 398 GLU A C 1
ATOM 3143 O O . GLU A 1 398 ? -4.408 10.949 6.407 1.00 64.50 398 GLU A O 1
ATOM 3148 N N . GLY A 1 399 ? -5.706 12.747 6.096 1.00 71.25 399 GLY A N 1
ATOM 3149 C CA . GLY A 1 399 ? -4.758 13.474 5.241 1.00 71.25 399 GLY A CA 1
ATOM 3150 C C . GLY A 1 399 ? -3.324 13.610 5.793 1.00 71.25 399 GLY A C 1
ATOM 3151 O O . GLY A 1 399 ? -2.384 13.438 5.010 1.00 71.25 399 GLY A O 1
ATOM 3152 N N . PRO A 1 400 ? -3.104 13.861 7.104 1.00 74.44 400 PRO A N 1
ATOM 3153 C CA . PRO A 1 400 ? -1.760 13.933 7.685 1.00 74.44 400 PRO A CA 1
ATOM 3154 C C . PRO A 1 400 ? -0.967 12.628 7.551 1.00 74.44 400 PRO A C 1
ATOM 3156 O O . PRO A 1 400 ? 0.240 12.658 7.313 1.00 74.44 400 PRO A O 1
ATOM 3159 N N . VAL A 1 401 ? -1.639 11.479 7.644 1.00 76.44 401 VAL A N 1
ATOM 3160 C CA . VAL A 1 401 ? -1.009 10.160 7.505 1.00 76.44 401 VAL A CA 1
ATOM 3161 C C . VAL A 1 401 ? -0.480 9.980 6.085 1.00 76.44 401 VAL A C 1
ATOM 3163 O O . VAL A 1 401 ? 0.686 9.639 5.896 1.00 76.44 401 VAL A O 1
ATOM 3166 N N . VAL A 1 402 ? -1.294 10.306 5.078 1.00 79.00 402 VAL A N 1
ATOM 3167 C CA . VAL A 1 402 ? -0.892 10.244 3.663 1.00 79.00 402 VAL A CA 1
ATOM 3168 C C . VAL A 1 402 ? 0.293 11.172 3.378 1.00 79.00 402 VAL A C 1
ATOM 3170 O O . VAL A 1 402 ? 1.231 10.783 2.681 1.00 79.00 402 VAL A O 1
ATOM 3173 N N . ALA A 1 403 ? 0.298 12.377 3.954 1.00 83.31 403 ALA A N 1
ATOM 3174 C CA . ALA A 1 403 ? 1.416 13.307 3.819 1.00 83.31 403 ALA A CA 1
ATOM 3175 C C . ALA A 1 403 ? 2.717 12.741 4.415 1.00 83.31 403 ALA A C 1
ATOM 3177 O O . ALA A 1 403 ? 3.778 12.860 3.797 1.00 83.31 403 ALA A O 1
ATOM 3178 N N . ASN A 1 404 ? 2.641 12.068 5.566 1.00 83.50 404 ASN A N 1
ATOM 3179 C CA . ASN A 1 404 ? 3.801 11.424 6.182 1.00 83.50 404 ASN A CA 1
ATOM 3180 C C . ASN A 1 404 ? 4.340 10.252 5.350 1.00 83.50 404 ASN A C 1
ATOM 3182 O O . ASN A 1 404 ? 5.558 10.109 5.245 1.00 83.50 404 ASN A O 1
ATOM 3186 N N . ILE A 1 405 ? 3.467 9.463 4.710 1.00 83.50 405 ILE A N 1
ATOM 3187 C CA . ILE A 1 405 ? 3.871 8.390 3.779 1.00 83.50 405 ILE A CA 1
ATOM 3188 C C . ILE A 1 405 ? 4.712 8.975 2.641 1.00 83.50 405 ILE A C 1
ATOM 3190 O O . ILE A 1 405 ? 5.815 8.505 2.358 1.00 83.50 405 ILE A O 1
ATOM 3194 N N . ILE A 1 406 ? 4.204 10.040 2.016 1.00 85.81 406 ILE A N 1
ATOM 3195 C CA . ILE A 1 406 ? 4.873 10.717 0.902 1.00 85.81 406 ILE A CA 1
ATOM 3196 C C . ILE A 1 406 ? 6.211 11.310 1.365 1.00 85.81 406 ILE A C 1
ATOM 3198 O O . ILE A 1 406 ? 7.232 11.123 0.702 1.00 85.81 406 ILE A O 1
ATOM 3202 N N . CYS A 1 407 ? 6.227 11.976 2.522 1.00 88.81 407 CYS A N 1
ATOM 3203 C CA . CYS A 1 407 ? 7.432 12.563 3.106 1.00 88.81 407 CYS A CA 1
ATOM 3204 C C . CYS A 1 407 ? 8.506 11.502 3.396 1.00 88.81 407 CYS A C 1
ATOM 3206 O O . CYS A 1 407 ? 9.663 11.679 3.016 1.00 88.81 407 CYS A O 1
ATOM 3208 N N . SER A 1 408 ? 8.121 10.367 3.988 1.00 86.56 408 SER A N 1
ATOM 3209 C CA . SER A 1 408 ? 9.027 9.246 4.263 1.00 86.56 408 SER A CA 1
ATOM 3210 C C . SER A 1 408 ? 9.647 8.683 2.979 1.00 86.56 408 SER A C 1
ATOM 3212 O O . SER A 1 408 ? 10.867 8.520 2.896 1.00 86.56 408 SER A O 1
ATOM 3214 N N . GLY A 1 409 ? 8.838 8.500 1.927 1.00 86.62 409 GLY A N 1
ATOM 3215 C CA . GLY A 1 409 ? 9.325 8.091 0.607 1.00 86.62 409 GLY A CA 1
ATOM 3216 C C . GLY A 1 409 ? 10.350 9.069 0.026 1.00 86.62 409 GLY A C 1
ATOM 3217 O O . GLY A 1 409 ? 11.410 8.647 -0.441 1.00 86.62 409 GLY A O 1
ATOM 3218 N N . PHE A 1 410 ? 10.086 10.377 0.113 1.00 89.50 410 PHE A N 1
ATOM 3219 C CA . PHE A 1 410 ? 11.044 11.400 -0.314 1.00 89.50 410 PHE A CA 1
ATOM 3220 C C . PHE A 1 410 ? 12.341 11.357 0.493 1.00 89.50 410 PHE A C 1
ATOM 3222 O O . PHE A 1 410 ? 13.408 11.434 -0.109 1.00 89.50 410 PHE A O 1
ATOM 3229 N N . ILE A 1 411 ? 12.282 11.205 1.819 1.00 90.00 411 ILE A N 1
ATOM 3230 C CA . ILE A 1 411 ? 13.482 11.130 2.667 1.00 90.00 411 ILE A CA 1
ATOM 3231 C C . ILE A 1 411 ? 14.372 9.966 2.228 1.00 90.00 411 ILE A C 1
ATOM 3233 O O . ILE A 1 411 ? 15.556 10.173 1.967 1.00 90.00 411 ILE A O 1
ATOM 3237 N N . VAL A 1 412 ? 13.806 8.763 2.093 1.00 87.06 412 VAL A N 1
ATOM 3238 C CA . VAL A 1 412 ? 14.544 7.564 1.663 1.00 87.06 412 VAL A CA 1
ATOM 3239 C C . VAL A 1 412 ? 15.170 7.768 0.283 1.00 87.06 412 VAL A C 1
ATOM 3241 O O . VAL A 1 412 ? 16.340 7.452 0.062 1.00 87.06 412 VAL A O 1
ATOM 3244 N N . TYR A 1 413 ? 14.406 8.334 -0.646 1.00 86.12 413 TYR A N 1
ATOM 3245 C CA . TYR A 1 413 ? 14.864 8.557 -2.008 1.00 86.12 413 TYR A CA 1
ATOM 3246 C C . TYR A 1 413 ? 15.957 9.624 -2.112 1.00 86.12 413 TYR A C 1
ATOM 3248 O O . TYR A 1 413 ? 16.976 9.402 -2.766 1.00 86.12 413 TYR A O 1
ATOM 3256 N N . PHE A 1 414 ? 15.791 10.764 -1.438 1.00 87.69 414 PHE A N 1
ATOM 3257 C CA . PHE A 1 414 ? 16.817 11.803 -1.386 1.00 87.69 414 PHE A CA 1
ATOM 3258 C C . PHE A 1 414 ? 18.075 11.315 -0.676 1.00 87.69 414 PHE A C 1
ATOM 3260 O O . PHE A 1 414 ? 19.171 11.686 -1.084 1.00 87.69 414 PHE A O 1
ATOM 3267 N N . LEU A 1 415 ? 17.944 10.459 0.339 1.00 87.75 415 LEU A N 1
ATOM 3268 C CA . LEU A 1 415 ? 19.087 9.852 1.013 1.00 87.75 415 LEU A CA 1
ATOM 3269 C C . LEU A 1 415 ? 19.905 8.982 0.050 1.00 87.75 415 LEU A C 1
ATOM 3271 O O . LEU A 1 415 ? 21.125 9.134 -0.023 1.00 87.75 415 LEU A O 1
ATOM 3275 N N . ALA A 1 416 ? 19.233 8.136 -0.737 1.00 82.31 416 ALA A N 1
ATOM 3276 C CA . ALA A 1 416 ? 19.876 7.347 -1.784 1.00 82.31 416 ALA A CA 1
ATOM 3277 C C . ALA A 1 416 ? 20.512 8.253 -2.854 1.00 82.31 416 ALA A C 1
ATOM 3279 O O . ALA A 1 416 ? 21.697 8.122 -3.162 1.00 82.31 416 ALA A O 1
ATOM 3280 N N . TYR A 1 417 ? 19.761 9.237 -3.354 1.00 82.44 417 TYR A N 1
ATOM 3281 C CA . TYR A 1 417 ? 20.235 10.186 -4.361 1.00 82.44 417 TYR A CA 1
ATOM 3282 C C . TYR A 1 417 ? 21.481 10.958 -3.898 1.00 82.44 417 TYR A C 1
ATOM 3284 O O . TYR A 1 417 ? 22.473 11.029 -4.620 1.00 82.44 417 TYR A O 1
ATOM 3292 N N . LEU A 1 418 ? 21.477 11.499 -2.676 1.00 82.06 418 LEU A N 1
ATOM 3293 C CA . LEU A 1 418 ? 22.615 12.235 -2.120 1.00 82.06 418 LEU A CA 1
ATOM 3294 C C . LEU A 1 418 ? 23.840 11.344 -1.912 1.00 82.06 418 LEU A C 1
ATOM 3296 O O . LEU A 1 418 ? 24.962 11.808 -2.114 1.00 82.06 418 LEU A O 1
ATOM 3300 N N . TYR A 1 419 ? 23.648 10.083 -1.523 1.00 80.38 419 TYR A N 1
ATOM 3301 C CA . TYR A 1 419 ? 24.759 9.156 -1.336 1.00 80.38 419 TYR A CA 1
ATOM 3302 C C . TYR A 1 419 ? 25.418 8.778 -2.667 1.00 80.38 419 TYR A C 1
ATOM 3304 O O . TYR A 1 419 ? 26.636 8.896 -2.809 1.00 80.38 419 TYR A O 1
ATOM 3312 N N . PHE A 1 420 ? 24.622 8.356 -3.651 1.00 76.62 420 PHE A N 1
ATOM 3313 C CA . PHE A 1 420 ? 25.160 7.837 -4.906 1.00 76.62 420 PHE A CA 1
ATOM 3314 C C . PHE A 1 420 ? 25.509 8.923 -5.931 1.00 76.62 420 PHE A C 1
ATOM 3316 O O . PHE A 1 420 ? 26.427 8.729 -6.727 1.00 76.62 420 PHE A O 1
ATOM 3323 N N . GLU A 1 421 ? 24.821 10.066 -5.918 1.00 72.25 421 GLU A N 1
ATOM 3324 C CA . GLU A 1 421 ? 25.010 11.150 -6.898 1.00 72.25 421 GLU A CA 1
ATOM 3325 C C . GLU A 1 421 ? 25.556 12.449 -6.305 1.00 72.25 421 GLU A C 1
ATOM 3327 O O . GLU A 1 421 ? 25.818 13.407 -7.034 1.00 72.25 421 GLU A O 1
ATOM 3332 N N . GLY A 1 422 ? 25.761 12.506 -4.987 1.00 65.69 422 GLY A N 1
ATOM 3333 C CA . GLY A 1 422 ? 26.222 13.713 -4.308 1.00 65.69 422 GLY A CA 1
ATOM 3334 C C . GLY A 1 422 ? 27.592 14.223 -4.787 1.00 65.69 422 GLY A C 1
ATOM 3335 O O . GLY A 1 422 ? 28.337 13.509 -5.459 1.00 65.69 422 GLY A O 1
ATOM 3336 N N . PRO A 1 423 ? 27.993 15.450 -4.406 1.00 53.59 423 PRO A N 1
ATOM 3337 C CA . PRO A 1 423 ? 29.185 16.137 -4.930 1.00 53.59 423 PRO A CA 1
ATOM 3338 C C . PRO A 1 423 ? 30.516 15.371 -4.785 1.00 53.59 423 PRO A C 1
ATOM 3340 O O . PRO A 1 423 ? 31.440 15.593 -5.565 1.00 53.59 423 PRO A O 1
ATOM 3343 N N . SER A 1 424 ? 30.610 14.450 -3.818 1.00 48.25 424 SER A N 1
ATOM 3344 C CA . SER A 1 424 ? 31.784 13.590 -3.576 1.00 48.25 424 SER A CA 1
ATOM 3345 C C . SER A 1 424 ? 31.794 12.279 -4.377 1.00 48.25 424 SER A C 1
ATOM 3347 O O . SER A 1 424 ? 32.784 11.548 -4.337 1.00 48.25 424 SER A O 1
ATOM 3349 N N . SER A 1 425 ? 30.735 11.966 -5.129 1.00 49.16 425 SER A N 1
ATOM 3350 C CA . SER A 1 425 ? 30.612 10.736 -5.932 1.00 49.16 425 SER A CA 1
ATOM 3351 C C . SER A 1 425 ? 31.494 10.734 -7.189 1.00 49.16 425 SER A C 1
ATOM 3353 O O . SER A 1 425 ? 31.609 9.717 -7.874 1.00 49.16 425 SER A O 1
ATOM 3355 N N . GLY A 1 426 ? 32.187 11.838 -7.489 1.00 47.88 426 GLY A N 1
ATOM 3356 C CA . GLY A 1 426 ? 33.057 11.968 -8.655 1.00 47.88 426 GLY A CA 1
ATOM 3357 C C . GLY A 1 426 ? 34.253 11.014 -8.634 1.00 47.88 426 GLY A C 1
ATOM 3358 O O . GLY A 1 426 ? 35.296 11.401 -8.130 1.00 47.88 426 GLY A O 1
ATOM 3359 N N . HIS A 1 427 ? 34.084 9.807 -9.195 1.00 50.19 427 HIS A N 1
ATOM 3360 C CA . HIS A 1 427 ? 34.962 8.994 -10.072 1.00 50.19 427 HIS A CA 1
ATOM 3361 C C . HIS A 1 427 ? 36.496 9.011 -9.901 1.00 50.19 427 HIS A C 1
ATOM 3363 O O . HIS A 1 427 ? 37.221 8.559 -10.782 1.00 50.19 427 HIS A O 1
ATOM 3369 N N . VAL A 1 428 ? 37.025 9.526 -8.802 1.00 48.94 428 VAL A N 1
ATOM 3370 C CA . VAL A 1 428 ? 38.444 9.496 -8.481 1.00 48.94 428 VAL A CA 1
ATOM 3371 C C . VAL A 1 428 ? 38.566 8.497 -7.351 1.00 48.94 428 VAL A C 1
ATOM 3373 O O . VAL A 1 428 ? 38.288 8.817 -6.193 1.00 48.94 428 VAL A O 1
ATOM 3376 N N . ASP A 1 429 ? 38.932 7.263 -7.695 1.00 53.50 429 ASP A N 1
ATOM 3377 C CA . ASP A 1 429 ? 39.521 6.387 -6.693 1.00 53.50 429 ASP A CA 1
ATOM 3378 C C . ASP A 1 429 ? 40.660 7.179 -6.042 1.00 53.50 429 ASP A C 1
ATOM 3380 O O . ASP A 1 429 ? 41.485 7.757 -6.759 1.00 53.50 429 ASP A O 1
ATOM 3384 N N . PRO A 1 430 ? 40.670 7.322 -4.704 1.00 55.09 430 PRO A N 1
ATOM 3385 C CA . PRO A 1 430 ? 41.674 8.127 -4.035 1.00 55.09 430 PRO A CA 1
ATOM 3386 C C . PRO A 1 430 ? 43.044 7.581 -4.425 1.00 55.09 430 PRO A C 1
ATOM 3388 O O . PRO A 1 430 ? 43.379 6.446 -4.082 1.00 55.09 430 PRO A O 1
ATOM 3391 N N . ASN A 1 431 ? 43.785 8.395 -5.181 1.00 50.69 431 ASN A N 1
ATOM 3392 C CA . ASN A 1 431 ? 45.058 8.026 -5.782 1.00 50.69 431 ASN A CA 1
ATOM 3393 C C . ASN A 1 431 ? 45.978 7.414 -4.708 1.00 50.69 431 ASN A C 1
ATOM 3395 O O . ASN A 1 431 ? 46.284 8.070 -3.709 1.00 50.69 431 ASN A O 1
ATOM 3399 N N . ASP A 1 432 ? 46.304 6.134 -4.898 1.00 55.38 432 ASP A N 1
ATOM 3400 C CA . ASP A 1 432 ? 47.355 5.279 -4.319 1.00 55.38 432 ASP A CA 1
ATOM 3401 C C . ASP A 1 432 ? 47.772 5.340 -2.836 1.00 55.38 432 ASP A C 1
ATOM 3403 O O . ASP A 1 432 ? 48.655 4.593 -2.421 1.00 55.38 432 ASP A O 1
ATOM 3407 N N . ALA A 1 433 ? 47.116 6.099 -1.959 1.00 61.41 433 ALA A N 1
ATOM 3408 C CA . ALA A 1 433 ? 47.446 6.070 -0.533 1.00 61.41 433 ALA A CA 1
ATOM 3409 C C . ALA A 1 433 ? 46.550 5.081 0.233 1.00 61.41 433 ALA A C 1
ATOM 3411 O O . ALA A 1 433 ? 45.423 5.415 0.607 1.00 61.41 433 ALA A O 1
ATOM 3412 N N . THR A 1 434 ? 47.074 3.894 0.562 1.00 67.00 434 THR A N 1
ATOM 3413 C CA . THR A 1 434 ? 46.416 2.873 1.411 1.00 67.00 434 THR A CA 1
ATOM 3414 C C . THR A 1 434 ? 45.801 3.472 2.684 1.00 67.00 434 THR A C 1
ATOM 3416 O O . THR A 1 434 ? 44.690 3.120 3.067 1.00 67.00 434 THR A O 1
ATOM 3419 N N . ARG A 1 435 ? 46.458 4.471 3.291 1.00 67.69 435 ARG A N 1
ATOM 3420 C CA . ARG A 1 435 ? 45.952 5.191 4.474 1.00 67.69 435 ARG A CA 1
ATOM 3421 C C . ARG A 1 435 ? 44.677 5.993 4.200 1.00 67.69 435 ARG A C 1
ATOM 3423 O O . ARG A 1 435 ? 43.780 5.994 5.031 1.00 67.69 435 ARG A O 1
ATOM 3430 N N . ARG A 1 436 ? 44.552 6.639 3.034 1.00 69.31 436 ARG A N 1
ATOM 3431 C CA . ARG A 1 436 ? 43.336 7.384 2.657 1.00 69.31 436 ARG A CA 1
ATOM 3432 C C . ARG A 1 436 ? 42.151 6.446 2.446 1.00 69.31 436 ARG A C 1
ATOM 3434 O O . ARG A 1 436 ? 41.053 6.783 2.870 1.00 69.31 436 ARG A O 1
ATOM 3441 N N . LYS A 1 437 ? 42.380 5.260 1.868 1.00 71.38 437 LYS A N 1
ATOM 3442 C CA . LYS A 1 437 ? 41.351 4.211 1.737 1.00 71.38 437 LYS A CA 1
ATOM 3443 C C . LYS A 1 437 ? 40.851 3.744 3.113 1.00 71.38 437 LYS A C 1
ATOM 3445 O O . LYS A 1 437 ? 39.648 3.611 3.303 1.00 71.38 437 LYS A O 1
ATOM 3450 N N . VAL A 1 438 ? 41.756 3.579 4.083 1.00 77.12 438 VAL A N 1
ATOM 3451 C CA . VAL A 1 438 ? 41.410 3.209 5.469 1.00 77.12 438 VAL A CA 1
ATOM 3452 C C . VAL A 1 438 ? 40.669 4.333 6.204 1.00 77.12 438 VAL A C 1
ATOM 3454 O O . VAL A 1 438 ? 39.655 4.061 6.836 1.00 77.12 438 VAL A O 1
ATOM 3457 N N . TYR A 1 439 ? 41.103 5.595 6.095 1.00 80.19 439 TYR A N 1
ATOM 3458 C CA . TYR A 1 439 ? 40.364 6.722 6.688 1.00 80.19 439 TYR A CA 1
ATOM 3459 C C . TYR A 1 439 ? 38.975 6.895 6.075 1.00 80.19 439 TYR A C 1
ATOM 3461 O O . TYR A 1 439 ? 38.020 7.180 6.791 1.00 80.19 439 TYR A O 1
ATOM 3469 N N . TRP A 1 440 ? 38.849 6.688 4.764 1.00 77.31 440 TRP A N 1
ATOM 3470 C CA . TRP A 1 440 ? 37.558 6.727 4.087 1.00 77.31 440 TRP A CA 1
ATOM 3471 C C . TRP A 1 440 ? 36.625 5.618 4.587 1.00 77.31 440 TRP A C 1
ATOM 3473 O O . TRP A 1 440 ? 35.470 5.892 4.892 1.00 77.31 440 TRP A O 1
ATOM 3483 N N . LEU A 1 441 ? 37.145 4.399 4.770 1.00 81.56 441 LEU A N 1
ATOM 3484 C CA . LEU A 1 441 ? 36.403 3.295 5.382 1.00 81.56 441 LEU A CA 1
ATOM 3485 C C . LEU A 1 441 ? 35.974 3.612 6.825 1.00 81.56 441 LEU A C 1
ATOM 3487 O O . LEU A 1 441 ? 34.824 3.384 7.185 1.00 81.56 441 LEU A O 1
ATOM 3491 N N . LEU A 1 442 ? 36.876 4.169 7.641 1.00 85.19 442 LEU A N 1
ATOM 3492 C CA . LEU A 1 442 ? 36.582 4.534 9.031 1.00 85.19 442 LEU A CA 1
ATOM 3493 C C . LEU A 1 442 ? 35.524 5.637 9.143 1.00 85.19 442 LEU A C 1
ATOM 3495 O O . LEU A 1 442 ? 34.717 5.584 10.060 1.00 85.19 442 LEU A O 1
ATOM 3499 N N . LEU A 1 443 ? 35.506 6.609 8.225 1.00 85.44 443 LEU A N 1
ATOM 3500 C CA . LEU A 1 443 ? 34.484 7.665 8.171 1.00 85.44 443 LEU A CA 1
ATOM 3501 C C . LEU A 1 443 ? 33.151 7.183 7.583 1.00 85.44 443 LEU A C 1
ATOM 3503 O O . LEU A 1 443 ? 32.108 7.766 7.873 1.00 85.44 443 LEU A O 1
ATOM 3507 N N . HIS A 1 444 ? 33.168 6.114 6.787 1.00 84.31 444 HIS A N 1
ATOM 3508 C CA . HIS A 1 444 ? 31.953 5.498 6.254 1.00 84.31 444 HIS A CA 1
ATOM 3509 C C . HIS A 1 444 ? 31.117 4.848 7.369 1.00 84.31 444 HIS A C 1
ATOM 3511 O O . HIS A 1 444 ? 29.898 4.965 7.375 1.00 84.31 444 HIS A O 1
ATOM 3517 N N . LEU A 1 445 ? 31.762 4.267 8.384 1.00 86.19 445 LEU A N 1
ATOM 3518 C CA . LEU A 1 445 ? 31.080 3.645 9.525 1.00 86.19 445 LEU A CA 1
ATOM 3519 C C . LEU A 1 445 ? 30.147 4.593 10.319 1.00 86.19 445 LEU A C 1
ATOM 3521 O O . LEU A 1 445 ? 28.968 4.262 10.449 1.00 86.19 445 LEU A O 1
ATOM 3525 N N . PRO A 1 446 ? 30.587 5.760 10.837 1.00 91.19 446 PRO A N 1
ATOM 3526 C CA . PRO A 1 446 ? 29.683 6.688 11.516 1.00 91.19 446 PRO A CA 1
ATOM 3527 C C . PRO A 1 446 ? 28.616 7.242 10.566 1.00 91.19 446 PRO A C 1
ATOM 3529 O O . PRO A 1 446 ? 27.497 7.497 10.994 1.00 91.19 446 PRO A O 1
ATOM 3532 N N . PHE A 1 447 ? 28.920 7.375 9.272 1.00 87.62 447 PHE A N 1
ATOM 3533 C CA . PHE A 1 447 ? 27.931 7.767 8.271 1.00 87.62 447 PHE A CA 1
ATOM 3534 C C . PHE A 1 447 ? 26.823 6.711 8.099 1.00 87.62 447 PHE A C 1
ATOM 3536 O O . PHE A 1 447 ? 25.644 7.062 8.119 1.00 87.62 447 PHE A O 1
ATOM 3543 N N . LEU A 1 448 ? 27.176 5.424 8.009 1.00 88.00 448 LEU A N 1
ATOM 3544 C CA . LEU A 1 448 ? 26.203 4.326 7.993 1.00 88.00 448 LEU A CA 1
ATOM 3545 C C . LEU A 1 448 ? 25.361 4.301 9.264 1.00 88.00 448 LEU A C 1
ATOM 3547 O O . LEU A 1 448 ? 24.147 4.139 9.183 1.00 88.00 448 LEU A O 1
ATOM 3551 N N . LEU A 1 449 ? 25.984 4.505 10.427 1.00 90.44 449 LEU A N 1
ATOM 3552 C CA . LEU A 1 449 ? 25.262 4.583 11.693 1.00 90.44 449 LEU A CA 1
ATOM 3553 C C . LEU A 1 449 ? 24.234 5.725 11.678 1.00 90.44 449 LEU A C 1
ATOM 3555 O O . LEU A 1 449 ? 23.088 5.514 12.066 1.00 90.44 449 LEU A O 1
ATOM 3559 N N . CYS A 1 450 ? 24.602 6.905 11.169 1.00 92.00 450 CYS A N 1
ATOM 3560 C CA . CYS A 1 450 ? 23.671 8.023 11.006 1.00 92.00 450 CYS A CA 1
ATOM 3561 C C . CYS A 1 450 ? 22.505 7.687 10.063 1.00 92.00 450 CYS A C 1
ATOM 3563 O O . CYS A 1 450 ? 21.372 8.048 10.366 1.00 92.00 450 CYS A O 1
ATOM 3565 N N . ILE A 1 451 ? 22.755 6.980 8.953 1.00 90.06 451 ILE A N 1
ATOM 3566 C CA . ILE A 1 451 ? 21.695 6.515 8.039 1.00 90.06 451 ILE A CA 1
ATOM 3567 C C . ILE A 1 451 ? 20.729 5.575 8.762 1.00 90.06 451 ILE A C 1
ATOM 3569 O O . ILE A 1 451 ? 19.518 5.767 8.686 1.00 90.06 451 ILE A O 1
ATOM 3573 N N . VAL A 1 452 ? 21.253 4.579 9.478 1.00 90.56 452 VAL A N 1
ATOM 3574 C CA . VAL A 1 452 ? 20.432 3.604 10.211 1.00 90.56 452 VAL A CA 1
ATOM 3575 C C . VAL A 1 452 ? 19.574 4.305 11.263 1.00 90.56 452 VAL A C 1
ATOM 3577 O O . VAL A 1 452 ? 18.365 4.086 11.318 1.00 90.56 452 VAL A O 1
ATOM 3580 N N . LEU A 1 453 ? 20.174 5.194 12.062 1.00 91.75 453 LEU A N 1
ATOM 3581 C CA . LEU A 1 453 ? 19.455 5.958 13.082 1.00 91.75 453 LEU A CA 1
ATOM 3582 C C . LEU A 1 453 ? 18.407 6.895 12.472 1.00 91.75 453 LEU A C 1
ATOM 3584 O O . LEU A 1 453 ? 17.324 7.031 13.036 1.00 91.75 453 LEU A O 1
ATOM 3588 N N . LEU A 1 454 ? 18.686 7.501 11.314 1.00 92.00 454 LEU A N 1
ATOM 3589 C CA . LEU A 1 454 ? 17.717 8.326 10.593 1.00 92.00 454 LEU A CA 1
ATOM 3590 C C . LEU A 1 454 ? 16.515 7.494 10.132 1.00 92.00 454 LEU A C 1
ATOM 3592 O O . LEU A 1 454 ? 15.382 7.897 10.373 1.00 92.00 454 LEU A O 1
ATOM 3596 N N . LEU A 1 455 ? 16.741 6.334 9.510 1.00 89.56 455 LEU A N 1
ATOM 3597 C CA . LEU A 1 455 ? 15.662 5.456 9.035 1.00 89.56 455 LEU A CA 1
ATOM 3598 C C . LEU A 1 455 ? 14.813 4.928 10.198 1.00 89.56 455 LEU A C 1
ATOM 3600 O O . LEU A 1 455 ? 13.584 4.938 10.121 1.00 89.56 455 LEU A O 1
ATOM 3604 N N . GLN A 1 456 ? 15.447 4.547 11.309 1.00 89.38 456 GLN A N 1
ATOM 3605 C CA . GLN A 1 456 ? 14.741 4.142 12.525 1.00 89.38 456 GLN A CA 1
ATOM 3606 C C . GLN A 1 456 ? 13.970 5.314 13.158 1.00 89.38 456 GLN A C 1
ATOM 3608 O O . GLN A 1 456 ? 12.835 5.139 13.601 1.00 89.38 456 GLN A O 1
ATOM 3613 N N . GLY A 1 457 ? 14.544 6.520 13.156 1.00 89.69 457 GLY A N 1
ATOM 3614 C CA . GLY A 1 457 ? 13.874 7.740 13.605 1.00 89.69 457 GLY A CA 1
ATOM 3615 C C . GLY A 1 457 ? 12.643 8.072 12.759 1.00 89.69 457 GLY A C 1
ATOM 3616 O O . GLY A 1 457 ? 11.581 8.347 13.313 1.00 89.69 457 GLY A O 1
ATOM 3617 N N . VAL A 1 458 ? 12.747 7.965 11.430 1.00 88.56 458 VAL A N 1
ATOM 3618 C CA . VAL A 1 458 ? 11.619 8.137 10.498 1.00 88.56 458 VAL A CA 1
ATOM 3619 C C . VAL A 1 458 ? 10.527 7.108 10.781 1.00 88.56 458 VAL A C 1
ATOM 3621 O O . VAL A 1 458 ? 9.362 7.485 10.878 1.00 88.56 458 VAL A O 1
ATOM 3624 N N . LYS A 1 459 ? 10.886 5.833 10.983 1.00 86.56 459 LYS A N 1
ATOM 3625 C CA . LYS A 1 459 ? 9.931 4.772 11.337 1.00 86.56 459 LYS A CA 1
ATOM 3626 C C . LYS A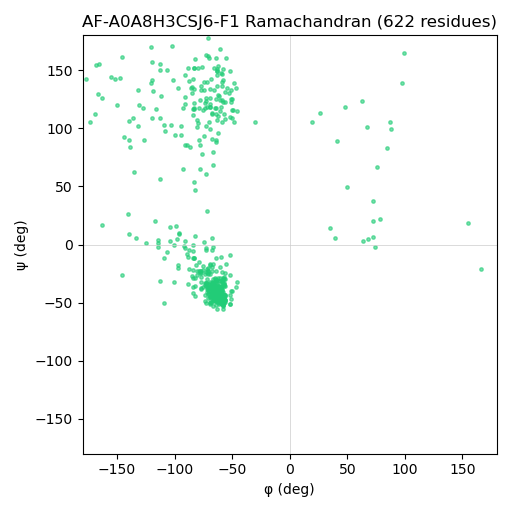 1 459 ? 9.161 5.100 12.622 1.00 86.56 459 LYS A C 1
ATOM 3628 O O . LYS A 1 459 ? 7.933 5.042 12.631 1.00 86.56 459 LYS A O 1
ATOM 3633 N N . ASN A 1 460 ? 9.870 5.476 13.685 1.00 85.69 460 ASN A N 1
ATOM 3634 C CA . ASN A 1 460 ? 9.267 5.781 14.985 1.00 85.69 460 ASN A CA 1
ATOM 3635 C C . ASN A 1 460 ? 8.408 7.051 14.941 1.00 85.69 460 ASN A C 1
ATOM 3637 O O . ASN A 1 460 ? 7.293 7.059 15.458 1.00 85.69 460 ASN A O 1
ATOM 3641 N N . GLN A 1 461 ? 8.886 8.105 14.273 1.00 85.56 461 GLN A N 1
ATOM 3642 C CA . GLN A 1 461 ? 8.119 9.336 14.079 1.00 85.56 461 GLN A CA 1
ATOM 3643 C C . GLN A 1 461 ? 6.837 9.076 13.284 1.00 85.56 461 GLN A C 1
ATOM 3645 O O . GLN A 1 461 ? 5.787 9.655 13.574 1.00 85.56 461 GLN A O 1
ATOM 3650 N N . PHE A 1 462 ? 6.919 8.201 12.283 1.00 83.25 462 PHE A N 1
ATOM 3651 C CA . PHE A 1 462 ? 5.790 7.840 11.444 1.00 83.25 462 PHE A CA 1
ATOM 3652 C C . PHE A 1 462 ? 4.714 7.068 12.218 1.00 83.25 462 PHE A C 1
ATOM 3654 O O . PHE A 1 462 ? 3.535 7.418 12.120 1.00 83.25 462 PHE A O 1
ATOM 3661 N N . LEU A 1 463 ? 5.112 6.099 13.051 1.00 82.94 463 LEU A N 1
ATOM 3662 C CA . LEU A 1 463 ? 4.205 5.393 13.965 1.00 82.94 463 LEU A CA 1
ATOM 3663 C C . LEU A 1 463 ? 3.544 6.352 14.959 1.00 82.94 463 LEU A C 1
ATOM 3665 O O . LEU A 1 463 ? 2.322 6.371 15.067 1.00 82.94 463 LEU A O 1
ATOM 3669 N N . LEU A 1 464 ? 4.338 7.193 15.628 1.00 82.50 464 LEU A N 1
ATOM 3670 C CA . LEU A 1 464 ? 3.835 8.134 16.628 1.00 82.50 464 LEU A CA 1
ATOM 3671 C C . LEU A 1 464 ? 2.835 9.128 16.029 1.00 82.50 464 LEU A C 1
ATOM 3673 O O . LEU A 1 464 ? 1.771 9.358 16.595 1.00 82.50 464 LEU A O 1
ATOM 3677 N N . THR A 1 465 ? 3.159 9.714 14.874 1.00 82.81 465 THR A N 1
ATOM 3678 C CA . THR A 1 465 ? 2.276 10.704 14.240 1.00 82.81 465 THR A CA 1
ATOM 3679 C C . THR A 1 465 ? 0.975 10.059 13.765 1.00 82.81 465 THR A C 1
ATOM 3681 O O . THR A 1 465 ? -0.080 10.675 13.884 1.00 82.81 465 THR A O 1
ATOM 3684 N N . SER A 1 466 ? 1.035 8.817 13.273 1.00 82.00 466 SER A N 1
ATOM 3685 C CA . SER A 1 466 ? -0.158 8.071 12.858 1.00 82.00 466 SER A CA 1
ATOM 3686 C C . SER A 1 466 ? -1.038 7.717 14.056 1.00 82.00 466 SER A C 1
ATOM 3688 O O . SER A 1 466 ? -2.228 8.013 14.033 1.00 82.00 466 SER A O 1
ATOM 3690 N N . PHE A 1 467 ? -0.442 7.208 15.140 1.00 83.00 467 PHE A N 1
ATOM 3691 C CA . PHE A 1 467 ? -1.139 6.945 16.399 1.00 83.00 467 PHE A CA 1
ATOM 3692 C C . PHE A 1 467 ? -1.832 8.199 16.943 1.00 83.00 467 PHE A C 1
ATOM 3694 O O . PHE A 1 467 ? -3.022 8.163 17.242 1.00 83.00 467 PHE A O 1
ATOM 3701 N N . LEU A 1 468 ? -1.118 9.328 17.023 1.00 82.19 468 LEU A N 1
ATOM 3702 C CA . LEU A 1 468 ? -1.677 10.583 17.532 1.00 82.19 468 LEU A CA 1
ATOM 3703 C C . LEU A 1 468 ? -2.788 11.149 16.638 1.00 82.19 468 LEU A C 1
ATOM 3705 O O . LEU A 1 468 ? -3.728 11.741 17.166 1.00 82.19 468 LEU A O 1
ATOM 3709 N N . SER A 1 469 ? -2.694 10.991 15.310 1.00 83.25 469 SER A N 1
ATOM 3710 C CA . SER A 1 469 ? -3.770 11.393 14.390 1.00 83.25 469 SER A CA 1
ATOM 3711 C C . SER A 1 469 ? -5.023 10.568 14.669 1.00 83.25 469 SER A C 1
ATOM 3713 O O . SER A 1 469 ? -6.051 11.131 15.025 1.00 83.25 469 SER A O 1
ATOM 3715 N N . THR A 1 470 ? -4.901 9.237 14.634 1.00 82.38 470 THR A N 1
ATOM 3716 C CA . THR A 1 470 ? -6.016 8.309 14.863 1.00 82.38 470 THR A CA 1
ATOM 3717 C C . THR A 1 470 ? -6.639 8.484 16.250 1.00 82.38 470 THR A C 1
ATOM 3719 O O . THR A 1 470 ? -7.861 8.519 16.377 1.00 82.38 470 THR A O 1
ATOM 3722 N N . ALA A 1 471 ? -5.825 8.665 17.295 1.00 81.38 471 ALA A N 1
ATOM 3723 C CA . ALA A 1 471 ? -6.315 8.894 18.653 1.00 81.38 471 ALA A CA 1
ATOM 3724 C C . ALA A 1 471 ? -7.135 10.192 18.771 1.00 81.38 471 ALA A C 1
ATOM 3726 O O . ALA A 1 471 ? -8.154 10.213 19.461 1.00 81.38 471 ALA A O 1
ATOM 3727 N N . ARG A 1 472 ? -6.732 11.269 18.080 1.00 82.62 472 ARG A N 1
ATOM 3728 C CA . ARG A 1 472 ? -7.490 12.533 18.061 1.00 82.62 472 ARG A CA 1
ATOM 3729 C C . ARG A 1 472 ? -8.823 12.397 17.337 1.00 82.62 472 ARG A C 1
ATOM 3731 O O . ARG A 1 472 ? -9.818 12.912 17.838 1.00 82.62 472 ARG A O 1
ATOM 3738 N N . THR A 1 473 ? -8.849 11.709 16.197 1.00 82.19 473 THR A N 1
ATOM 3739 C CA . THR A 1 473 ? -10.091 11.428 15.461 1.00 82.19 473 THR A CA 1
ATOM 3740 C C . THR A 1 473 ? -11.077 10.689 16.353 1.00 82.19 473 THR A C 1
ATOM 3742 O O . THR A 1 473 ? -12.234 11.075 16.465 1.00 82.19 473 THR A O 1
ATOM 3745 N N . ILE A 1 474 ? -10.585 9.679 17.069 1.00 82.38 474 ILE A N 1
ATOM 3746 C CA . ILE A 1 474 ? -11.403 8.827 17.930 1.00 82.38 474 ILE A CA 1
ATOM 3747 C C . ILE A 1 474 ? -11.942 9.587 19.131 1.00 82.38 474 ILE A C 1
ATOM 3749 O O . ILE A 1 474 ? -13.123 9.461 19.438 1.00 82.38 474 ILE A O 1
ATOM 3753 N N . ALA A 1 475 ? -11.123 10.428 19.763 1.00 81.88 475 ALA A N 1
ATOM 3754 C CA . ALA A 1 475 ? -11.597 11.307 20.826 1.00 81.88 475 ALA A CA 1
ATOM 3755 C C . ALA A 1 475 ? -12.735 12.227 20.338 1.00 81.88 475 ALA A C 1
ATOM 3757 O O . ALA A 1 475 ? -13.749 12.357 21.020 1.00 81.88 475 ALA A O 1
ATOM 3758 N N . GLY A 1 476 ? -12.604 12.807 19.138 1.00 82.69 476 GLY A N 1
ATOM 3759 C CA . GLY A 1 476 ? -13.649 13.645 18.543 1.00 82.69 476 GLY A CA 1
ATOM 3760 C C . GLY A 1 476 ? -14.924 12.873 18.183 1.00 82.69 476 GLY A C 1
ATOM 3761 O O . GLY A 1 476 ? -16.030 13.340 18.453 1.00 82.69 476 GLY A O 1
ATOM 3762 N N . ASP A 1 477 ? -14.789 11.677 17.610 1.00 84.38 477 ASP A N 1
ATOM 3763 C CA . ASP A 1 477 ? -15.928 10.825 17.255 1.00 84.38 477 ASP A CA 1
ATOM 3764 C C . ASP A 1 477 ? -16.683 10.334 18.504 1.00 84.38 477 ASP A C 1
ATOM 3766 O O . ASP A 1 477 ? -17.914 10.343 18.525 1.00 84.38 477 ASP A O 1
ATOM 3770 N N . LEU A 1 478 ? -15.966 9.985 19.578 1.00 84.44 478 LEU A N 1
ATOM 3771 C CA . LEU A 1 478 ? -16.551 9.589 20.864 1.00 84.44 478 LEU A CA 1
ATOM 3772 C C . LEU A 1 478 ? -17.289 10.739 21.565 1.00 84.44 478 LEU A C 1
ATOM 3774 O O . LEU A 1 478 ? -18.328 10.503 22.180 1.00 84.44 478 LEU A O 1
ATOM 3778 N N . GLU A 1 479 ? -16.794 11.976 21.464 1.00 83.00 479 GLU A N 1
ATOM 3779 C CA . GLU A 1 479 ? -17.496 13.159 21.986 1.00 83.00 479 GLU A CA 1
ATOM 3780 C C . GLU A 1 479 ? -18.826 13.393 21.247 1.00 83.00 479 GLU A C 1
ATOM 3782 O O . GLU A 1 479 ? -19.838 13.756 21.852 1.00 83.00 479 GLU A O 1
ATOM 3787 N N . ASN A 1 480 ? -18.852 13.156 19.932 1.00 85.38 480 ASN A N 1
ATOM 3788 C CA . ASN A 1 480 ? -20.085 13.244 19.148 1.00 85.38 480 ASN A CA 1
ATOM 3789 C C . ASN A 1 480 ? -21.079 12.136 19.523 1.00 85.38 480 ASN A C 1
ATOM 3791 O O . ASN A 1 480 ? -22.273 12.409 19.631 1.00 85.38 480 ASN A O 1
ATOM 3795 N N . ILE A 1 481 ? -20.591 10.917 19.785 1.00 85.19 481 ILE A N 1
ATOM 3796 C CA . ILE A 1 481 ? -21.424 9.795 20.244 1.00 85.19 481 ILE A CA 1
ATOM 3797 C C . ILE A 1 481 ? -22.126 10.132 21.562 1.00 85.19 481 ILE A C 1
ATOM 3799 O O . ILE A 1 481 ? -23.304 9.821 21.704 1.00 85.19 481 ILE A O 1
ATOM 3803 N N . ASP A 1 482 ? -21.447 10.785 22.506 1.00 80.62 482 ASP A N 1
ATOM 3804 C CA . ASP A 1 482 ? -22.053 11.172 23.787 1.00 80.62 482 ASP A CA 1
ATOM 3805 C C . ASP A 1 482 ? -23.220 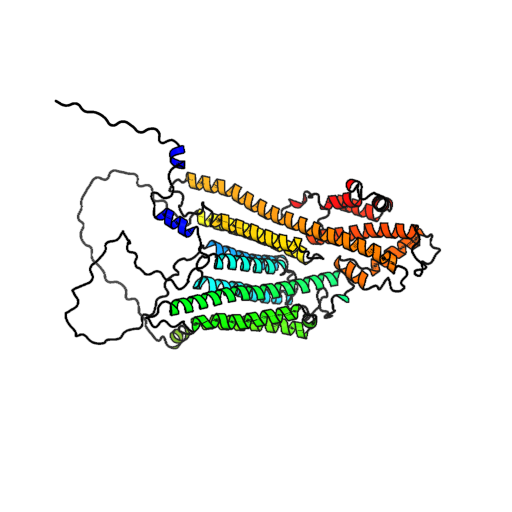12.160 23.593 1.00 80.62 482 ASP A C 1
ATOM 3807 O O . ASP A 1 482 ? -24.337 11.949 24.077 1.00 80.62 482 ASP A O 1
ATOM 3811 N N . LYS A 1 483 ? -23.004 13.193 22.768 1.00 82.44 483 LYS A N 1
ATOM 3812 C CA . LYS A 1 483 ? -24.050 14.166 22.407 1.00 82.44 483 LYS A CA 1
ATOM 3813 C C . LYS A 1 483 ? -25.240 13.494 21.724 1.00 82.44 483 LYS A C 1
ATOM 3815 O O . LYS A 1 483 ? -26.385 13.814 22.047 1.00 82.44 483 LYS A O 1
ATOM 3820 N N . ASP A 1 484 ? -24.979 12.557 20.815 1.00 83.69 484 ASP A N 1
ATOM 3821 C CA . ASP A 1 484 ? -26.022 11.801 20.124 1.00 83.69 484 ASP A CA 1
ATOM 3822 C C . ASP A 1 484 ? -26.786 10.897 21.098 1.00 83.69 484 ASP A C 1
ATOM 3824 O O . ASP A 1 484 ? -28.019 10.902 21.085 1.00 83.69 484 ASP A O 1
ATOM 3828 N N . LEU A 1 485 ? -26.081 10.180 21.984 1.00 84.38 485 LEU A N 1
ATOM 3829 C CA . LEU A 1 485 ? -26.654 9.287 22.997 1.00 84.38 485 LEU A CA 1
ATOM 3830 C C . LEU A 1 485 ? -27.629 10.012 23.919 1.00 84.38 485 LEU A C 1
ATOM 3832 O O . LEU A 1 485 ? -28.722 9.498 24.152 1.00 84.38 485 LEU A O 1
ATOM 3836 N N . LEU A 1 486 ? -27.293 11.220 24.375 1.00 82.81 486 LEU A N 1
ATOM 3837 C CA . LEU A 1 486 ? -28.187 12.036 25.203 1.00 82.81 486 LEU A CA 1
ATOM 3838 C C . LEU A 1 486 ? -29.521 12.354 24.505 1.00 82.81 486 LEU A C 1
ATOM 3840 O O . LEU A 1 486 ? -30.556 12.452 25.167 1.00 82.81 486 LEU A O 1
ATOM 3844 N N . VAL A 1 487 ? -29.522 12.486 23.175 1.00 82.69 487 VAL A N 1
ATOM 3845 C CA . VAL A 1 487 ? -30.727 12.773 22.377 1.00 82.69 487 VAL A CA 1
ATOM 3846 C C . VAL A 1 487 ? -31.528 11.501 22.097 1.00 82.69 487 VAL A C 1
ATOM 3848 O O . VAL A 1 487 ? -32.757 11.493 22.207 1.00 82.69 487 VAL A O 1
ATOM 3851 N N . ILE A 1 488 ? -30.847 10.416 21.730 1.00 82.56 488 ILE A N 1
ATOM 3852 C CA . ILE A 1 488 ? -31.481 9.166 21.285 1.00 82.56 488 ILE 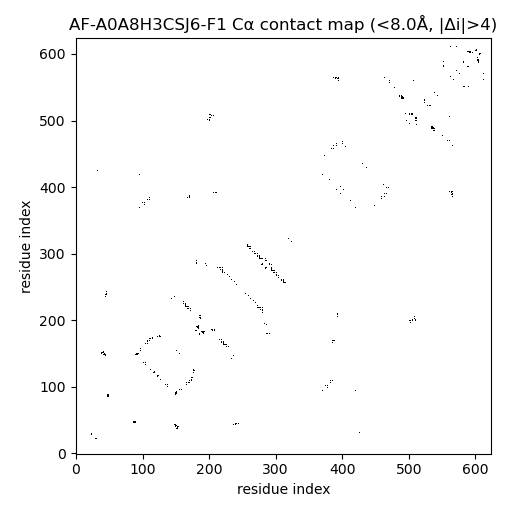A CA 1
ATOM 3853 C C . ILE A 1 488 ? -31.749 8.177 22.425 1.00 82.56 488 ILE A C 1
ATOM 3855 O O . ILE A 1 488 ? -32.363 7.142 22.172 1.00 82.56 488 ILE A O 1
ATOM 3859 N N . TRP A 1 489 ? -31.354 8.489 23.667 1.00 81.75 489 TRP A N 1
ATOM 3860 C CA . TRP A 1 489 ? -31.528 7.610 24.833 1.00 81.75 489 TRP A CA 1
ATOM 3861 C C . TRP A 1 489 ? -32.961 7.088 24.983 1.00 81.75 489 TRP A C 1
ATOM 3863 O O . TRP A 1 489 ? -33.182 5.915 25.270 1.00 81.75 489 TRP A O 1
ATOM 3873 N N . SER A 1 490 ? -33.935 7.967 24.729 1.00 77.69 490 SER A N 1
ATOM 3874 C CA . SER A 1 490 ? -35.365 7.679 24.889 1.00 77.69 490 SER A CA 1
ATOM 3875 C C . SER A 1 490 ? -35.961 6.734 23.828 1.00 77.69 490 SER A C 1
ATOM 3877 O O . SER A 1 490 ? -37.152 6.409 23.871 1.00 77.69 490 SER A O 1
ATOM 3879 N N . GLN A 1 491 ? -35.168 6.312 22.837 1.00 79.81 491 GLN A N 1
ATOM 3880 C CA . GLN A 1 491 ? -35.627 5.487 21.721 1.00 79.81 491 GLN A CA 1
ATOM 3881 C C . GLN A 1 491 ? -35.630 3.994 22.077 1.00 79.81 491 GLN A C 1
ATOM 3883 O O . GLN A 1 491 ? -34.658 3.441 22.586 1.00 79.81 491 GLN A O 1
ATOM 3888 N N . SER A 1 492 ? -36.708 3.292 21.719 1.00 72.25 492 SER A N 1
ATOM 3889 C CA . SER A 1 492 ? -36.887 1.864 22.031 1.00 72.25 492 SER A CA 1
ATOM 3890 C C . SER A 1 492 ? -35.946 0.917 21.272 1.00 72.25 492 SER A C 1
ATOM 3892 O O . SER A 1 492 ? -35.787 -0.236 21.666 1.00 72.25 492 SER A O 1
ATOM 3894 N N . ASN A 1 493 ? -35.312 1.376 20.192 1.00 79.50 493 ASN A N 1
ATOM 3895 C CA . ASN A 1 493 ? -34.426 0.590 19.327 1.00 79.50 493 ASN A CA 1
ATOM 3896 C C . ASN A 1 493 ? -32.928 0.882 19.545 1.00 79.50 493 ASN A C 1
ATOM 3898 O O . ASN A 1 493 ? -32.107 0.479 18.715 1.00 79.50 493 ASN A O 1
ATOM 3902 N N . LEU A 1 494 ? -32.566 1.549 20.646 1.00 82.31 494 LEU A N 1
ATOM 3903 C CA . LEU A 1 494 ? -31.206 2.018 20.920 1.00 82.31 494 LEU A CA 1
ATOM 3904 C C . LEU A 1 494 ? -30.154 0.897 20.913 1.00 82.31 494 LEU A C 1
ATOM 3906 O O . LEU A 1 494 ? -29.114 1.034 20.271 1.00 82.31 494 LEU A O 1
ATOM 3910 N N . ARG A 1 495 ? -30.450 -0.252 21.534 1.00 82.19 495 ARG A N 1
ATOM 3911 C CA . ARG A 1 495 ? -29.557 -1.429 21.552 1.00 82.19 495 ARG A CA 1
ATOM 3912 C C . ARG A 1 495 ? -29.204 -1.938 20.150 1.00 82.19 495 ARG A C 1
ATOM 3914 O O . ARG A 1 495 ? -28.106 -2.422 19.914 1.00 82.19 495 ARG A O 1
ATOM 3921 N N . SER A 1 496 ? -30.146 -1.827 19.217 1.00 81.88 496 SER A N 1
ATOM 3922 C CA . SER A 1 496 ? -30.004 -2.253 17.819 1.00 81.88 496 SER A CA 1
ATOM 3923 C C . SER A 1 496 ? -29.673 -1.097 16.870 1.00 81.88 496 SER A C 1
ATOM 3925 O O . SER A 1 496 ? -29.863 -1.219 15.660 1.00 81.88 496 SER A O 1
ATOM 3927 N N . ASN A 1 497 ? -29.235 0.053 17.391 1.00 84.31 497 ASN A N 1
ATOM 3928 C CA . ASN A 1 497 ? -28.967 1.217 16.561 1.00 84.31 497 ASN A CA 1
ATOM 3929 C C . ASN A 1 497 ? -27.759 0.960 15.645 1.00 84.31 497 ASN A C 1
ATOM 3931 O O . ASN A 1 497 ? -26.616 0.829 16.089 1.00 84.31 497 ASN A O 1
ATOM 3935 N N . MET A 1 498 ? -28.029 0.901 14.342 1.00 81.88 498 MET A N 1
ATOM 3936 C CA . MET A 1 498 ? -27.021 0.619 13.322 1.00 81.88 498 MET A CA 1
ATOM 3937 C C . MET A 1 498 ? -26.004 1.750 13.154 1.00 81.88 498 MET A C 1
ATOM 3939 O O . MET A 1 498 ? -24.886 1.489 12.726 1.00 81.88 498 MET A O 1
ATOM 3943 N N . THR A 1 499 ? -26.353 2.994 13.487 1.00 83.75 499 THR A N 1
ATOM 3944 C CA . THR A 1 499 ? -25.429 4.131 13.373 1.00 83.75 499 THR A CA 1
ATOM 3945 C C . THR A 1 499 ? -24.313 4.022 14.409 1.00 83.75 499 THR A C 1
ATOM 3947 O O . THR A 1 499 ? -23.142 4.027 14.036 1.00 83.75 499 THR A O 1
ATOM 3950 N N . LEU A 1 500 ? -24.677 3.807 15.678 1.00 82.75 500 LEU A N 1
ATOM 3951 C CA . LEU A 1 500 ? -23.718 3.602 16.769 1.00 82.75 500 LEU A CA 1
ATOM 3952 C C . LEU A 1 500 ? -22.901 2.329 16.573 1.00 82.75 500 LEU A C 1
ATOM 3954 O O . LEU A 1 500 ? -21.687 2.334 16.752 1.00 82.75 500 LEU A O 1
ATOM 3958 N N . THR A 1 501 ? -23.565 1.253 16.139 1.00 84.56 501 THR A N 1
ATOM 3959 C CA . THR A 1 501 ? -22.887 -0.010 15.836 1.00 84.56 501 THR A CA 1
ATOM 3960 C C . THR A 1 501 ? -21.802 0.207 14.785 1.00 84.56 501 THR A C 1
ATOM 3962 O O . THR A 1 501 ? -20.665 -0.181 15.008 1.00 84.56 501 THR A O 1
ATOM 3965 N N . ARG A 1 502 ? -22.099 0.899 13.677 1.00 82.50 502 ARG A N 1
ATOM 3966 C CA . ARG A 1 502 ? -21.105 1.163 12.621 1.00 82.50 502 ARG A CA 1
ATOM 3967 C C . ARG A 1 502 ? -19.950 2.043 13.083 1.00 82.50 502 ARG A C 1
ATOM 3969 O O . ARG A 1 502 ? -18.826 1.821 12.649 1.00 82.50 502 ARG A O 1
ATOM 3976 N N . GLN A 1 503 ? -20.214 3.041 13.922 1.00 81.38 503 GLN A N 1
ATOM 3977 C CA . GLN A 1 503 ? -19.159 3.911 14.442 1.00 81.38 503 GLN A CA 1
ATOM 3978 C C . GLN A 1 503 ? -18.226 3.150 15.389 1.00 81.38 503 GLN A C 1
ATOM 3980 O O . GLN A 1 503 ? -17.019 3.178 15.188 1.00 81.38 503 GLN A O 1
ATOM 3985 N N . LEU A 1 504 ? -18.771 2.416 16.362 1.00 84.12 504 LEU A N 1
ATOM 3986 C CA . LEU A 1 504 ? -17.975 1.714 17.376 1.00 84.12 504 LEU A CA 1
ATOM 3987 C C . LEU A 1 504 ? -17.255 0.478 16.833 1.00 84.12 504 LEU A C 1
ATOM 3989 O O . LEU A 1 504 ? -16.130 0.187 17.245 1.00 84.12 504 LEU A O 1
ATOM 3993 N N . VAL A 1 505 ? -17.858 -0.210 15.861 1.00 85.31 505 VAL A N 1
ATOM 3994 C CA . VAL A 1 505 ? -17.244 -1.373 15.213 1.00 85.31 505 VAL A CA 1
ATOM 3995 C C . VAL A 1 505 ? -15.955 -0.985 14.475 1.00 85.31 505 VAL A C 1
ATOM 3997 O O . VAL A 1 505 ? -15.013 -1.775 14.482 1.00 85.31 505 VAL A O 1
ATOM 4000 N N . ASN A 1 506 ? -15.838 0.247 13.951 1.00 80.06 506 ASN A N 1
ATOM 4001 C CA . ASN A 1 506 ? -14.571 0.745 13.393 1.00 80.06 506 ASN A CA 1
ATOM 4002 C C . ASN A 1 506 ? -13.420 0.713 14.404 1.00 80.06 506 ASN A C 1
ATOM 4004 O O . ASN A 1 506 ? -12.272 0.557 14.008 1.00 80.06 506 ASN A O 1
ATOM 4008 N N . TYR A 1 507 ? -13.708 0.862 15.696 1.00 79.81 507 TYR A N 1
ATOM 4009 C CA . TYR A 1 507 ? -12.698 0.892 16.756 1.00 79.81 507 TYR A CA 1
ATOM 4010 C C . TYR A 1 50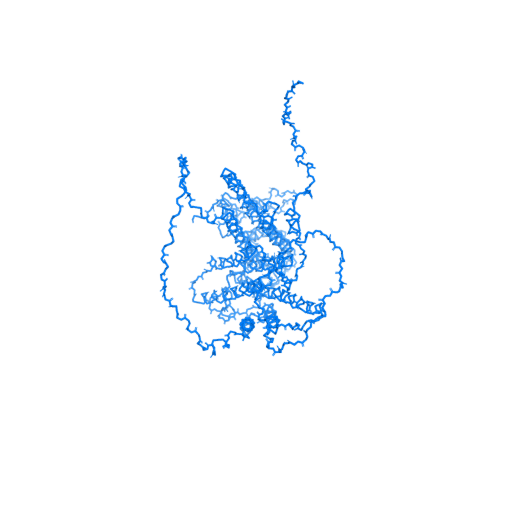7 ? -12.502 -0.469 17.430 1.00 79.81 507 TYR A C 1
ATOM 4012 O O . TYR A 1 507 ? -11.822 -0.560 18.450 1.00 79.81 507 TYR A O 1
ATOM 4020 N N . GLY A 1 508 ? -13.098 -1.535 16.886 1.00 79.81 508 GLY A N 1
ATOM 4021 C CA . GLY A 1 508 ? -13.022 -2.863 17.486 1.00 79.81 508 GLY A CA 1
ATOM 4022 C C . GLY A 1 508 ? -13.965 -3.056 18.683 1.00 79.81 508 GLY A C 1
ATOM 4023 O O . GLY A 1 508 ? -13.697 -3.908 19.529 1.00 79.81 508 GLY A O 1
ATOM 4024 N N . ILE A 1 509 ? -15.037 -2.260 18.796 1.00 85.06 509 ILE A N 1
ATOM 4025 C CA . ILE A 1 509 ? -15.940 -2.260 19.958 1.00 85.06 509 ILE A CA 1
ATOM 4026 C C . ILE A 1 509 ? -17.361 -2.637 19.529 1.00 85.06 509 ILE A C 1
ATOM 4028 O O . ILE A 1 509 ? -17.905 -2.080 18.576 1.00 85.06 509 ILE A O 1
ATOM 4032 N N . SER A 1 510 ? -17.992 -3.572 20.248 1.00 87.88 510 SER A N 1
ATOM 4033 C CA . SER A 1 510 ? -19.365 -3.989 19.947 1.00 87.88 510 SER A CA 1
ATOM 4034 C C . SER A 1 510 ? -20.390 -3.181 20.756 1.00 87.88 510 SER A C 1
ATOM 4036 O O . SER A 1 510 ? -20.438 -3.236 21.986 1.00 87.88 510 SER A O 1
ATOM 4038 N N . TRP A 1 511 ? -21.250 -2.432 20.057 1.00 88.44 511 TRP A N 1
ATOM 4039 C CA . TRP A 1 511 ? -22.248 -1.567 20.702 1.00 88.44 511 TRP A CA 1
ATOM 4040 C C . TRP A 1 511 ? -23.208 -2.340 21.612 1.00 88.44 511 TRP A C 1
ATOM 4042 O O . TRP A 1 511 ? -23.517 -1.891 22.709 1.00 88.44 511 TRP A O 1
ATOM 4052 N N . SER A 1 512 ? -23.658 -3.522 21.188 1.00 84.56 512 SER A N 1
ATOM 4053 C CA . SER A 1 512 ? -24.593 -4.325 21.976 1.00 84.56 512 SER A CA 1
ATOM 4054 C C . SER A 1 512 ? -24.029 -4.734 23.336 1.00 84.56 512 SER A C 1
ATOM 4056 O O . SER A 1 512 ? -24.776 -4.746 24.307 1.00 84.56 512 SER A O 1
ATOM 4058 N N . GLN A 1 513 ? -22.730 -5.057 23.413 1.00 87.06 513 GLN A N 1
ATOM 4059 C CA . GLN A 1 513 ? -22.100 -5.431 24.684 1.00 87.06 513 GLN A CA 1
ATOM 4060 C C . GLN A 1 513 ? -21.906 -4.202 25.576 1.00 87.06 513 GLN A C 1
ATOM 4062 O O . GLN A 1 513 ? -22.214 -4.262 26.763 1.00 87.06 513 GLN A O 1
ATOM 4067 N N . GLU A 1 514 ? -21.454 -3.081 25.004 1.00 87.69 514 GLU A N 1
ATOM 4068 C CA . GLU A 1 514 ? -21.296 -1.822 25.744 1.00 87.69 514 GLU A CA 1
ATOM 4069 C C . GLU A 1 514 ? -22.628 -1.303 26.290 1.00 87.69 514 GLU A C 1
ATOM 4071 O O . GLU A 1 514 ? -22.702 -0.863 27.435 1.00 87.69 514 GLU A O 1
ATOM 4076 N N . TYR A 1 515 ? -23.696 -1.407 25.499 1.00 86.38 515 TYR A N 1
ATOM 4077 C CA . TYR A 1 515 ? -25.040 -1.039 25.921 1.00 86.38 515 TYR A CA 1
ATOM 4078 C C . TYR A 1 515 ? -25.508 -1.887 27.107 1.00 86.38 515 TYR A C 1
ATOM 4080 O O . TYR A 1 515 ? -26.004 -1.344 28.093 1.00 86.38 515 TYR A O 1
ATOM 4088 N N . ASP A 1 516 ? -25.323 -3.209 27.037 1.00 86.19 516 ASP A N 1
ATOM 4089 C CA . ASP A 1 516 ? -25.723 -4.117 28.114 1.00 86.19 516 ASP A CA 1
ATOM 4090 C C . ASP A 1 516 ? -24.933 -3.816 29.411 1.00 86.19 516 ASP A C 1
ATOM 4092 O O . ASP A 1 516 ? -25.523 -3.784 30.493 1.00 86.19 516 ASP A O 1
ATOM 4096 N N . MET A 1 517 ? -23.633 -3.499 29.306 1.00 84.50 517 MET A N 1
ATOM 4097 C CA . MET A 1 517 ? -22.801 -3.062 30.440 1.00 84.50 517 MET A CA 1
ATOM 4098 C C . MET A 1 517 ? -23.262 -1.726 31.038 1.00 84.50 517 MET A C 1
ATOM 4100 O O . MET A 1 517 ? -23.347 -1.586 32.259 1.00 84.50 517 MET A O 1
ATOM 4104 N N . LEU A 1 518 ? -23.566 -0.742 30.190 1.00 85.12 518 LEU A N 1
ATOM 4105 C CA . LEU A 1 518 ? -24.019 0.585 30.607 1.00 85.12 518 LEU A CA 1
ATOM 4106 C C . LEU A 1 518 ? -25.349 0.505 31.364 1.00 85.12 518 LEU A C 1
ATOM 4108 O O . LEU A 1 518 ? -25.484 1.043 32.463 1.00 85.12 518 LEU A O 1
ATOM 4112 N N . VAL A 1 519 ? -26.314 -0.221 30.796 1.00 83.44 519 VAL A N 1
ATOM 4113 C CA . VAL A 1 519 ? -27.627 -0.454 31.409 1.00 83.44 519 VAL A CA 1
ATOM 4114 C C . VAL A 1 519 ? -27.469 -1.181 32.743 1.00 83.44 519 VAL A C 1
ATOM 4116 O O . VAL A 1 519 ? -28.096 -0.786 33.726 1.00 83.44 519 VAL A O 1
ATOM 4119 N N . GLN A 1 520 ? -26.603 -2.196 32.816 1.00 83.00 520 GLN A N 1
ATOM 4120 C CA . GLN A 1 520 ? -26.341 -2.918 34.060 1.00 83.00 520 GLN A CA 1
ATOM 4121 C C . GLN A 1 520 ? -25.813 -1.981 35.157 1.00 83.00 520 GLN A C 1
ATOM 4123 O O . GLN A 1 520 ? -26.394 -1.962 36.245 1.00 83.00 520 GLN A O 1
ATOM 4128 N N . ASN A 1 521 ? -24.802 -1.158 34.863 1.00 80.44 521 ASN A N 1
ATOM 4129 C CA . ASN A 1 521 ? -24.224 -0.225 35.837 1.00 80.44 521 ASN A CA 1
ATOM 4130 C C . ASN A 1 521 ? -25.257 0.790 36.355 1.00 80.44 521 ASN A C 1
ATOM 4132 O O . ASN A 1 521 ? -25.405 0.954 37.569 1.00 80.44 521 ASN A O 1
ATOM 4136 N N . MET A 1 522 ? -26.055 1.374 35.453 1.00 78.75 522 MET A N 1
ATOM 4137 C CA . MET A 1 522 ? -27.129 2.307 35.820 1.00 78.75 522 MET A CA 1
ATOM 4138 C C . MET A 1 522 ? -28.208 1.641 36.691 1.00 78.75 522 MET A C 1
ATOM 4140 O O . MET A 1 522 ? -28.750 2.259 37.611 1.00 78.75 522 MET A O 1
ATOM 4144 N N . THR A 1 523 ? -28.532 0.363 36.446 1.00 74.31 523 THR A N 1
ATOM 4145 C CA . THR A 1 523 ? -29.493 -0.364 37.298 1.00 74.31 523 THR A CA 1
ATOM 4146 C C . THR A 1 523 ? -28.935 -0.686 38.681 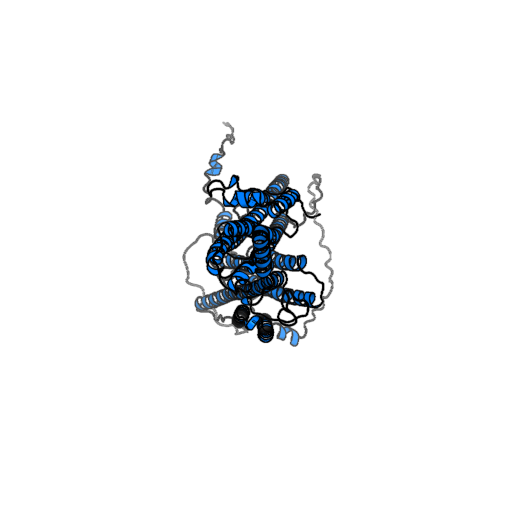1.00 74.31 523 THR A C 1
ATOM 4148 O O . THR A 1 523 ? -29.667 -0.548 39.665 1.00 74.31 523 THR A O 1
ATOM 4151 N N . SER A 1 524 ? -27.654 -1.061 38.787 1.00 67.44 524 SER A N 1
ATOM 4152 C CA . SER A 1 524 ? -27.012 -1.351 40.076 1.00 67.44 524 SER A CA 1
ATOM 4153 C C . SER A 1 524 ? -26.859 -0.109 40.952 1.00 67.44 524 SER A C 1
ATOM 4155 O O . SER A 1 524 ? -27.105 -0.198 42.154 1.00 67.44 524 SER A O 1
ATOM 4157 N N . ALA A 1 525 ? -26.557 1.051 40.360 1.00 60.12 525 ALA A N 1
ATOM 4158 C CA . ALA A 1 525 ? -26.471 2.323 41.079 1.00 60.12 525 ALA A CA 1
ATOM 4159 C C . ALA A 1 525 ? -27.839 2.784 41.626 1.00 60.12 525 ALA A C 1
ATOM 4161 O O . ALA A 1 525 ? -27.922 3.397 42.688 1.00 60.12 525 ALA A O 1
ATOM 4162 N N . SER A 1 526 ? -28.939 2.426 40.949 1.00 56.38 526 SER A N 1
ATOM 4163 C CA . SER A 1 526 ? -30.309 2.815 41.331 1.00 56.38 526 SER A CA 1
ATOM 4164 C C . SER A 1 526 ? -30.978 1.947 42.417 1.00 56.38 526 SER A C 1
ATOM 4166 O O . SER A 1 526 ? -32.162 2.126 42.709 1.00 56.38 526 SER A O 1
ATOM 4168 N N . GLY A 1 527 ? -30.259 1.007 43.043 1.00 52.50 527 GLY A N 1
ATOM 4169 C CA . GLY A 1 527 ? -30.797 0.224 44.165 1.00 52.50 527 GLY A CA 1
ATOM 4170 C C . GLY A 1 527 ? -31.850 -0.822 43.770 1.00 52.50 527 GLY A C 1
ATOM 4171 O O . GLY A 1 527 ? -32.832 -1.021 44.488 1.00 52.50 527 GLY A O 1
ATOM 4172 N N . GLY A 1 528 ? -31.669 -1.484 42.621 1.00 50.66 528 GLY A N 1
ATOM 4173 C CA . GLY A 1 528 ? -32.326 -2.751 42.261 1.00 50.66 528 GLY A CA 1
ATOM 4174 C C . GLY A 1 528 ? -33.857 -2.753 42.119 1.00 50.66 528 GLY A C 1
ATOM 4175 O O . GLY A 1 528 ? -34.427 -3.814 41.879 1.00 50.66 528 GLY A O 1
ATOM 4176 N N . SER A 1 529 ? -34.541 -1.613 42.262 1.00 41.09 529 SER A N 1
ATOM 4177 C CA . SER A 1 529 ? -36.011 -1.559 42.383 1.00 41.09 529 SER A CA 1
ATOM 4178 C C . SER A 1 529 ? -36.728 -0.662 41.368 1.00 41.09 529 SER A C 1
ATOM 4180 O O . SER A 1 529 ? -37.957 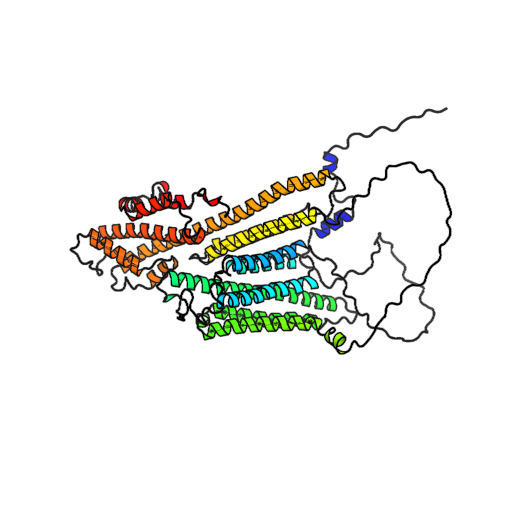-0.614 41.365 1.00 41.09 529 SER A O 1
ATOM 4182 N N . LEU A 1 530 ? -36.011 -0.026 40.440 1.00 45.50 530 LEU A N 1
ATOM 4183 C CA . LEU A 1 530 ? -36.611 0.707 39.325 1.00 45.50 530 LEU A CA 1
ATOM 4184 C C . LEU A 1 530 ? -36.145 0.089 38.010 1.00 45.50 530 LEU A C 1
ATOM 4186 O O . LEU A 1 530 ? -34.988 0.216 37.622 1.00 45.50 530 LEU A O 1
ATOM 4190 N N . GLN A 1 531 ? -37.060 -0.588 37.312 1.00 48.78 531 GLN A N 1
ATOM 4191 C CA . GLN A 1 531 ? -36.874 -0.869 35.891 1.00 48.78 531 GLN A CA 1
ATOM 4192 C C . GLN A 1 531 ? -36.536 0.457 35.199 1.00 48.78 531 GLN A C 1
ATOM 4194 O O . GLN A 1 531 ? -37.305 1.413 35.319 1.00 48.78 531 GLN A O 1
ATOM 4199 N N . LEU A 1 532 ? -35.389 0.531 34.516 1.00 55.75 532 LEU A N 1
ATOM 4200 C CA . LEU A 1 532 ? -35.038 1.676 33.677 1.00 55.75 532 LEU A CA 1
ATOM 4201 C C . LEU A 1 532 ? -36.208 1.938 32.728 1.00 55.75 532 LEU A C 1
ATOM 4203 O O . LEU A 1 532 ? -36.479 1.141 31.829 1.00 55.75 532 LEU A O 1
ATOM 4207 N N . ASN A 1 533 ? -36.928 3.039 32.941 1.00 57.22 533 ASN A N 1
ATOM 4208 C CA . ASN A 1 533 ? -37.947 3.462 32.000 1.00 57.2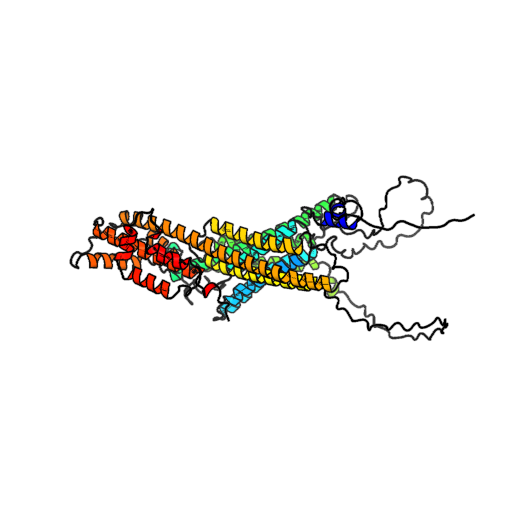2 533 ASN A CA 1
ATOM 4209 C C . ASN A 1 533 ? -37.237 4.134 30.824 1.00 57.22 533 ASN A C 1
ATOM 4211 O O . ASN A 1 533 ? -37.046 5.348 30.815 1.00 57.22 533 ASN A O 1
ATOM 4215 N N . ILE A 1 534 ? -36.813 3.322 29.854 1.00 59.91 534 ILE A N 1
ATOM 4216 C CA . ILE A 1 534 ? -36.045 3.740 28.669 1.00 59.91 534 ILE A CA 1
ATOM 4217 C C . ILE A 1 534 ? -36.819 4.781 27.834 1.00 59.91 534 ILE A C 1
ATOM 4219 O O . ILE A 1 534 ? -36.244 5.414 26.968 1.00 59.91 534 ILE A O 1
ATOM 4223 N N . SER A 1 535 ? -38.106 5.036 28.103 1.00 60.06 535 SER A N 1
ATOM 4224 C CA . SER A 1 535 ? -38.875 6.095 27.435 1.00 60.06 535 SER A CA 1
ATOM 4225 C C . SER A 1 535 ? -38.718 7.497 28.048 1.00 60.06 535 SER A C 1
ATOM 4227 O O . SER A 1 535 ? -39.375 8.426 27.578 1.00 60.06 535 SER A O 1
ATOM 4229 N N . ALA A 1 536 ? -37.932 7.668 29.116 1.00 67.38 536 ALA A N 1
ATOM 4230 C CA . ALA A 1 536 ? -37.723 8.950 29.796 1.00 67.38 536 ALA A CA 1
ATOM 4231 C C . ALA A 1 536 ? -36.276 9.465 29.625 1.00 67.38 536 ALA A C 1
ATOM 4233 O O . ALA A 1 536 ? -35.352 8.659 29.495 1.00 67.38 536 ALA A O 1
ATOM 4234 N N . PRO A 1 537 ? -36.055 10.795 29.620 1.00 74.31 537 PRO A N 1
ATOM 4235 C CA . PRO A 1 537 ? -34.708 11.366 29.621 1.00 74.31 537 PRO A CA 1
ATOM 4236 C C . PRO A 1 537 ? -33.935 10.997 30.901 1.00 74.31 537 PRO A C 1
ATOM 4238 O O . PRO A 1 537 ? -34.532 10.835 31.965 1.00 74.31 537 PRO A O 1
ATOM 4241 N N . LEU A 1 538 ? -32.607 10.891 30.779 1.00 78.81 538 LEU A N 1
ATOM 4242 C CA . LEU A 1 538 ? -31.683 10.514 31.859 1.00 78.81 538 LEU A CA 1
ATOM 4243 C C . LEU A 1 538 ? -31.768 11.473 33.061 1.00 78.81 538 LEU A C 1
ATOM 4245 O O . LEU A 1 538 ? -31.768 12.697 32.888 1.00 78.81 538 LEU A O 1
ATOM 4249 N N . THR A 1 539 ? -31.784 10.921 34.278 1.00 81.69 539 THR A N 1
ATOM 4250 C CA . THR A 1 539 ? -31.597 11.691 35.522 1.00 81.69 539 THR A CA 1
ATOM 4251 C C . THR A 1 539 ? -30.138 12.120 35.686 1.00 81.69 539 THR A C 1
ATOM 4253 O O . THR A 1 539 ? -29.252 11.569 35.038 1.00 81.69 539 THR A O 1
ATOM 4256 N N . ASP A 1 540 ? -29.858 13.099 36.551 1.00 79.50 540 ASP A N 1
ATOM 4257 C CA . ASP A 1 540 ? -28.496 13.637 36.692 1.00 79.50 540 ASP A CA 1
ATOM 4258 C C . ASP A 1 540 ? -27.477 12.582 37.163 1.00 79.50 540 ASP A C 1
ATOM 4260 O O . ASP A 1 540 ? -26.379 12.529 36.620 1.00 79.50 540 ASP A O 1
ATOM 4264 N N . ASN A 1 541 ? -27.875 11.652 38.040 1.00 80.62 541 ASN A N 1
ATOM 4265 C CA . ASN A 1 541 ? -27.022 10.522 38.434 1.00 80.62 541 ASN A CA 1
ATOM 4266 C C . ASN A 1 541 ? -26.736 9.572 37.255 1.00 80.62 541 ASN A C 1
ATOM 4268 O O . ASN A 1 541 ? -25.623 9.090 37.097 1.00 80.62 541 ASN A O 1
ATOM 4272 N N . GLN A 1 542 ? -27.725 9.325 36.389 1.00 80.31 542 GLN A N 1
ATOM 4273 C CA . GLN A 1 542 ? -27.525 8.471 35.213 1.00 80.31 542 GLN A CA 1
ATOM 4274 C C . GLN A 1 542 ? -26.653 9.152 34.151 1.00 80.31 542 GLN A C 1
ATOM 4276 O O . GLN A 1 542 ? -25.954 8.475 33.404 1.00 80.31 542 GLN A O 1
ATOM 4281 N N . LYS A 1 543 ? -26.679 10.489 34.067 1.00 82.06 543 LYS A N 1
ATOM 4282 C CA . LYS A 1 543 ? -25.731 11.232 33.225 1.00 82.06 543 LYS A CA 1
ATOM 4283 C C . LYS A 1 543 ? -24.304 11.076 33.747 1.00 82.06 543 LYS A C 1
ATOM 4285 O O . LYS A 1 543 ? -23.398 10.906 32.944 1.00 82.06 543 LYS A O 1
ATOM 4290 N N . GLU A 1 544 ? -24.106 11.075 35.063 1.00 82.75 544 GLU A N 1
ATOM 4291 C CA . GLU A 1 544 ? -22.792 10.822 35.664 1.00 82.75 544 GLU A CA 1
ATOM 4292 C C . GLU A 1 544 ? -22.261 9.421 35.313 1.00 82.75 544 GLU A C 1
ATOM 4294 O O . GLU A 1 544 ? -21.125 9.294 34.853 1.00 82.75 544 GLU A O 1
ATOM 4299 N N . ASP A 1 545 ? -23.109 8.389 35.393 1.00 83.25 545 ASP A N 1
ATOM 4300 C CA . ASP A 1 545 ? -22.765 7.026 34.956 1.00 83.25 545 ASP A CA 1
ATOM 4301 C C . ASP A 1 545 ? -22.397 6.961 33.462 1.00 83.25 545 ASP A C 1
ATOM 4303 O O . ASP A 1 545 ? -21.476 6.236 33.068 1.00 83.25 545 ASP A O 1
ATOM 4307 N N . LEU A 1 546 ? -23.096 7.733 32.620 1.00 85.12 546 LEU A N 1
ATOM 4308 C CA . LEU A 1 546 ? -22.803 7.841 31.189 1.00 85.12 546 LEU A CA 1
ATOM 4309 C C . LEU A 1 546 ? -21.420 8.462 30.945 1.00 85.12 546 LEU A C 1
ATOM 4311 O O . LEU A 1 546 ? -20.659 7.948 30.126 1.00 85.12 546 LEU A O 1
ATOM 4315 N N . TYR A 1 547 ? -21.054 9.509 31.688 1.00 84.50 547 TYR A N 1
ATOM 4316 C CA . TYR A 1 547 ? -19.733 10.131 31.574 1.00 84.50 547 TYR A CA 1
ATOM 4317 C C . TYR A 1 547 ? -18.605 9.210 32.056 1.00 84.50 547 TYR A C 1
ATOM 4319 O O . TYR A 1 547 ? -17.552 9.133 31.420 1.00 84.50 547 TYR A O 1
ATOM 4327 N N . ILE A 1 548 ? -18.820 8.455 33.137 1.00 86.31 548 ILE A N 1
ATOM 4328 C CA . ILE A 1 548 ? -17.868 7.431 33.604 1.00 86.31 548 ILE A CA 1
ATOM 4329 C C . ILE A 1 548 ? -17.676 6.355 32.529 1.00 86.31 548 ILE A C 1
ATOM 4331 O O . ILE A 1 548 ? -16.546 5.948 32.234 1.00 86.31 548 ILE A O 1
ATOM 4335 N N . TRP A 1 549 ? -18.772 5.897 31.920 1.00 87.44 549 TRP A N 1
ATOM 4336 C CA . TRP A 1 549 ? -18.719 4.950 30.810 1.00 87.44 549 TRP A CA 1
ATOM 4337 C C . TRP A 1 549 ? -17.972 5.523 29.604 1.00 87.44 549 TRP A C 1
ATOM 4339 O O . TRP A 1 549 ? -17.131 4.822 29.044 1.00 87.44 549 TRP A O 1
ATOM 4349 N N . HIS A 1 550 ? -18.196 6.790 29.251 1.00 86.44 550 HIS A N 1
ATOM 4350 C CA . HIS A 1 550 ? -17.496 7.459 28.154 1.00 86.44 550 HIS A CA 1
ATOM 4351 C C . HIS A 1 550 ? -15.973 7.422 28.342 1.00 86.44 550 HIS A C 1
ATOM 4353 O O . HIS A 1 550 ? -15.248 7.019 27.432 1.00 86.44 550 HIS A O 1
ATOM 4359 N N . TRP A 1 551 ? -15.471 7.764 29.532 1.00 86.25 551 TRP A N 1
ATOM 4360 C CA . TRP A 1 551 ? -14.033 7.715 29.819 1.00 86.25 551 TRP A CA 1
ATOM 4361 C C . TRP A 1 551 ? -13.455 6.300 29.706 1.00 86.25 551 TRP A C 1
ATOM 4363 O O . TRP A 1 551 ? -12.381 6.100 29.132 1.00 86.25 551 TRP A O 1
ATOM 4373 N N . ARG A 1 552 ? -14.191 5.294 30.190 1.00 88.19 552 ARG A N 1
ATOM 4374 C CA . ARG A 1 552 ? -13.806 3.878 30.069 1.00 88.19 552 ARG A CA 1
ATOM 4375 C C . ARG A 1 552 ? -13.817 3.403 28.615 1.00 88.19 552 ARG A C 1
ATOM 4377 O O . ARG A 1 552 ? -12.904 2.688 28.203 1.00 88.19 552 ARG A O 1
ATOM 4384 N N . LEU A 1 553 ? -14.814 3.812 27.835 1.00 88.44 553 LEU A N 1
ATOM 4385 C CA . LEU A 1 553 ? -14.917 3.512 26.409 1.00 88.44 553 LEU A CA 1
ATOM 4386 C C . LEU A 1 553 ? -13.763 4.149 25.628 1.00 88.44 553 LEU A C 1
ATOM 4388 O O . LEU A 1 553 ? -13.130 3.483 24.810 1.00 88.44 553 LEU A O 1
ATOM 4392 N N . SER A 1 554 ? -13.456 5.412 25.923 1.00 86.50 554 SER A N 1
ATOM 4393 C CA . SER A 1 554 ? -12.345 6.152 25.324 1.00 86.50 554 SER A CA 1
ATOM 4394 C C . SER A 1 554 ? -11.004 5.475 25.599 1.00 86.50 554 SER A C 1
ATOM 4396 O O . SER A 1 554 ? -10.229 5.227 24.674 1.00 86.50 554 SER A O 1
ATOM 4398 N N . LEU A 1 555 ? -10.772 5.038 26.843 1.00 87.25 555 LEU A N 1
ATOM 4399 C CA . LEU A 1 555 ? -9.558 4.305 27.202 1.00 87.25 555 LEU A CA 1
ATOM 4400 C C . LEU A 1 555 ? -9.476 2.950 26.482 1.00 87.25 555 LEU A C 1
ATOM 4402 O O . LEU A 1 555 ? -8.405 2.560 26.018 1.00 87.25 555 LEU A O 1
ATOM 4406 N N . ARG A 1 556 ? -10.601 2.238 26.345 1.00 87.56 556 ARG A N 1
ATOM 4407 C CA . ARG A 1 556 ? -10.674 0.961 25.614 1.00 87.56 556 ARG A CA 1
ATOM 4408 C C . ARG A 1 556 ? -10.337 1.139 24.139 1.00 87.56 556 ARG A C 1
ATOM 4410 O O . ARG A 1 556 ? -9.543 0.364 23.605 1.00 87.56 556 ARG A O 1
ATOM 4417 N N . ALA A 1 557 ? -10.901 2.165 23.507 1.00 85.44 557 ALA A N 1
ATOM 4418 C CA . ALA A 1 557 ? -10.586 2.519 22.130 1.00 85.44 557 ALA A CA 1
ATOM 4419 C C . ALA A 1 557 ? -9.095 2.865 21.986 1.00 85.44 557 ALA A C 1
ATOM 4421 O O . ALA A 1 557 ? -8.430 2.340 21.095 1.00 85.44 557 ALA A O 1
ATOM 4422 N N . LEU A 1 558 ? -8.538 3.659 22.911 1.00 84.31 558 LEU A N 1
ATOM 4423 C CA . LEU A 1 558 ? -7.120 4.030 22.918 1.00 84.31 558 LEU A CA 1
ATOM 4424 C C . LEU A 1 558 ? -6.187 2.812 22.994 1.00 84.31 558 LEU A C 1
ATOM 4426 O O . LEU A 1 558 ? -5.241 2.716 22.212 1.00 84.31 558 LEU A O 1
ATOM 4430 N N . ILE A 1 559 ? -6.475 1.867 23.894 1.00 84.94 559 ILE A N 1
ATOM 4431 C CA . ILE A 1 559 ? -5.697 0.629 24.057 1.00 84.94 559 ILE A CA 1
ATOM 4432 C C . ILE A 1 559 ? -5.749 -0.214 22.781 1.00 84.94 559 ILE A C 1
ATOM 4434 O O . ILE A 1 559 ? -4.708 -0.653 22.300 1.00 84.94 559 ILE A O 1
ATOM 4438 N N . ARG A 1 560 ? -6.935 -0.390 22.186 1.00 82.81 560 ARG A N 1
ATOM 4439 C CA . ARG A 1 560 ? -7.098 -1.154 20.937 1.00 82.81 560 ARG A CA 1
ATOM 4440 C C . ARG A 1 560 ? -6.267 -0.579 19.795 1.00 82.81 560 ARG A C 1
ATOM 4442 O O . ARG A 1 560 ? -5.610 -1.319 19.071 1.00 82.81 560 ARG A O 1
ATOM 4449 N N . ILE A 1 561 ? -6.250 0.743 19.649 1.00 80.69 561 ILE A N 1
ATOM 4450 C CA . ILE A 1 561 ? -5.425 1.414 18.636 1.00 80.69 561 ILE A CA 1
ATOM 4451 C C . ILE A 1 561 ? -3.937 1.216 18.939 1.00 80.69 561 ILE A C 1
ATOM 4453 O O . ILE A 1 561 ? -3.151 0.937 18.035 1.00 80.69 561 ILE A O 1
ATOM 4457 N N . TYR A 1 562 ? -3.540 1.350 20.205 1.00 82.38 562 TYR A N 1
ATOM 4458 C CA . TYR A 1 562 ? -2.157 1.139 20.622 1.00 82.38 562 TYR A CA 1
ATOM 4459 C C . TYR A 1 562 ? -1.682 -0.286 20.295 1.00 82.38 562 TYR A C 1
ATOM 4461 O O . TYR A 1 562 ? -0.606 -0.454 19.721 1.00 82.38 562 TYR A O 1
ATOM 4469 N N . GLU A 1 563 ? -2.515 -1.299 20.550 1.00 81.56 563 GLU A N 1
ATOM 4470 C CA . GLU A 1 563 ? -2.261 -2.700 20.181 1.00 81.56 563 GLU A CA 1
ATOM 4471 C C . GLU A 1 563 ? -2.095 -2.882 18.659 1.00 81.56 563 GLU A C 1
ATOM 4473 O O . GLU A 1 563 ? -1.233 -3.648 18.230 1.00 81.56 563 GLU A O 1
ATOM 4478 N N . ILE A 1 564 ? -2.846 -2.146 17.827 1.00 78.69 564 ILE A N 1
ATOM 4479 C CA . ILE A 1 564 ? -2.713 -2.184 16.355 1.00 78.69 564 ILE A CA 1
ATOM 4480 C C . ILE A 1 564 ? -1.349 -1.639 15.892 1.00 78.69 564 ILE A C 1
ATOM 4482 O O . ILE A 1 564 ? -0.729 -2.190 14.974 1.00 78.69 564 ILE A O 1
ATOM 4486 N N . PHE A 1 565 ? -0.861 -0.561 16.512 1.00 78.00 565 PHE A N 1
ATOM 4487 C CA . PHE A 1 565 ? 0.399 0.080 16.118 1.00 78.00 565 PHE A CA 1
ATOM 4488 C C . PHE A 1 565 ? 1.645 -0.569 16.725 1.00 78.00 565 PHE A C 1
ATOM 4490 O O . PHE A 1 565 ? 2.676 -0.632 16.055 1.00 78.00 565 PHE A O 1
ATOM 4497 N N . MET A 1 566 ? 1.565 -1.030 17.974 1.00 77.12 566 MET A N 1
ATOM 4498 C CA . MET A 1 566 ? 2.715 -1.515 18.749 1.00 77.12 566 MET A CA 1
ATOM 4499 C C . MET A 1 566 ? 2.713 -3.038 18.963 1.00 77.12 566 MET A C 1
ATOM 4501 O O . MET A 1 566 ? 3.730 -3.596 19.369 1.00 77.12 566 MET A O 1
ATOM 4505 N N . GLY A 1 567 ? 1.606 -3.723 18.667 1.00 72.81 567 GLY A N 1
ATOM 4506 C CA . GLY A 1 567 ? 1.436 -5.173 18.798 1.00 72.81 567 GLY A CA 1
ATOM 4507 C C . GLY A 1 567 ? 0.705 -5.610 20.084 1.00 72.81 567 GLY A C 1
ATOM 4508 O O . GLY A 1 567 ? 0.610 -4.823 21.028 1.00 72.81 567 GLY A O 1
ATOM 4509 N N . PRO A 1 568 ? 0.229 -6.875 20.164 1.00 60.75 568 PRO A N 1
ATOM 4510 C CA . PRO A 1 568 ? -0.711 -7.354 21.197 1.00 60.75 568 PRO A CA 1
ATOM 4511 C C . PRO A 1 568 ? -0.180 -7.432 22.644 1.00 60.75 568 PRO A C 1
ATOM 4513 O O . PRO A 1 568 ? -0.937 -7.748 23.556 1.00 60.75 568 PRO A O 1
ATOM 4516 N N . HIS A 1 569 ? 1.109 -7.170 22.882 1.00 63.81 569 HIS A N 1
ATOM 4517 C CA . HIS A 1 569 ? 1.763 -7.302 24.198 1.00 63.81 569 HIS A CA 1
ATOM 4518 C C . HIS A 1 569 ? 2.768 -6.177 24.482 1.00 63.81 569 HIS A C 1
ATOM 4520 O O . HIS A 1 569 ? 3.739 -6.357 25.213 1.00 63.81 569 HIS A O 1
ATOM 4526 N N . SER A 1 570 ? 2.565 -5.018 23.863 1.00 68.00 570 SER A N 1
ATOM 4527 C CA . SER A 1 570 ? 3.456 -3.862 23.990 1.00 68.00 570 SER A CA 1
ATOM 4528 C C . SER A 1 570 ? 3.256 -3.066 25.284 1.00 68.00 570 SER A C 1
ATOM 4530 O O . SER A 1 570 ? 4.124 -2.280 25.650 1.00 68.00 570 SER A O 1
ATOM 4532 N N . VAL A 1 571 ? 2.141 -3.278 25.991 1.00 75.38 571 VAL A N 1
ATOM 4533 C CA . VAL A 1 571 ? 1.806 -2.562 27.229 1.00 75.38 571 VAL A CA 1
ATOM 4534 C C . VAL A 1 571 ? 2.607 -3.127 28.405 1.00 75.38 571 VAL A C 1
ATOM 4536 O O . VAL A 1 571 ? 2.530 -4.320 28.704 1.00 75.38 571 VAL A O 1
ATOM 4539 N N . SER A 1 572 ? 3.358 -2.276 29.110 1.00 78.25 572 SER A N 1
ATOM 4540 C CA . SER A 1 572 ? 4.104 -2.696 30.299 1.00 78.25 572 SER A CA 1
ATOM 4541 C C . SER A 1 572 ? 3.187 -3.184 31.430 1.00 78.25 572 SER A C 1
ATOM 4543 O O . SER A 1 572 ? 2.084 -2.660 31.610 1.00 78.25 572 SER A O 1
ATOM 4545 N N . PRO A 1 573 ? 3.646 -4.138 32.267 1.00 80.19 573 PRO A N 1
ATOM 4546 C CA . PRO A 1 573 ? 2.860 -4.655 33.391 1.00 80.19 573 PRO A CA 1
ATOM 4547 C C . PRO A 1 573 ? 2.402 -3.573 34.380 1.00 80.19 573 PRO A C 1
ATOM 4549 O O . PRO A 1 573 ? 1.311 -3.665 34.941 1.00 80.19 573 PRO A O 1
ATOM 4552 N N . GLU A 1 574 ? 3.213 -2.530 34.576 1.00 81.31 574 GLU A N 1
ATOM 4553 C CA . GLU A 1 574 ? 2.863 -1.383 35.422 1.00 81.31 574 GLU A CA 1
ATOM 4554 C C . GLU A 1 574 ? 1.701 -0.578 34.831 1.00 81.31 574 GLU A C 1
ATOM 4556 O O . GLU A 1 574 ? 0.741 -0.259 35.535 1.00 81.31 574 GLU A O 1
ATOM 4561 N N . THR A 1 575 ? 1.750 -0.310 33.525 1.00 81.56 575 THR A N 1
ATOM 4562 C CA . THR A 1 575 ? 0.676 0.374 32.799 1.00 81.56 575 THR A CA 1
ATOM 4563 C C . THR A 1 575 ? -0.597 -0.465 32.803 1.00 81.56 575 THR A C 1
ATOM 4565 O O . THR A 1 575 ? -1.673 0.059 33.080 1.00 81.56 575 THR A O 1
ATOM 4568 N N . GLN A 1 576 ? -0.484 -1.784 32.620 1.00 84.94 576 GLN A N 1
ATOM 4569 C CA . GLN A 1 576 ? -1.621 -2.703 32.697 1.00 84.94 576 GLN A CA 1
ATOM 4570 C C . GLN A 1 576 ? -2.297 -2.689 34.076 1.00 84.94 576 GLN A C 1
ATOM 4572 O O . GLN A 1 576 ? -3.523 -2.735 34.161 1.00 84.94 576 GLN A O 1
ATOM 4577 N N . SER A 1 577 ? -1.520 -2.584 35.157 1.00 83.75 577 SER A N 1
ATOM 4578 C CA . SER A 1 577 ? -2.060 -2.449 36.515 1.00 83.75 577 SER A CA 1
ATOM 4579 C C . SER A 1 577 ? -2.871 -1.158 36.679 1.00 83.75 577 SER A C 1
ATOM 4581 O O . SER A 1 577 ? -3.994 -1.196 37.178 1.00 83.75 577 SER A O 1
ATOM 4583 N N . ARG A 1 578 ? -2.354 -0.026 36.179 1.00 83.12 578 ARG A N 1
ATOM 4584 C CA . ARG A 1 578 ? -3.067 1.266 36.211 1.00 83.12 578 ARG A CA 1
ATOM 4585 C C . ARG A 1 578 ? -4.341 1.256 35.366 1.00 83.12 578 ARG A C 1
ATOM 4587 O O . ARG A 1 578 ? -5.352 1.810 35.780 1.00 83.12 578 ARG A O 1
ATOM 4594 N N . ILE A 1 579 ? -4.309 0.596 34.207 1.00 85.88 579 ILE A N 1
ATOM 4595 C CA . ILE A 1 579 ? -5.496 0.384 33.368 1.00 85.88 579 ILE A CA 1
ATOM 4596 C C . ILE A 1 579 ? -6.562 -0.394 34.150 1.00 85.88 579 ILE A C 1
ATOM 4598 O O . ILE A 1 579 ? -7.728 -0.005 34.159 1.00 85.88 579 ILE A O 1
ATOM 4602 N N . ASN A 1 580 ? -6.171 -1.477 34.826 1.00 85.69 580 ASN A N 1
ATOM 4603 C CA . ASN A 1 580 ? -7.102 -2.291 35.606 1.00 85.69 580 ASN A CA 1
ATOM 4604 C C . ASN A 1 580 ? -7.722 -1.498 36.767 1.00 85.69 580 ASN A C 1
ATOM 4606 O O . ASN A 1 580 ? -8.928 -1.602 36.987 1.00 85.69 580 ASN A O 1
ATOM 4610 N N . ASP A 1 581 ? -6.926 -0.680 37.463 1.00 85.88 581 ASP A N 1
ATOM 4611 C CA . ASP A 1 581 ? -7.411 0.212 38.524 1.00 85.88 581 ASP A CA 1
ATOM 4612 C C . ASP A 1 581 ? -8.450 1.214 37.991 1.00 85.88 581 ASP A C 1
ATOM 4614 O O . ASP A 1 581 ? -9.531 1.355 38.563 1.00 85.88 581 ASP A O 1
ATOM 4618 N N . TYR A 1 582 ? -8.197 1.808 36.819 1.00 85.50 582 TYR A N 1
ATOM 4619 C CA . TYR A 1 582 ? -9.120 2.743 36.162 1.00 85.50 582 TYR A CA 1
ATOM 4620 C C . TYR A 1 582 ? -10.480 2.117 35.793 1.00 85.50 582 TYR A C 1
ATOM 4622 O O . TYR A 1 582 ? -11.516 2.788 35.798 1.00 85.50 582 TYR A O 1
ATOM 4630 N N . TYR A 1 583 ? -10.506 0.819 35.474 1.00 85.38 583 TYR A N 1
ATOM 4631 C CA . TYR A 1 583 ? -11.753 0.100 35.189 1.00 85.38 583 TYR A CA 1
ATOM 4632 C C . TYR A 1 583 ? -12.493 -0.368 36.447 1.00 85.38 583 TYR A C 1
ATOM 4634 O O . TYR A 1 583 ? -13.716 -0.493 36.399 1.00 85.38 583 TYR A O 1
ATOM 4642 N N . GLN A 1 584 ? -11.787 -0.642 37.548 1.00 84.44 584 GLN A N 1
ATOM 4643 C CA . GLN A 1 584 ? -12.391 -1.150 38.786 1.00 84.44 584 GLN A CA 1
ATOM 4644 C C . GLN A 1 584 ? -12.870 -0.037 39.718 1.00 84.44 584 GLN A C 1
ATOM 4646 O O . GLN A 1 584 ? -13.882 -0.208 40.395 1.00 84.44 584 GLN A O 1
ATOM 4651 N N . ASN A 1 585 ? -12.172 1.096 39.746 1.00 83.25 585 ASN A N 1
ATOM 4652 C CA . ASN A 1 585 ? -12.493 2.213 40.621 1.00 83.25 585 ASN A CA 1
ATOM 4653 C C . ASN A 1 585 ? -13.325 3.278 39.880 1.00 83.25 585 ASN A C 1
ATOM 4655 O O . ASN A 1 585 ? -13.031 3.637 38.740 1.00 83.25 585 ASN A O 1
ATOM 4659 N N . GLU A 1 586 ? -14.385 3.785 40.510 1.00 78.62 586 GLU A N 1
ATOM 4660 C CA . GLU A 1 586 ? -15.240 4.846 39.946 1.00 78.62 586 GLU A CA 1
ATOM 4661 C C . GLU A 1 586 ? -14.669 6.246 40.205 1.00 78.62 586 GLU A C 1
ATOM 4663 O O . GLU A 1 586 ? -14.928 7.170 39.435 1.00 78.62 586 GLU A O 1
ATOM 4668 N N . THR A 1 587 ? -13.814 6.398 41.223 1.00 81.94 587 THR A N 1
ATOM 4669 C CA . THR A 1 587 ? -13.308 7.715 41.636 1.00 81.94 587 THR A CA 1
ATOM 4670 C C . THR A 1 587 ? -12.392 8.357 40.597 1.00 81.94 587 THR A C 1
ATOM 4672 O O . THR A 1 587 ? -12.367 9.578 40.482 1.00 81.94 587 THR A O 1
ATOM 4675 N N . ALA A 1 588 ? -11.626 7.559 39.845 1.00 81.31 588 ALA A N 1
ATOM 4676 C CA . ALA A 1 588 ? -10.687 8.073 38.847 1.00 81.31 588 ALA A CA 1
ATOM 4677 C C . ALA A 1 588 ? -11.403 8.627 37.594 1.00 81.31 588 ALA A C 1
ATOM 4679 O O . ALA A 1 588 ? -11.168 9.790 37.266 1.00 81.31 588 ALA A O 1
ATOM 4680 N N . PRO A 1 589 ? -12.339 7.900 36.947 1.00 83.75 589 PRO A N 1
ATOM 4681 C CA . PRO A 1 589 ? -13.165 8.469 35.877 1.00 83.75 589 PRO A CA 1
ATOM 4682 C C . PRO A 1 589 ? -14.026 9.662 36.323 1.00 83.75 589 PRO A C 1
ATOM 4684 O O . PRO A 1 589 ? -14.196 10.617 35.567 1.00 83.75 589 PRO A O 1
ATOM 4687 N N . GLN A 1 590 ? -14.556 9.641 37.554 1.00 83.06 590 GLN A N 1
ATOM 4688 C CA . GLN A 1 590 ? -15.317 10.769 38.109 1.00 83.06 590 GLN A CA 1
ATOM 4689 C C . GLN A 1 590 ? -14.447 12.011 38.297 1.00 83.06 590 GLN A C 1
ATOM 4691 O O . GLN A 1 590 ? -14.866 13.113 37.945 1.00 83.06 590 GLN A O 1
ATOM 4696 N N . HIS A 1 591 ? -13.238 11.846 38.840 1.00 84.62 591 HIS A N 1
ATOM 4697 C CA . HIS A 1 591 ? -12.264 12.930 38.935 1.00 84.62 591 HIS A CA 1
ATOM 4698 C C . HIS A 1 591 ? -11.974 13.505 37.547 1.00 84.62 591 HIS A C 1
ATOM 4700 O O . HIS A 1 591 ? -11.972 14.723 37.367 1.00 84.62 591 HIS A O 1
ATOM 4706 N N . ASP A 1 592 ? -11.803 12.633 36.554 1.00 82.44 592 ASP A N 1
ATOM 4707 C CA . ASP A 1 592 ? -11.469 13.054 35.201 1.00 82.44 592 ASP A CA 1
ATOM 4708 C C . ASP A 1 592 ? -12.598 13.841 34.522 1.00 82.44 592 ASP A C 1
ATOM 4710 O O . ASP A 1 592 ? -12.332 14.823 33.836 1.00 82.44 592 ASP A O 1
ATOM 4714 N N . HIS A 1 593 ? -13.861 13.483 34.769 1.00 83.06 593 HIS A N 1
ATOM 4715 C CA . HIS A 1 593 ? -15.010 14.240 34.264 1.00 83.06 593 HIS A CA 1
ATOM 4716 C C . HIS A 1 593 ? -15.137 15.642 34.885 1.00 83.06 593 HIS A C 1
ATOM 4718 O O . HIS A 1 593 ? -15.468 16.599 34.188 1.00 83.06 593 HIS A O 1
ATOM 4724 N N . HIS A 1 594 ? -14.866 15.778 36.185 1.00 83.50 594 HIS A N 1
ATOM 4725 C CA . HIS A 1 594 ? -14.996 17.054 36.899 1.00 83.50 594 HIS A CA 1
ATOM 4726 C C . HIS A 1 594 ? -13.767 17.963 36.765 1.00 83.50 594 HIS A C 1
ATOM 4728 O O . HIS A 1 594 ? -13.822 19.136 37.146 1.00 83.50 594 HIS A O 1
ATOM 4734 N N . THR A 1 595 ? -12.655 17.441 36.243 1.00 81.56 595 THR A N 1
ATOM 4735 C CA . THR A 1 595 ? -11.430 18.216 36.046 1.00 81.56 595 THR A CA 1
ATOM 4736 C C . THR A 1 595 ? -11.614 19.183 34.868 1.00 81.56 595 THR A C 1
ATOM 4738 O O . THR A 1 595 ? -11.963 18.750 33.769 1.00 81.56 595 THR A O 1
ATOM 4741 N N . PRO A 1 596 ? -11.377 20.496 35.051 1.00 73.75 596 PRO A N 1
ATOM 4742 C CA . PRO A 1 596 ? -11.464 21.464 33.965 1.00 73.75 596 PRO A CA 1
ATOM 4743 C C . PRO A 1 596 ? -10.502 21.117 32.826 1.00 73.75 596 PRO A C 1
ATOM 4745 O O . PRO A 1 596 ? -9.377 20.679 33.071 1.00 73.75 596 PRO A O 1
ATOM 4748 N N . SER A 1 597 ? -10.899 21.419 31.586 1.00 65.00 597 SER A N 1
ATOM 4749 C CA . SER A 1 597 ? -10.085 21.189 30.381 1.00 65.00 597 SER A CA 1
ATOM 4750 C C . SER A 1 597 ? -8.699 21.840 30.424 1.00 65.00 597 SER A C 1
ATOM 4752 O O . SER A 1 597 ? -7.834 21.470 29.646 1.00 65.00 597 SER A O 1
ATOM 4754 N N . ASP A 1 598 ? -8.460 22.797 31.319 1.00 68.25 598 ASP A N 1
ATOM 4755 C CA . ASP A 1 598 ? -7.186 23.508 31.423 1.00 68.25 598 ASP A CA 1
ATOM 4756 C C . ASP A 1 598 ? -6.128 22.747 32.252 1.00 68.25 598 ASP A C 1
ATOM 4758 O O . ASP A 1 598 ? -4.953 23.112 32.202 1.00 68.25 598 ASP A O 1
ATOM 4762 N N . SER A 1 599 ? -6.505 21.673 32.972 1.00 75.12 599 SER A N 1
ATOM 4763 C CA . SER A 1 599 ? -5.590 20.873 33.812 1.00 75.12 599 SER A CA 1
ATOM 4764 C C . SER A 1 599 ? -5.370 19.446 33.298 1.00 75.12 599 SER A C 1
ATOM 4766 O O . SER A 1 599 ? -5.575 18.456 33.999 1.00 75.12 599 SER A O 1
ATOM 4768 N N . PHE A 1 600 ? -4.911 19.318 32.048 1.00 66.56 600 PHE A N 1
ATOM 4769 C CA . PHE A 1 600 ? -4.693 18.006 31.421 1.00 66.56 600 PHE A CA 1
ATOM 4770 C C . PHE A 1 600 ? -3.692 17.095 32.157 1.00 66.56 600 PHE A C 1
ATOM 4772 O O . PHE A 1 600 ? -3.744 15.878 31.999 1.00 66.56 600 PHE A O 1
ATOM 4779 N N . ALA A 1 601 ? -2.779 17.665 32.950 1.00 64.31 601 ALA A N 1
ATOM 4780 C CA . ALA A 1 601 ? -1.779 16.910 33.709 1.00 64.31 601 ALA A CA 1
ATOM 4781 C C . ALA A 1 601 ? -2.369 16.159 34.921 1.00 64.31 601 ALA A C 1
ATOM 4783 O O . ALA A 1 601 ? -1.799 15.155 35.358 1.00 64.31 601 ALA A O 1
ATOM 4784 N N . ASP A 1 602 ? -3.513 16.618 35.433 1.00 72.00 602 ASP A N 1
ATOM 4785 C CA . ASP A 1 602 ? -4.157 16.060 36.629 1.00 72.00 602 ASP A CA 1
ATOM 4786 C C . ASP A 1 602 ? -5.137 14.923 36.297 1.00 72.00 602 ASP A C 1
ATOM 4788 O O . ASP A 1 602 ? -5.621 14.231 37.190 1.00 72.00 602 ASP A O 1
ATOM 4792 N N . LEU A 1 603 ? -5.413 14.706 35.008 1.00 77.38 603 LEU A N 1
ATOM 4793 C CA . LEU A 1 603 ? -6.292 13.649 34.522 1.00 77.38 603 LEU A CA 1
ATOM 4794 C C . LEU A 1 603 ? -5.608 12.282 34.633 1.00 77.38 603 LEU A C 1
ATOM 4796 O O . LEU A 1 603 ? -4.584 12.029 33.988 1.00 77.38 603 LEU A O 1
ATOM 4800 N N . ASN A 1 604 ? -6.221 11.359 35.371 1.00 80.56 604 ASN A N 1
ATOM 4801 C CA . ASN A 1 604 ? -5.754 9.976 35.487 1.00 80.56 604 ASN A CA 1
ATOM 4802 C C . ASN A 1 604 ? -5.740 9.296 34.110 1.00 80.56 604 ASN A C 1
ATOM 4804 O O . ASN A 1 604 ? -4.792 8.582 33.781 1.00 80.56 604 ASN A O 1
ATOM 4808 N N . TYR A 1 605 ? -6.725 9.609 33.261 1.00 79.50 605 TYR A N 1
ATOM 4809 C CA . TYR A 1 605 ? -6.765 9.209 31.856 1.00 79.50 605 TYR A CA 1
ATOM 4810 C C . TYR A 1 605 ? -5.475 9.553 31.098 1.00 79.50 605 TYR A C 1
ATOM 4812 O O . TYR A 1 605 ? -4.916 8.701 30.410 1.00 79.50 605 TYR A O 1
ATOM 4820 N N . TYR A 1 606 ? -4.956 10.777 31.244 1.00 76.25 606 TYR A N 1
ATOM 4821 C CA . TYR A 1 606 ? -3.723 11.197 30.568 1.00 76.25 606 TYR A CA 1
ATOM 4822 C C . TYR A 1 606 ? -2.461 10.682 31.256 1.00 76.25 606 TYR A C 1
ATOM 4824 O O . TYR A 1 606 ? -1.439 10.537 30.593 1.00 76.25 606 TYR A O 1
ATOM 4832 N N . GLN A 1 607 ? -2.505 10.350 32.545 1.00 77.62 607 GLN A N 1
ATOM 4833 C CA . GLN A 1 607 ? -1.390 9.674 33.215 1.00 77.62 607 GLN A CA 1
ATOM 4834 C C . GLN A 1 607 ? -1.241 8.221 32.744 1.00 77.62 607 GLN A C 1
ATOM 4836 O O . GLN A 1 607 ? -0.119 7.744 32.568 1.00 77.62 607 GLN A O 1
ATOM 4841 N N . VAL A 1 608 ? -2.359 7.530 32.492 1.00 78.19 608 VAL A N 1
ATOM 4842 C CA . VAL A 1 608 ? -2.372 6.212 31.836 1.00 78.19 608 VAL A CA 1
ATOM 4843 C C . VAL A 1 608 ? -2.002 6.358 30.358 1.00 78.19 608 VAL A C 1
ATOM 4845 O O . VAL A 1 608 ? -1.125 5.655 29.867 1.00 78.19 608 VAL A O 1
ATOM 4848 N N . GLY A 1 609 ? -2.596 7.333 29.666 1.00 70.94 609 GLY A N 1
ATOM 4849 C CA . GLY A 1 609 ? -2.329 7.634 28.260 1.00 70.94 609 GLY A CA 1
ATOM 4850 C C . GLY A 1 609 ? -0.872 8.017 27.979 1.00 70.94 609 GLY A C 1
ATOM 4851 O O . GLY A 1 609 ? -0.284 7.603 26.982 1.00 70.94 609 GLY A O 1
ATOM 4852 N N . GLY A 1 610 ? -0.264 8.778 28.886 1.00 68.50 610 GLY A N 1
ATOM 4853 C CA . GLY A 1 610 ? 1.131 9.198 28.831 1.00 68.50 610 GLY A CA 1
ATOM 4854 C C . GLY A 1 610 ? 2.102 8.028 28.935 1.00 68.50 610 GLY A C 1
ATOM 4855 O O . GLY A 1 610 ? 3.152 8.075 28.300 1.00 68.50 610 GLY A O 1
ATOM 4856 N N . ALA A 1 611 ? 1.730 6.950 29.633 1.00 68.50 611 ALA A N 1
ATOM 4857 C CA . ALA A 1 611 ? 2.534 5.732 29.697 1.00 68.50 611 ALA A CA 1
ATOM 4858 C C . ALA A 1 611 ? 2.655 5.036 28.325 1.00 68.50 611 ALA A C 1
ATOM 4860 O O . ALA A 1 611 ? 3.691 4.452 28.023 1.00 68.50 611 ALA A O 1
ATOM 4861 N N . PHE A 1 612 ? 1.653 5.177 27.445 1.00 67.19 612 PHE A N 1
ATOM 4862 C CA . PHE A 1 612 ? 1.742 4.701 26.056 1.00 67.19 612 PHE A CA 1
ATOM 4863 C C . PHE A 1 612 ? 2.693 5.540 25.187 1.00 67.19 612 PHE A C 1
ATOM 4865 O O . PHE A 1 612 ? 3.179 5.063 24.161 1.00 67.19 612 PHE A O 1
ATOM 4872 N N . LEU A 1 613 ? 2.943 6.797 25.570 1.00 63.38 613 LEU A N 1
ATOM 4873 C CA . LEU A 1 613 ? 3.792 7.745 24.839 1.00 63.38 613 LEU A CA 1
ATOM 4874 C C . LEU A 1 613 ? 5.222 7.808 25.386 1.00 63.38 613 LEU A C 1
ATOM 4876 O O . LEU A 1 613 ? 6.132 8.248 24.679 1.00 63.38 613 LEU A O 1
ATOM 4880 N N . THR A 1 614 ? 5.440 7.380 26.629 1.00 57.41 614 THR A N 1
ATOM 4881 C CA . THR A 1 614 ? 6.782 7.190 27.168 1.00 57.41 614 THR A CA 1
ATOM 4882 C C . THR A 1 614 ? 7.397 5.952 26.525 1.00 57.41 614 THR A C 1
ATOM 4884 O O . THR A 1 614 ? 6.797 4.883 26.602 1.00 57.41 614 THR A O 1
ATOM 4887 N N . PRO A 1 615 ? 8.571 6.055 25.878 1.00 44.38 615 PRO A N 1
ATOM 4888 C CA . PRO A 1 615 ? 9.230 4.886 25.325 1.00 44.38 615 PRO A CA 1
ATOM 4889 C C . PRO A 1 615 ? 9.594 3.951 26.476 1.00 44.38 615 PRO A C 1
ATOM 4891 O O . PRO A 1 615 ? 10.516 4.230 27.245 1.00 44.38 615 PRO A O 1
ATOM 4894 N N . ASP A 1 616 ? 8.867 2.842 26.592 1.00 38.06 616 ASP A N 1
ATOM 4895 C CA . ASP A 1 616 ? 9.305 1.744 27.432 1.00 38.06 616 ASP A CA 1
ATOM 4896 C C . ASP A 1 616 ? 10.669 1.270 26.919 1.00 38.06 616 ASP A C 1
ATOM 4898 O O . ASP A 1 616 ? 10.933 1.168 25.716 1.00 38.06 616 ASP A O 1
ATOM 4902 N N . SER A 1 617 ? 11.557 0.965 27.859 1.00 32.44 617 SER A N 1
ATOM 4903 C CA . SER A 1 617 ? 12.894 0.401 27.622 1.00 32.44 617 SER A CA 1
ATOM 4904 C C . SER A 1 617 ? 12.910 -0.866 26.737 1.00 32.44 617 SER A C 1
ATOM 4906 O O . SER A 1 617 ? 13.975 -1.291 26.287 1.00 32.44 617 SER A O 1
ATOM 4908 N N . SER A 1 618 ? 11.741 -1.438 26.427 1.00 34.03 618 SER A N 1
ATOM 4909 C CA . SER A 1 618 ? 11.518 -2.526 25.472 1.00 34.03 618 SER A CA 1
ATOM 4910 C C . SER A 1 618 ? 11.686 -2.120 24.000 1.00 34.03 618 SER A C 1
ATOM 4912 O O . SER A 1 618 ? 11.989 -2.982 23.179 1.00 34.03 618 SER A O 1
ATOM 4914 N N . MET A 1 619 ? 11.601 -0.827 23.647 1.00 31.88 619 MET A N 1
ATOM 4915 C CA . MET A 1 619 ? 11.815 -0.343 22.267 1.00 31.88 619 MET A CA 1
ATOM 4916 C C . MET A 1 619 ? 13.260 -0.582 21.761 1.00 31.88 619 MET A C 1
ATOM 4918 O O . MET A 1 619 ? 13.532 -0.466 20.566 1.00 31.88 619 MET A O 1
ATOM 4922 N N . PHE A 1 620 ? 14.182 -0.950 22.662 1.00 29.55 620 PHE A N 1
ATOM 4923 C CA . PHE A 1 620 ? 15.579 -1.291 22.370 1.00 29.55 620 PHE A CA 1
ATOM 4924 C C . PHE A 1 620 ? 15.889 -2.795 22.395 1.00 29.55 620 PHE A C 1
ATOM 4926 O O . PHE A 1 620 ? 17.049 -3.167 22.199 1.00 29.55 620 PHE A O 1
ATOM 4933 N N . GLN A 1 621 ? 14.905 -3.674 22.609 1.00 25.83 621 GLN A N 1
ATOM 4934 C CA . GLN A 1 621 ? 15.152 -5.109 22.475 1.00 25.83 621 GLN A CA 1
ATOM 4935 C C . GLN A 1 621 ? 15.098 -5.513 21.001 1.00 25.83 621 GLN A C 1
ATOM 4937 O O . GLN A 1 621 ? 14.041 -5.650 20.391 1.00 25.83 621 GLN A O 1
ATOM 4942 N N . VAL A 1 622 ? 16.293 -5.677 20.432 1.00 23.72 622 VAL A N 1
ATOM 4943 C CA . VAL A 1 622 ? 16.522 -6.425 19.195 1.00 23.72 622 VAL A CA 1
ATOM 4944 C C . VAL A 1 622 ? 15.897 -7.817 19.376 1.00 23.72 622 VAL A C 1
ATOM 4946 O O . VAL A 1 622 ? 16.157 -8.439 20.409 1.00 23.72 622 VAL A O 1
ATOM 4949 N N . PRO A 1 623 ? 15.072 -8.317 18.438 1.00 27.08 623 PRO A N 1
ATOM 4950 C CA . PRO A 1 623 ? 14.632 -9.705 18.492 1.00 27.08 623 PRO A CA 1
ATOM 4951 C C . PRO A 1 623 ? 15.871 -10.607 18.417 1.00 27.08 623 PRO A C 1
ATOM 4953 O O . PRO A 1 623 ? 16.687 -10.452 17.506 1.00 27.08 623 PRO A O 1
ATOM 4956 N N . ASN A 1 624 ? 16.036 -11.484 19.410 1.00 29.89 624 ASN A N 1
ATOM 4957 C CA . ASN A 1 624 ? 17.063 -12.530 19.391 1.00 29.89 624 ASN A CA 1
ATOM 4958 C C . ASN A 1 624 ? 16.821 -13.534 18.266 1.00 29.89 624 ASN A C 1
ATOM 4960 O O . ASN A 1 624 ? 15.634 -13.856 18.023 1.00 29.89 624 ASN A O 1
#

Nearest PDB structures (foldseek):
  8iyj-assembly1_W2  TM=1.806E-01  e=8.260E+00  Mus musculus

Radius of gyration: 35.99 Å; Cα contacts (8 Å, |Δi|>4): 490; chains: 1; bounding box: 124×65×109 Å

Sequence (624 aa):
MSYSQVPTTEEDRGFLACLYKNPDSSSGGQQFKRLHQWRPISWNPFDLCDDDGILRGEGEHHIELEGLLENPQQSYTNVALPVAKSKPLRNPGPTWVNLFYDLAWTATFSSLTQNGEFDSTWDTVSYAVFFVVVWWLWASQALYDMNFYTNDWFHLGSIFLQLGVFGLLAATTRGFDVTTYILHSPGMSGVLDPMPMTDITDPDRYNSEMTARVSLRVIAFSIAISRVILLLQHLRVLAYAHFTVRSRRGSAYYVPKSLHIPPIGLVISTALFFIAWGITRSEFGARVSGARLKYILWASGLVIEIFSYTQMPRNGWLWKWLWGGGDSHLGKPLGPMAPAASKLTTTSISSRTLELPIPHSNVTLRSRLEGITTIILGEGINGIAGTLYSIISAPGLEGPVVANIICSGFIVYFLAYLYFEGPSSGHVDPNDATRRKVYWLLLHLPFLLCIVLLLQGVKNQFLLTSFLSTARTIAGDLENIDKDLLVIWSQSNLRSNMTLTRQLVNYGISWSQEYDMLVQNMTSASGGSLQLNISAPLTDNQKEDLYIWHWRLSLRALIRIYEIFMGPHSVSPETQSRINDYYQNETAPQHDHHTPSDSFADLNYYQVGGAFLTPDSSMFQVPN

pLDDT: mean 70.46, std 20.36, range [23.72, 94.94]

Secondary structure (DSSP, 8-state):
------PPPP----HHHHHTS-TTSS-HHHHHHHHHHS--S---TT-PPPS-----PPP------S--------------------PPPS----HHHHHHHHHHHHHHHHHHHHH----SHHHHHHHHHHHHHHHHHHHHHHHHHHHH---SHHHHHHHHHHHHHHHHHHHH-TT--SSBTTTB-TTSSS------GGG---HHHHHHHHHHHHHHHHHHHHHHHHHHHHHHHHHHHHHHHHHHHHHSTTS-PPPPGGGTHHHHHHHHHHHHHHHHHHHHHSGGGGSHHHHHHHHHHHHHHHHHHHHHHHHTTTTTHHHHHHH-------PPP----PPPPP---------------PPPPS--HHHHHHHHHHHHHHHHHHHHHHHHHHHHHSS---HHHHHHHHHHHHHHHHHHHHHHHSTT-SS----S-HHHHHHHHHHHHHHHHHHHHHHHHHHHHHHHHHHHHHHHHHHHHHHHHHHHHHHHTT-TTGGG-HHHHHHHHTTT--HHHHHHHHHHHHHHHTTT-----TTSPPPHHHHHHHHHHHHHHHHHHHHHHHHHHH-TT-S-HHHHHHHHHHHH-SHHHHHHHHS-TT-GGG-HHHHHHHHHHS--GGGG----

Foldseek 3Di:
DDDDDDDDDDDDPDPVVVVPPPQPPDDPVVVVVVVVLDFAQDDQQPPADDPPPDDPDDDDDDDDDDDPDDDDDDDDDDPDPPPDDPGDGPDLADPLLLVLLVLLLVLLLVLLVVQDDPPDPQSVVLSVVVNVLSVLLSVLVVVLSRRRPRHHNLVLVLSLLSSLLSLLSSLLSRPRGLCDLAQDDFPDPRHRDQDDLLPDLALSSNLRNLSRLLSVLSNLVSSLVSLVSSLVSLVVNVVSLVVVVVVPPPDPDDDDPLSVLQNVLSVQLSVLSVVLSVLSVDSNCSHNVSSVSSVVSNVVSSVSNVVSNVCSPVPPDVCCVVPVDDDDPDDDDDDDDDDDDDDDDDDDDPPDPPDDPDDDDPDDPVVVLSVVLSVLLSVLSSLLSNLSNLLSSAQDPDPVLVVLSVVLSVVSSVVSCCVCSNPPNPDDPPPDDPVVSVVVVVVSVVVSVVVNVVSVVSSVVSLVVSLVVSLVVLVVLLVVVLVVCQVCQLPPCQLVDSVVSSSLSSLSDRSNVLVVVLLVVVCVVVPNPDDPNSNDGDDPVSNLSSQLSSLLSSLSSSVSSLCSNQNDPNQDPVLVVLNVCSVPDSVLSSCQVPDDPVCLVPRSSVVSVVSSVPDDPCVPDDDD

Solvent-accessible surface area (backbone atoms only — not comparable to full-atom values): 36953 Å² total; per-residue (Å²): 134,91,87,86,90,80,87,86,77,90,82,83,85,54,79,66,61,68,74,66,52,65,91,84,75,83,51,74,66,59,55,53,50,50,59,64,69,56,58,51,65,72,67,65,73,83,61,59,73,72,91,71,89,61,86,85,68,83,86,85,80,88,86,92,80,90,87,86,85,83,84,95,84,83,78,97,71,81,86,72,76,78,78,74,70,86,71,68,67,71,44,76,47,68,69,63,62,59,53,51,48,55,39,34,54,51,31,28,51,50,42,35,63,78,58,54,76,78,82,46,76,63,47,53,49,25,48,52,53,51,48,55,55,54,49,46,56,51,50,59,49,52,59,45,48,77,75,57,50,53,60,19,50,51,60,55,52,49,51,52,54,51,42,51,34,30,43,54,40,22,23,35,39,63,81,61,55,73,48,54,32,71,56,18,26,59,75,38,91,79,42,74,68,77,69,61,79,89,74,56,68,50,22,68,44,37,53,36,39,48,36,49,50,51,26,52,40,49,44,34,43,37,55,26,51,51,41,50,54,54,37,53,54,46,51,48,52,52,52,47,52,54,50,52,48,65,68,53,76,86,61,98,68,74,84,61,72,51,71,54,40,43,47,56,25,38,53,55,22,31,52,31,27,47,51,27,32,53,37,52,73,36,78,56,27,49,34,52,69,33,32,50,48,33,53,52,32,45,54,51,21,51,51,44,34,54,54,23,56,64,50,44,63,56,88,59,52,61,62,49,73,76,65,61,74,80,85,85,80,77,84,82,81,88,82,89,82,83,84,83,80,87,80,88,78,92,73,81,86,73,87,66,84,75,73,79,82,76,86,76,72,93,75,52,72,64,63,53,53,52,51,52,51,49,52,54,52,37,52,41,49,40,57,42,20,58,54,46,28,35,54,67,65,39,59,72,89,49,73,71,50,56,50,50,54,55,49,51,54,50,51,57,50,50,51,51,46,48,64,69,67,27,92,83,52,68,88,61,75,77,78,90,43,70,66,58,56,51,52,51,54,60,57,46,51,62,50,50,50,51,52,53,51,49,45,53,47,51,43,51,52,51,51,52,53,41,51,54,50,36,51,51,52,49,55,53,53,53,55,51,48,52,61,48,45,74,70,47,53,43,44,95,56,54,73,72,36,62,67,59,33,60,59,35,26,58,56,61,34,46,44,55,60,53,46,55,53,52,53,48,54,54,39,61,76,62,66,81,75,62,81,81,63,52,75,48,82,80,51,74,69,52,49,52,54,49,52,37,48,48,51,52,50,52,52,50,39,51,50,49,52,47,32,53,70,63,37,94,76,64,73,50,73,69,57,51,51,54,53,51,47,55,74,74,42,66,67,51,40,49,50,42,70,72,50,59,88,89,50,61,85,77,24,56,68,47,58,57,52,44,56,77,70,47,82,55,82,66,85,72,62,73,86,129

Organism: NCBI:txid456999

InterPro domains:
  IPR010640 Low temperature requirement A [PF06772] (95-460)

Mean predicted aligned error: 15.58 Å